Protein 9E38 (pdb70)

Radius of gyration: 24.03 Å; Cα contacts (8 Å, |Δi|>4): 1432; chains: 1; bounding box: 59×73×57 Å

B-factor: mean 29.8, std 8.41, range [16.34, 93.7]

Structure (mmCIF, N/CA/C/O backbone):
data_9E38
#
_entry.id   9E38
#
_cell.length_a   68.419
_cell.length_b   85.649
_cell.length_c   113.634
_cell.angle_alpha   90.000
_cell.angle_beta   90.000
_cell.angle_gamma   90.000
#
_symmetry.space_group_name_H-M   'P 21 21 21'
#
loop_
_entity.id
_entity.type
_entity.pdbx_description
1 polymer 'Phosphoenolpyruvate carboxykinase [GTP]'
2 non-polymer 'MANGANESE (II) ION'
3 non-polymer 'MAGNESIUM ION'
4 non-polymer "GUANOSINE-5'-DIPHOSPHATE"
5 non-polymer '2-PHOSPHOGLYCOLIC ACID'
6 non-polymer 'TRIETHYLENE GLYCOL'
7 non-polymer 'PENTAETHYLENE GLYCOL'
8 water water
#
loop_
_atom_site.group_PDB
_atom_site.id
_atom_site.type_symbol
_atom_site.label_atom_id
_atom_site.label_alt_id
_atom_site.label_comp_id
_atom_site.label_asym_id
_atom_site.label_entity_id
_atom_site.label_seq_id
_atom_site.pdbx_PDB_ins_code
_atom_site.Cartn_x
_atom_site.Cartn_y
_atom_site.Cartn_z
_atom_site.occupancy
_atom_site.B_iso_or_equiv
_atom_site.auth_seq_id
_atom_site.auth_comp_id
_atom_site.auth_asym_id
_atom_site.auth_atom_id
_atom_site.pdbx_PDB_model_num
ATOM 1 N N . GLY A 1 8 ? 27.75223 38.69832 -6.98689 1.000 55.78584 8 GLY A N 1
ATOM 2 C CA . GLY A 1 8 ? 27.95924 37.26974 -7.16764 1.000 55.01006 8 GLY A CA 1
ATOM 3 C C . GLY A 1 8 ? 28.16506 36.87153 -8.61973 1.000 61.36091 8 GLY A C 1
ATOM 4 O O . GLY A 1 8 ? 27.69196 37.56923 -9.52288 1.000 61.62928 8 GLY A O 1
ATOM 5 N N . LEU A 1 9 ? 28.86266 35.75317 -8.84319 1.000 55.23488 9 LEU A N 1
ATOM 6 C CA . LEU A 1 9 ? 29.18200 35.31616 -10.20052 1.000 51.86150 9 LEU A CA 1
ATOM 7 C C . LEU A 1 9 ? 27.91293 35.14442 -11.02587 1.000 49.02391 9 LEU A C 1
ATOM 8 O O . LEU A 1 9 ? 26.87059 34.73014 -10.51388 1.000 48.10636 9 LEU A O 1
ATOM 13 N N . ASN A 1 10 ? 28.00173 35.48292 -12.30934 1.000 42.43886 10 ASN A N 1
ATOM 14 C CA . ASN A 1 10 ? 26.86709 35.31800 -13.20758 1.000 46.40104 10 ASN A CA 1
ATOM 15 C C . ASN A 1 10 ? 26.51188 33.83843 -13.32532 1.000 41.81761 10 ASN A C 1
ATOM 16 O O . ASN A 1 10 ? 27.34413 33.01787 -13.73078 1.000 42.27880 10 ASN A O 1
ATOM 21 N N . LEU A 1 11 ? 25.28432 33.49196 -12.93837 1.000 37.00055 11 LEU A N 1
ATOM 22 C CA . LEU A 1 11 ? 24.86857 32.09545 -12.98731 1.000 38.25390 11 LEU A CA 1
ATOM 23 C C . LEU A 1 11 ? 24.47932 31.64174 -14.38541 1.000 38.61748 11 LEU A C 1
ATOM 24 O O . LEU A 1 11 ? 24.44126 30.43241 -14.63377 1.000 35.97737 11 LEU A O 1
ATOM 29 N N . ASN A 1 12 ? 24.18172 32.56991 -15.29869 1.000 33.23849 12 ASN A N 1
ATOM 30 C CA . ASN A 1 12 ? 23.68785 32.20885 -16.62725 1.000 39.21906 12 ASN A CA 1
ATOM 31 C C . ASN A 1 12 ? 22.41075 31.37544 -16.52556 1.000 34.04563 12 ASN A C 1
ATOM 32 O O . ASN A 1 12 ? 22.19567 30.44785 -17.30592 1.000 39.79387 12 ASN A O 1
ATOM 37 N N . THR A 1 13 ? 21.56771 31.69763 -15.55442 1.000 32.21442 13 THR A N 1
ATOM 38 C CA . THR A 1 13 ? 20.33053 30.95389 -15.31339 1.000 35.56219 13 THR A CA 1
ATOM 39 C C . THR A 1 13 ? 19.39455 31.05275 -16.51582 1.000 32.07171 13 THR A C 1
ATOM 40 O O . THR A 1 13 ? 19.05487 32.16653 -16.92756 1.000 34.71766 13 THR A O 1
ATOM 44 N N . PRO A 1 14 ? 18.95114 29.93907 -17.09857 1.000 32.25699 14 PRO A N 1
ATOM 45 C CA . PRO A 1 14 ? 17.98576 30.02437 -18.19767 1.000 29.49328 14 PRO A CA 1
ATOM 46 C C . PRO A 1 14 ? 16.65786 30.63504 -17.76307 1.000 37.68188 14 PRO A C 1
ATOM 47 O O . PRO A 1 14 ? 16.27682 30.62910 -16.58752 1.000 33.79656 14 PRO A O 1
ATOM 51 N N . ALA A 1 15 ? 15.93040 31.15204 -18.75738 1.000 32.52893 15 ALA A N 1
ATOM 52 C CA . ALA A 1 15 ? 14.64160 31.77478 -18.48512 1.000 34.32344 15 ALA A CA 1
ATOM 53 C C . ALA A 1 15 ? 13.61450 30.76536 -17.98228 1.000 29.18533 15 ALA A C 1
ATOM 54 O O . ALA A 1 15 ? 12.69449 31.13935 -17.24714 1.000 34.51626 15 ALA A O 1
ATOM 56 N N . TYR A 1 16 ? 13.74625 29.48898 -18.35539 1.000 30.13866 16 TYR A N 1
ATOM 57 C CA . TYR A 1 16 ? 12.76217 28.48590 -17.96685 1.000 27.63857 16 TYR A CA 1
ATOM 58 C C . TYR A 1 16 ? 12.91940 28.01747 -16.52679 1.000 28.82176 16 TYR A C 1
ATOM 59 O O . TYR A 1 16 ? 12.10629 27.20522 -16.07702 1.000 32.06768 16 TYR A O 1
ATOM 68 N N . VAL A 1 17 ? 13.92418 28.49840 -15.79886 1.000 29.92459 17 VAL A N 1
ATOM 69 C CA . VAL A 1 17 ? 14.08972 28.16134 -14.38721 1.000 33.82902 17 VAL A CA 1
ATOM 70 C C . VAL A 1 17 ? 13.32785 29.19133 -13.55329 1.000 35.23553 17 VAL A C 1
ATOM 71 O O . VAL A 1 17 ? 13.76282 30.33965 -13.40652 1.000 34.28602 17 VAL A O 1
ATOM 75 N N . LYS A 1 18 ? 12.21019 28.76154 -12.97315 1.000 29.19584 18 LYS A N 1
ATOM 76 C CA . LYS A 1 18 ? 11.28431 29.63145 -12.25944 1.000 34.75492 18 LYS A CA 1
ATOM 77 C C . LYS A 1 18 ? 11.35755 29.47142 -10.74727 1.000 38.88040 18 LYS A C 1
ATOM 78 O O . LYS A 1 18 ? 10.48873 29.98977 -10.04226 1.000 32.91867 18 LYS A O 1
ATOM 84 N N . ASN A 1 19 ? 12.36392 28.76639 -10.23166 1.000 38.23303 19 ASN A N 1
ATOM 85 C CA . ASN A 1 19 ? 12.39878 28.30576 -8.84107 1.000 34.10641 19 ASN A CA 1
ATOM 86 C C . ASN A 1 19 ? 13.44595 29.11513 -8.07214 1.000 34.71095 19 ASN A C 1
ATOM 87 O O . ASN A 1 19 ? 14.65272 28.87316 -8.20287 1.000 28.82367 19 ASN A O 1
ATOM 92 N N . ALA A 1 20 ? 12.98357 30.06433 -7.24871 1.000 35.78299 20 ALA A N 1
ATOM 93 C CA . ALA A 1 20 ? 13.91658 30.98361 -6.59977 1.000 32.87685 20 ALA A CA 1
ATOM 94 C C . ALA A 1 20 ? 14.77793 30.27341 -5.55685 1.000 31.62598 20 ALA A C 1
ATOM 95 O O . ALA A 1 20 ? 15.97116 30.57553 -5.42511 1.000 36.61845 20 ALA A O 1
ATOM 97 N N . LYS A 1 21 ? 14.20352 29.31812 -4.81870 1.000 32.94929 21 LYS A N 1
ATOM 98 C CA . LYS A 1 21 ? 14.99011 28.60080 -3.81677 1.000 36.41910 21 LYS A CA 1
ATOM 99 C C . LYS A 1 21 ? 16.11496 27.80577 -4.47188 1.000 30.16997 21 LYS A C 1
ATOM 100 O O . LYS A 1 21 ? 17.23802 27.76530 -3.95558 1.000 31.18196 21 LYS A O 1
ATOM 106 N N . LEU A 1 22 ? 15.83171 27.18206 -5.61869 1.000 29.37226 22 LEU A N 1
ATOM 107 C CA . LEU A 1 22 ? 16.86503 26.48115 -6.36692 1.000 29.15518 22 LEU A CA 1
ATOM 108 C C . LEU A 1 22 ? 17.96252 27.44304 -6.80632 1.000 33.88543 22 LEU A C 1
ATOM 109 O O . LEU A 1 22 ? 19.15700 27.17452 -6.61940 1.000 28.62097 22 LEU A O 1
ATOM 114 N N . ILE A 1 23 ? 17.57608 28.57871 -7.39218 1.000 31.58034 23 ILE A N 1
ATOM 115 C CA . ILE A 1 23 ? 18.57982 29.51852 -7.87862 1.000 30.86969 23 ILE A CA 1
ATOM 116 C C . ILE A 1 23 ? 19.44476 30.01082 -6.72304 1.000 26.75713 23 ILE A C 1
ATOM 117 O O . ILE A 1 23 ? 20.67009 30.11084 -6.84586 1.000 32.51668 23 ILE A O 1
ATOM 122 N N . ALA A 1 24 ? 18.82664 30.25543 -5.56094 1.000 29.92062 24 ALA A N 1
ATOM 123 C CA . ALA A 1 24 ? 19.57254 30.70268 -4.38872 1.000 31.02564 24 ALA A CA 1
ATOM 124 C C . ALA A 1 24 ? 20.55243 29.63876 -3.90544 1.000 29.97697 24 ALA A C 1
ATOM 125 O O . ALA A 1 24 ? 21.65259 29.95802 -3.43904 1.000 29.36118 24 ALA A O 1
ATOM 127 N N . TRP A 1 25 ? 20.16272 28.36678 -3.99360 1.000 26.94441 25 TRP A N 1
ATOM 128 C CA . TRP A 1 25 ? 21.06075 27.29314 -3.58987 1.000 29.90676 25 TRP A CA 1
ATOM 129 C C . TRP A 1 25 ? 22.25398 27.18687 -4.54019 1.000 28.12491 25 TRP A C 1
ATOM 130 O O . TRP A 1 25 ? 23.40094 27.03485 -4.09469 1.000 27.76086 25 TRP A O 1
ATOM 141 N N . VAL A 1 26 ? 22.01233 27.29135 -5.85351 1.000 27.62430 26 VAL A N 1
ATOM 142 C CA . VAL A 1 26 ? 23.11877 27.32465 -6.80896 1.000 28.66720 26 VAL A CA 1
ATOM 143 C C . VAL A 1 26 ? 24.05190 28.48856 -6.50229 1.000 26.06882 26 VAL A C 1
ATOM 144 O O . VAL A 1 26 ? 25.27692 28.33157 -6.48043 1.000 28.03330 26 VAL A O 1
ATOM 148 N N . ALA A 1 27 ? 23.48199 29.67145 -6.24364 1.000 28.37797 27 ALA A N 1
ATOM 149 C CA . ALA A 1 27 ? 24.29777 30.83253 -5.89160 1.000 29.77457 27 ALA A CA 1
ATOM 150 C C . ALA A 1 27 ? 25.20293 30.53365 -4.69854 1.000 32.71234 27 ALA A C 1
ATOM 151 O O . ALA A 1 27 ? 26.40371 30.83701 -4.72288 1.000 32.60726 27 ALA A O 1
ATOM 153 N N . ASP A 1 28 ? 24.64538 29.91021 -3.65506 1.000 30.76963 28 ASP A N 1
ATOM 154 C CA . ASP A 1 28 ? 25.43650 29.56332 -2.47180 1.000 31.40553 28 ASP A CA 1
ATOM 155 C C . ASP A 1 28 ? 26.54023 28.57065 -2.79922 1.000 27.17594 28 ASP A C 1
ATOM 156 O O . ASP A 1 28 ? 27.66302 28.68788 -2.29153 1.000 29.78593 28 ASP A O 1
ATOM 161 N N . MET A 1 29 ? 26.23384 27.56892 -3.62784 1.000 30.38249 29 MET A N 1
ATOM 162 C CA . MET A 1 29 ? 27.23926 26.57132 -3.97414 1.000 27.23563 29 MET A CA 1
ATOM 163 C C . MET A 1 29 ? 28.30567 27.14710 -4.90318 1.000 26.68483 29 MET A C 1
ATOM 164 O O . MET A 1 29 ? 29.46533 26.74752 -4.82364 1.000 28.79269 29 MET A O 1
ATOM 169 N N . VAL A 1 30 ? 27.93610 28.07943 -5.78024 1.000 26.75513 30 VAL A N 1
ATOM 170 C CA . VAL A 1 30 ? 28.93133 28.75307 -6.61256 1.000 28.32023 30 VAL A CA 1
ATOM 171 C C . VAL A 1 30 ? 29.86770 29.59824 -5.75208 1.000 28.11880 30 VAL A C 1
ATOM 172 O O . VAL A 1 30 ? 31.08098 29.65098 -5.99325 1.000 31.77544 30 VAL A O 1
ATOM 176 N N . ALA A 1 31 ? 29.32367 30.26290 -4.73152 1.000 29.40823 31 ALA A N 1
ATOM 177 C CA . ALA A 1 31 ? 30.15448 31.05977 -3.83159 1.000 36.71641 31 ALA A CA 1
ATOM 178 C C . ALA A 1 31 ? 31.13168 30.18926 -3.04886 1.000 34.42846 31 ALA A C 1
ATOM 179 O O . ALA A 1 31 ? 32.24966 30.62344 -2.74014 1.000 32.58155 31 ALA A O 1
ATOM 181 N N . LEU A 1 32 ? 30.73598 28.95718 -2.72913 1.000 29.48662 32 LEU A N 1
ATOM 182 C CA . LEU A 1 32 ? 31.63276 28.02888 -2.04887 1.000 30.56067 32 LEU A CA 1
ATOM 183 C C . LEU A 1 32 ? 32.65316 27.42389 -3.00605 1.000 24.98700 32 LEU A C 1
ATOM 184 O O . LEU A 1 32 ? 33.85805 27.47482 -2.74928 1.000 29.56988 32 LEU A O 1
ATOM 189 N N . CYS A 1 33 ? 32.18576 26.82517 -4.11113 1.000 27.58925 33 CYS A N 1
ATOM 190 C CA . CYS A 1 33 ? 33.06952 26.04887 -4.97868 1.000 25.65099 33 CYS A CA 1
ATOM 191 C C . CYS A 1 33 ? 33.89639 26.93373 -5.90046 1.000 26.33586 33 CYS A C 1
ATOM 192 O O . CYS A 1 33 ? 34.97075 26.51364 -6.35048 1.000 26.53733 33 CYS A O 1
ATOM 195 N N . LYS A 1 34 ? 33.39838 28.13660 -6.19964 1.000 27.96937 34 LYS A N 1
ATOM 196 C CA . LYS A 1 34 ? 34.10058 29.15858 -6.96944 1.000 29.95838 34 LYS A CA 1
ATOM 197 C C . LYS A 1 34 ? 34.52489 28.66941 -8.35182 1.000 31.03955 34 LYS A C 1
ATOM 198 O O . LYS A 1 34 ? 35.71155 28.75632 -8.70278 1.000 28.80878 34 LYS A O 1
ATOM 204 N N . PRO A 1 35 ? 33.59993 28.14784 -9.15943 1.000 29.49905 35 PRO A N 1
ATOM 205 C CA . PRO A 1 35 ? 33.95296 27.78600 -10.53471 1.000 28.13632 35 PRO A CA 1
ATOM 206 C C . PRO A 1 35 ? 34.22870 29.03090 -11.36055 1.000 30.54910 35 PRO A C 1
ATOM 207 O O . PRO A 1 35 ? 33.75677 30.12793 -11.05121 1.000 32.09705 35 PRO A O 1
ATOM 211 N N . ASP A 1 36 ? 34.97873 28.83951 -12.44744 1.000 33.34783 36 ASP A N 1
ATOM 212 C CA . ASP A 1 36 ? 35.19255 29.93520 -13.39191 1.000 34.48166 36 ASP A CA 1
ATOM 213 C C . ASP A 1 36 ? 33.87708 30.38508 -14.01220 1.000 37.35535 36 ASP A C 1
ATOM 214 O O . ASP A 1 36 ? 33.59663 31.58419 -14.10847 1.000 35.16302 36 ASP A O 1
ATOM 219 N N . THR A 1 37 ? 33.06131 29.43313 -14.45319 1.000 31.41790 37 THR A N 1
ATOM 220 C CA . THR A 1 37 ? 31.82567 29.71698 -15.16567 1.000 29.97655 37 THR A CA 1
ATOM 221 C C . THR A 1 37 ? 30.79403 28.67507 -14.75594 1.000 29.40167 37 THR A C 1
ATOM 222 O O . THR A 1 37 ? 31.14028 27.61871 -14.22053 1.000 27.48110 37 THR A O 1
ATOM 226 N N . VAL A 1 38 ? 29.52713 28.97843 -15.02995 1.000 32.56031 38 VAL A N 1
ATOM 227 C CA . VAL A 1 38 ? 28.39489 28.10359 -14.73454 1.000 27.36778 38 VAL A CA 1
ATOM 228 C C . VAL A 1 38 ? 27.66264 27.80945 -16.04105 1.000 32.03802 38 VAL A C 1
ATOM 229 O O . VAL A 1 38 ? 27.41034 28.72613 -16.82902 1.000 29.42085 38 VAL A O 1
ATOM 233 N N . TYR A 1 39 ? 27.31850 26.53348 -16.26417 1.000 25.46327 39 TYR A N 1
ATOM 234 C CA . TYR A 1 39 ? 26.56836 26.07715 -17.43344 1.000 25.77154 39 TYR A CA 1
ATOM 235 C C . TYR A 1 39 ? 25.38129 25.22802 -16.98361 1.000 26.50376 39 TYR A C 1
ATOM 236 O O . TYR A 1 39 ? 25.55480 24.26707 -16.22641 1.000 27.00754 39 TYR A O 1
ATOM 245 N N . TRP A 1 40 ? 24.18596 25.56679 -17.46039 1.000 23.85152 40 TRP A N 1
ATOM 246 C CA . TRP A 1 40 ? 22.97003 24.81386 -17.14966 1.000 23.85961 40 TRP A CA 1
ATOM 247 C C . TRP A 1 40 ? 22.68973 23.83481 -18.28105 1.000 27.85325 40 TRP A C 1
ATOM 248 O O . TRP A 1 40 ? 22.50170 24.24975 -19.43160 1.000 24.58710 40 TRP A O 1
ATOM 259 N N . CYS A 1 41 ? 22.67318 22.53880 -17.96362 1.000 22.68162 41 CYS A N 1
ATOM 260 C CA . CYS A 1 41 ? 22.44554 21.52012 -18.98384 1.000 21.69228 41 CYS A CA 1
ATOM 261 C C . CYS A 1 41 ? 20.96960 21.43292 -19.33824 1.000 25.63454 41 CYS A C 1
ATOM 262 O O . CYS A 1 41 ? 20.12412 21.22812 -18.45827 1.000 25.95551 41 CYS A O 1
ATOM 265 N N . ASP A 1 42 ? 20.65740 21.55687 -20.63036 1.000 26.33568 42 ASP A N 1
ATOM 266 C CA . ASP A 1 42 ? 19.27088 21.44124 -21.08253 1.000 23.64499 42 ASP A CA 1
ATOM 267 C C . ASP A 1 42 ? 18.89028 20.01105 -21.47215 1.000 26.15141 42 ASP A C 1
ATOM 268 O O . ASP A 1 42 ? 17.70780 19.73658 -21.72748 1.000 24.32699 42 ASP A O 1
ATOM 273 N N . GLY A 1 43 ? 19.85012 19.09524 -21.49488 1.000 25.39603 43 GLY A N 1
ATOM 274 C CA . GLY A 1 43 ? 19.57033 17.70081 -21.76979 1.000 24.36777 43 GLY A CA 1
ATOM 275 C C . GLY A 1 43 ? 19.31190 17.36175 -23.22204 1.000 28.72766 43 GLY A C 1
ATOM 276 O O . GLY A 1 43 ? 18.95435 16.21492 -23.51628 1.000 30.96689 43 GLY A O 1
ATOM 277 N N . SER A 1 44 ? 19.47854 18.31199 -24.13938 1.000 26.92059 44 SER A N 1
ATOM 278 C CA . SER A 1 44 ? 19.19404 18.03161 -25.53964 1.000 29.99563 44 SER A CA 1
ATOM 279 C C . SER A 1 44 ? 20.25597 17.11123 -26.14812 1.000 26.49907 44 SER A C 1
ATOM 280 O O . SER A 1 44 ? 21.35580 16.93876 -25.61859 1.000 26.49773 44 SER A O 1
ATOM 283 N N . ASP A 1 45 ? 19.90346 16.51651 -27.28906 1.000 28.96481 45 ASP A N 1
ATOM 284 C CA . ASP A 1 45 ? 20.86885 15.72936 -28.05123 1.000 32.21314 45 ASP A CA 1
ATOM 285 C C . ASP A 1 45 ? 22.01026 16.59850 -28.56455 1.000 26.96151 45 ASP A C 1
ATOM 286 O O . ASP A 1 45 ? 23.17373 16.17777 -28.55593 1.000 27.52114 45 ASP A O 1
ATOM 291 N N . ALA A 1 46 ? 21.69522 17.82086 -29.00911 1.000 29.12541 46 ALA A N 1
ATOM 292 C CA . ALA A 1 46 ? 22.72813 18.73512 -29.49098 1.000 30.18953 46 ALA A CA 1
ATOM 293 C C . ALA A 1 46 ? 23.74469 19.04873 -28.39916 1.000 26.89489 46 ALA A C 1
ATOM 294 O O . ALA A 1 46 ? 24.95928 19.03431 -28.63548 1.000 28.12715 46 ALA A O 1
ATOM 296 N N . GLU A 1 47 ? 23.25860 19.34196 -27.19032 1.000 27.51969 47 GLU A N 1
ATOM 297 C CA . GLU A 1 47 ? 24.14885 19.60296 -26.06522 1.000 27.98031 47 GLU A CA 1
ATOM 298 C C . GLU A 1 47 ? 25.02989 18.39638 -25.74787 1.000 25.23842 47 GLU A C 1
ATOM 299 O O . GLU A 1 47 ? 26.21356 18.54639 -25.42800 1.000 23.17315 47 GLU A O 1
ATOM 305 N N . TYR A 1 48 ? 24.46098 17.19136 -25.80143 1.000 23.89591 48 TYR A N 1
ATOM 306 C CA . TYR A 1 48 ? 25.24636 15.98917 -25.52396 1.000 26.63174 48 TYR A CA 1
ATOM 307 C C . TYR A 1 48 ? 26.41009 15.85983 -26.49931 1.000 26.14180 48 TYR A C 1
ATOM 308 O O . TYR A 1 48 ? 27.53418 15.52619 -26.09894 1.000 25.94699 48 TYR A O 1
ATOM 317 N N . GLN A 1 49 ? 26.15762 16.13429 -27.78461 1.000 27.40592 49 GLN A N 1
ATOM 318 C CA . GLN A 1 49 ? 27.22612 16.09801 -28.78069 1.000 26.83174 49 GLN A CA 1
ATOM 319 C C . GLN A 1 49 ? 28.29154 17.14389 -28.48918 1.000 28.93451 49 GLN A C 1
ATOM 320 O O . GLN A 1 49 ? 29.49051 16.85944 -28.59225 1.000 29.37428 49 GLN A O 1
ATOM 326 N N . ARG A 1 50 ? 27.87715 18.35839 -28.10061 1.000 29.58490 50 ARG A N 1
ATOM 327 C CA . ARG A 1 50 ? 28.85289 19.39880 -27.77947 1.000 30.88320 50 ARG A CA 1
ATOM 328 C C . ARG A 1 50 ? 29.68613 19.02671 -26.56098 1.000 34.09725 50 ARG A C 1
ATOM 329 O O . ARG A 1 50 ? 30.90484 19.24251 -26.54299 1.000 29.87810 50 ARG A O 1
ATOM 337 N N . LEU A 1 51 ? 29.05064 18.48977 -25.51717 1.000 28.22638 51 LEU A N 1
ATOM 338 C CA . LEU A 1 51 ? 29.82114 18.08564 -24.34252 1.000 26.75485 51 LEU A CA 1
ATOM 339 C C . LEU A 1 51 ? 30.76950 16.92700 -24.66232 1.000 24.61904 51 LEU A C 1
ATOM 340 O O . LEU A 1 51 ? 31.90705 16.90172 -24.17521 1.000 30.29633 51 LEU A O 1
ATOM 345 N N . CYS A 1 52 ? 30.32466 15.96200 -25.47539 1.000 26.41252 52 CYS A N 1
ATOM 346 C CA . CYS A 1 52 ? 31.21658 14.88784 -25.91431 1.000 27.17359 52 CYS A CA 1
ATOM 347 C C . CYS A 1 52 ? 32.40832 15.42792 -26.69170 1.000 32.03049 52 CYS A C 1
ATOM 348 O O . CYS A 1 52 ? 33.54629 14.98049 -26.48762 1.000 29.58096 52 CYS A O 1
ATOM 351 N N A GLN A 1 53 ? 32.16856 16.36747 -27.61133 0.500 30.94382 53 GLN A N 1
ATOM 352 N N B GLN A 1 53 ? 32.15962 16.36404 -27.61340 0.500 30.94053 53 GLN A N 1
ATOM 353 C CA A GLN A 1 53 ? 33.28152 16.97002 -28.33926 0.500 32.08140 53 GLN A CA 1
ATOM 354 C CA B GLN A 1 53 ? 33.25036 16.99760 -28.34899 0.500 32.08768 53 GLN A CA 1
ATOM 355 C C A GLN A 1 53 ? 34.22763 17.67791 -27.38359 0.500 32.45290 53 GLN A C 1
ATOM 356 C C B GLN A 1 53 ? 34.21304 17.69119 -27.39835 0.500 32.44737 53 GLN A C 1
ATOM 357 O O A GLN A 1 53 ? 35.45162 17.62164 -27.54714 0.500 34.41370 53 GLN A O 1
ATOM 358 O O B GLN A 1 53 ? 35.43438 17.63509 -27.57991 0.500 34.42732 53 GLN A O 1
ATOM 369 N N . GLN A 1 54 ? 33.67576 18.33100 -26.36353 1.000 33.20165 54 GLN A N 1
ATOM 370 C CA . GLN A 1 54 ? 34.50563 18.94723 -25.34655 1.000 31.64226 54 GLN A CA 1
ATOM 371 C C . GLN A 1 54 ? 35.38202 17.91438 -24.64633 1.000 39.34117 54 GLN A C 1
ATOM 372 O O . GLN A 1 54 ? 36.57540 18.15097 -24.41865 1.000 35.28089 54 GLN A O 1
ATOM 378 N N . LEU A 1 55 ? 34.80543 16.75765 -24.29833 1.000 32.81122 55 LEU A N 1
ATOM 379 C CA . LEU A 1 55 ? 35.58519 15.69699 -23.66855 1.000 31.80125 55 LEU A CA 1
ATOM 380 C C . LEU A 1 55 ? 36.64725 15.15538 -24.61618 1.000 28.47200 55 LEU A C 1
ATOM 381 O O . LEU A 1 55 ? 37.74196 14.77200 -24.18207 1.000 30.16293 55 LEU A O 1
ATOM 386 N N . VAL A 1 56 ? 36.33161 15.09566 -25.91393 1.000 27.29861 56 VAL A N 1
ATOM 387 C CA . VAL A 1 56 ? 37.32482 14.66835 -26.89648 1.000 32.42215 56 VAL A CA 1
ATOM 388 C C . VAL A 1 56 ? 38.48145 15.66429 -26.95067 1.000 34.33731 56 VAL A C 1
ATOM 389 O O . VAL A 1 56 ? 39.65531 15.27089 -26.95082 1.000 33.29828 56 VAL A O 1
ATOM 393 N N . ASP A 1 57 ? 38.17335 16.96520 -26.94651 1.000 35.91226 57 ASP A N 1
ATOM 394 C CA . ASP A 1 57 ? 39.22218 17.98964 -26.94604 1.000 42.04501 57 ASP A CA 1
ATOM 395 C C . ASP A 1 57 ? 40.11312 17.90158 -25.71052 1.000 41.38472 57 ASP A C 1
ATOM 396 O O . ASP A 1 57 ? 41.31237 18.19577 -25.78760 1.000 36.28206 57 ASP A O 1
ATOM 401 N N . ALA A 1 58 ? 39.54881 17.52360 -24.56094 1.000 37.87010 58 ALA A N 1
ATOM 402 C CA . ALA A 1 58 ? 40.33112 17.40992 -23.33757 1.000 33.35907 58 ALA A CA 1
ATOM 403 C C . ALA A 1 58 ? 41.12826 16.11412 -23.25922 1.000 31.54644 58 ALA A C 1
ATOM 404 O O . ALA A 1 58 ? 41.95111 15.96781 -22.34500 1.000 33.25066 58 ALA A O 1
ATOM 406 N N . GLY A 1 59 ? 40.91239 15.18423 -24.19193 1.000 27.01153 59 GLY A N 1
ATOM 407 C CA . GLY A 1 59 ? 41.52176 13.86991 -24.13976 1.000 28.61873 59 GLY A CA 1
ATOM 408 C C . GLY A 1 59 ? 40.85175 12.89648 -23.19445 1.000 33.14335 59 GLY A C 1
ATOM 409 O O . GLY A 1 59 ? 41.33073 11.76708 -23.05009 1.000 31.21988 59 GLY A O 1
ATOM 410 N N . THR A 1 60 ? 39.76825 13.29911 -22.52998 1.000 31.32475 60 THR A N 1
ATOM 411 C CA . THR A 1 60 ? 39.04963 12.36363 -21.66523 1.000 28.61065 60 THR A CA 1
ATOM 412 C C . THR A 1 60 ? 38.35374 11.28743 -22.49051 1.000 25.83566 60 THR A C 1
ATOM 413 O O . THR A 1 60 ? 38.31314 10.11680 -22.09273 1.000 27.83851 60 THR A O 1
ATOM 417 N N . PHE A 1 61 ? 37.82547 11.67065 -23.65048 1.000 25.14567 61 PHE A N 1
ATOM 418 C CA . PHE A 1 61 ? 37.13636 10.79557 -24.58667 1.000 23.36730 61 PHE A CA 1
ATOM 419 C C . PHE A 1 61 ? 37.99744 10.58911 -25.82658 1.000 27.70165 61 PHE A C 1
ATOM 420 O O . PHE A 1 61 ? 38.65791 11.52316 -26.28712 1.000 27.87154 61 PHE A O 1
ATOM 428 N N . LYS A 1 62 ? 37.95162 9.38244 -26.38447 1.000 27.74435 62 LYS A N 1
ATOM 429 C CA . LYS A 1 62 ? 38.29967 9.12814 -27.77670 1.000 30.39679 62 LYS A CA 1
ATOM 430 C C . LYS A 1 62 ? 37.02024 8.76026 -28.51252 1.000 26.60419 62 LYS A C 1
ATOM 431 O O . LYS A 1 62 ? 36.26331 7.89610 -28.05381 1.000 23.84429 62 LYS A O 1
ATOM 437 N N . LYS A 1 63 ? 36.76422 9.39820 -29.64540 1.000 26.45585 63 LYS A N 1
ATOM 438 C CA . LYS A 1 63 ? 35.59993 9.00473 -30.42313 1.000 27.17392 63 LYS A CA 1
ATOM 439 C C . LYS A 1 63 ? 35.89145 7.69840 -31.14241 1.000 26.87861 63 LYS A C 1
ATOM 440 O O . LYS A 1 63 ? 36.94839 7.54295 -31.76156 1.000 27.88555 63 LYS A O 1
ATOM 446 N N . LEU A 1 64 ? 34.96181 6.75461 -31.04916 1.000 24.78234 64 LEU A N 1
ATOM 447 C CA . LEU A 1 64 ? 35.18614 5.46664 -31.67101 1.000 25.14180 64 LEU A CA 1
ATOM 448 C C . LEU A 1 64 ? 34.83671 5.54000 -33.15165 1.000 29.03654 64 LEU A C 1
ATOM 449 O O . LEU A 1 64 ? 34.14893 6.45710 -33.61235 1.000 27.45269 64 LEU A O 1
ATOM 454 N N . ASN A 1 65 ? 35.34490 4.56342 -33.89683 1.000 28.98397 65 ASN A N 1
ATOM 455 C CA . ASN A 1 65 ? 35.10936 4.48710 -35.33398 1.000 31.42133 65 ASN A CA 1
ATOM 456 C C . ASN A 1 65 ? 33.61520 4.49263 -35.62466 1.000 31.55598 65 ASN A C 1
ATOM 457 O O . ASN A 1 65 ? 32.88839 3.59259 -35.19580 1.000 30.14015 65 ASN A O 1
ATOM 462 N N . GLU A 1 66 ? 33.16219 5.50086 -36.38195 1.000 32.15974 66 GLU A N 1
ATOM 463 C CA . GLU A 1 66 ? 31.73612 5.64598 -36.67182 1.000 33.93233 66 GLU A CA 1
ATOM 464 C C . GLU A 1 66 ? 31.16392 4.44199 -37.40764 1.000 37.20319 66 GLU A C 1
ATOM 465 O O . GLU A 1 66 ? 29.96774 4.15112 -37.28029 1.000 34.58733 66 GLU A O 1
ATOM 471 N N . ALA A 1 67 ? 31.98979 3.73437 -38.18007 1.000 32.86873 67 ALA A N 1
ATOM 472 C CA . ALA A 1 67 ? 31.50698 2.58175 -38.92668 1.000 34.78245 67 ALA A CA 1
ATOM 473 C C . ALA A 1 67 ? 31.37462 1.34999 -38.04864 1.000 38.28276 67 ALA A C 1
ATOM 474 O O . ALA A 1 67 ? 30.48902 0.52463 -38.28531 1.000 52.11499 67 ALA A O 1
ATOM 476 N N . LYS A 1 68 ? 32.22846 1.21498 -37.02993 1.000 30.75876 68 LYS A N 1
ATOM 477 C CA . LYS A 1 68 ? 32.16533 0.06691 -36.13595 1.000 36.12084 68 LYS A CA 1
ATOM 478 C C . LYS A 1 68 ? 31.25769 0.29855 -34.93246 1.000 31.72003 68 LYS A C 1
ATOM 479 O O . LYS A 1 68 ? 30.63612 -0.64793 -34.44467 1.000 33.96641 68 LYS A O 1
ATOM 485 N N . ARG A 1 69 ? 31.15002 1.53481 -34.45365 1.000 30.72895 69 ARG A N 1
ATOM 486 C CA . ARG A 1 69 ? 30.52813 1.81863 -33.16075 1.000 30.18897 69 ARG A CA 1
ATOM 487 C C . ARG A 1 69 ? 29.94595 3.23023 -33.21097 1.000 29.78802 69 ARG A C 1
ATOM 488 O O . ARG A 1 69 ? 30.51569 4.17966 -32.66208 1.000 25.82811 69 ARG A O 1
ATOM 496 N N . PRO A 1 70 ? 28.80783 3.40487 -33.89042 1.000 29.70939 70 PRO A N 1
ATOM 497 C CA . PRO A 1 70 ? 28.28303 4.75580 -34.15743 1.000 25.95497 70 PRO A CA 1
ATOM 498 C C . PRO A 1 70 ? 28.04648 5.57942 -32.89493 1.000 31.49376 70 PRO A C 1
ATOM 499 O O . PRO A 1 70 ? 27.53623 5.07824 -31.89069 1.000 26.94253 70 PRO A O 1
ATOM 503 N N . ASN A 1 71 ? 28.40844 6.85966 -32.97530 1.000 28.34571 71 ASN A N 1
ATOM 504 C CA . ASN A 1 71 ? 28.22371 7.85507 -31.90883 1.000 29.46574 71 ASN A CA 1
ATOM 505 C C . ASN A 1 71 ? 28.55691 7.30972 -30.52278 1.000 29.70344 71 ASN A C 1
ATOM 506 O O . ASN A 1 71 ? 27.75935 7.40614 -29.58299 1.000 24.79161 71 ASN A O 1
ATOM 511 N N . SER A 1 72 ? 29.75673 6.75300 -30.39693 1.000 25.15787 72 SER A N 1
ATOM 512 C CA . SER A 1 72 ? 30.22567 6.17759 -29.14773 1.000 23.80176 72 SER A CA 1
ATOM 513 C C . SER A 1 72 ? 31.61591 6.69371 -28.81076 1.000 25.59876 72 SER A C 1
ATOM 514 O O . SER A 1 72 ? 32.39134 7.07285 -29.69107 1.000 25.00429 72 SER A O 1
ATOM 517 N N . TYR A 1 73 ? 31.94127 6.63984 -27.51348 1.000 24.80999 73 TYR A N 1
ATOM 518 C CA . TYR A 1 73 ? 33.15365 7.22164 -26.96693 1.000 22.03502 73 TYR A CA 1
ATOM 519 C C . TYR A 1 73 ? 33.79145 6.28144 -25.95327 1.000 27.79378 73 TYR A C 1
ATOM 520 O O . TYR A 1 73 ? 33.11348 5.46219 -25.31715 1.000 25.37061 73 TYR A O 1
ATOM 529 N N . LEU A 1 74 ? 35.10697 6.43025 -25.79163 1.000 22.30294 74 LEU A N 1
ATOM 530 C CA . LEU A 1 74 ? 35.89135 5.64782 -24.84977 1.000 22.72602 74 LEU A CA 1
ATOM 531 C C . LEU A 1 74 ? 36.60449 6.59397 -23.90133 1.000 27.38801 74 LEU A C 1
ATOM 532 O O . LEU A 1 74 ? 37.31813 7.49256 -24.34899 1.000 25.91850 74 LEU A O 1
ATOM 537 N N . ALA A 1 75 ? 36.40885 6.39787 -22.59897 1.000 21.27045 75 ALA A N 1
ATOM 538 C CA . ALA A 1 75 ? 37.14845 7.12214 -21.58056 1.000 21.60234 75 ALA A CA 1
ATOM 539 C C . ALA A 1 75 ? 37.98125 6.13137 -20.78464 1.000 24.21833 75 ALA A C 1
ATOM 540 O O . ALA A 1 75 ? 37.57096 4.98888 -20.57538 1.000 25.68543 75 ALA A O 1
ATOM 542 N N . CYS A 1 76 ? 39.16506 6.56306 -20.36008 1.000 26.95455 76 CYS A N 1
ATOM 543 C CA . CYS A 1 76 ? 39.98659 5.77042 -19.45616 1.000 24.72592 76 CYS A CA 1
ATOM 544 C C . CYS A 1 76 ? 40.35758 6.63039 -18.26102 1.000 27.66054 76 CYS A C 1
ATOM 545 O O . CYS A 1 76 ? 40.65641 7.81922 -18.40932 1.000 28.50522 76 CYS A O 1
ATOM 548 N N . SER A 1 77 ? 40.32384 6.02991 -17.07670 1.000 26.44736 77 SER A N 1
ATOM 549 C CA . SER A 1 77 ? 40.45635 6.77345 -15.83607 1.000 24.76304 77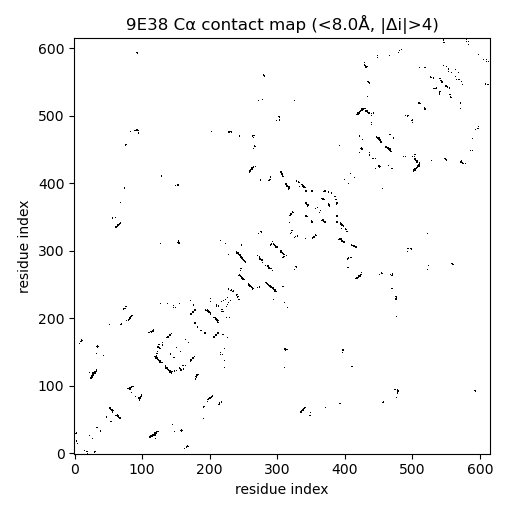 SER A CA 1
ATOM 550 C C . SER A 1 77 ? 41.80881 6.51566 -15.18218 1.000 26.46685 77 SER A C 1
ATOM 551 O O . SER A 1 77 ? 42.53515 5.57467 -15.52024 1.000 27.38243 77 SER A O 1
ATOM 554 N N . ASP A 1 78 ? 42.12948 7.39573 -14.24293 1.000 28.27314 78 ASP A N 1
ATOM 555 C CA . ASP A 1 78 ? 43.24464 7.20823 -13.33126 1.000 25.24503 78 ASP A CA 1
ATOM 556 C C . ASP A 1 78 ? 43.09006 5.86747 -12.60901 1.000 27.24372 78 ASP A C 1
ATOM 557 O O . ASP A 1 78 ? 41.96853 5.50777 -12.21336 1.000 26.90520 78 ASP A O 1
ATOM 562 N N . PRO A 1 79 ? 44.17597 5.09476 -12.44192 1.000 28.30355 79 PRO A N 1
ATOM 563 C CA . PRO A 1 79 ? 44.06325 3.77395 -11.78902 1.000 24.37501 79 PRO A CA 1
ATOM 564 C C . PRO A 1 79 ? 43.53706 3.82954 -10.36073 1.000 24.11852 79 PRO A C 1
ATOM 565 O O . PRO A 1 79 ? 43.04944 2.80912 -9.84877 1.000 27.55553 79 PRO A O 1
ATOM 569 N N . SER A 1 80 ? 43.61945 4.97480 -9.70323 1.000 24.59151 80 SER A N 1
ATOM 570 C CA . SER A 1 80 ? 43.07058 5.11843 -8.36253 1.000 26.14436 80 SER A CA 1
ATOM 571 C C . SER A 1 80 ? 41.56840 5.39415 -8.35667 1.000 25.74536 80 SER A C 1
ATOM 572 O O . SER A 1 80 ? 40.96998 5.46050 -7.27546 1.000 26.19807 80 SER A O 1
ATOM 575 N N . ASP A 1 81 ? 40.93726 5.56234 -9.51875 1.000 22.32028 81 ASP A N 1
ATOM 576 C CA . ASP A 1 81 ? 39.54028 5.98407 -9.57957 1.000 21.13835 81 ASP A CA 1
ATOM 577 C C . ASP A 1 81 ? 38.78078 5.09827 -10.56234 1.000 25.64864 81 ASP A C 1
ATOM 578 O O . ASP A 1 81 ? 38.28650 5.55482 -11.59475 1.000 26.31596 81 ASP A O 1
ATOM 583 N N . VAL A 1 82 ? 38.69204 3.80898 -10.22959 1.000 21.36477 82 VAL A N 1
ATOM 584 C CA . VAL A 1 82 ? 38.10776 2.79658 -11.10015 1.000 21.86308 82 VAL A CA 1
ATOM 585 C C . VAL A 1 82 ? 36.88634 2.12256 -10.48879 1.000 20.97008 82 VAL A C 1
ATOM 586 O O . VAL A 1 82 ? 36.24496 1.30219 -11.16753 1.000 22.60578 82 VAL A O 1
ATOM 590 N N . ALA A 1 83 ? 36.53376 2.43740 -9.23735 1.000 21.25237 83 ALA A N 1
ATOM 591 C CA . ALA A 1 83 ? 35.50717 1.68011 -8.52522 1.000 19.22517 83 ALA A CA 1
ATOM 592 C C . ALA A 1 83 ? 34.99251 2.48623 -7.34329 1.000 19.04500 83 ALA A C 1
ATOM 593 O O . ALA A 1 83 ? 35.53057 3.54097 -7.00050 1.000 19.83251 83 ALA A O 1
ATOM 595 N N . ARG A 1 84 ? 33.92163 1.97441 -6.72691 1.000 21.36202 84 ARG A N 1
ATOM 596 C CA . ARG A 1 84 ? 33.40276 2.57165 -5.50523 1.000 21.33157 84 ARG A CA 1
ATOM 597 C C . ARG A 1 84 ? 34.41886 2.46062 -4.37384 1.000 22.46728 84 ARG A C 1
ATOM 598 O O . ARG A 1 84 ? 35.19942 1.50288 -4.29789 1.000 23.71586 84 ARG A O 1
ATOM 606 N N . VAL A 1 85 ? 34.36891 3.42477 -3.46274 1.000 21.65405 85 VAL A N 1
ATOM 607 C CA . VAL A 1 85 ? 35.26292 3.44459 -2.29976 1.000 23.63381 85 VAL A CA 1
ATOM 608 C C . VAL A 1 85 ? 34.37872 3.41652 -1.05387 1.000 24.20208 85 VAL A C 1
ATOM 609 O O . VAL A 1 85 ? 33.92060 4.44493 -0.53945 1.000 22.50821 85 VAL A O 1
ATOM 613 N N . GLU A 1 86 ? 34.13943 2.20606 -0.54415 1.000 20.77873 86 GLU A N 1
ATOM 614 C CA . GLU A 1 86 ? 33.15784 2.03854 0.52678 1.000 23.67464 86 GLU A CA 1
ATOM 615 C C . GLU A 1 86 ? 33.64066 2.64924 1.83338 1.000 23.18332 86 GLU A C 1
ATOM 616 O O . GLU A 1 86 ? 32.82709 3.18431 2.60268 1.000 25.59825 86 GLU A O 1
ATOM 622 N N . ASP A 1 87 ? 34.95447 2.59444 2.09379 1.000 25.46352 87 ASP A N 1
ATOM 623 C CA . ASP A 1 87 ? 35.51287 3.17604 3.30933 1.000 29.92602 87 ASP A CA 1
ATOM 624 C C . ASP A 1 87 ? 35.39251 4.69009 3.35452 1.000 25.13809 87 ASP A C 1
ATOM 625 O O . ASP A 1 87 ? 35.53041 5.27134 4.43453 1.000 27.27741 87 ASP A O 1
ATOM 630 N N . ARG A 1 88 ? 35.17403 5.34210 2.21481 1.000 24.81450 88 ARG A N 1
ATOM 631 C CA . ARG A 1 88 ? 35.03994 6.79145 2.14067 1.000 22.97339 88 ARG A CA 1
ATOM 632 C C . ARG A 1 88 ? 33.58847 7.24710 1.98533 1.000 27.62627 88 ARG A C 1
ATOM 633 O O . ARG A 1 88 ? 33.34747 8.43508 1.73155 1.000 24.14140 88 ARG A O 1
ATOM 641 N N . THR A 1 89 ? 32.62151 6.33994 2.14079 1.000 22.22087 89 THR A N 1
ATOM 642 C CA . THR A 1 89 ? 31.20722 6.61912 1.93471 1.000 22.46306 89 THR A CA 1
ATOM 643 C C . THR A 1 89 ? 30.51909 6.66248 3.29679 1.000 23.70788 89 THR A C 1
ATOM 644 O O . THR A 1 89 ? 30.68200 5.73312 4.09772 1.000 24.88153 89 THR A O 1
ATOM 648 N N . TYR A 1 90 ? 29.78342 7.75041 3.57540 1.000 22.95935 90 TYR A N 1
ATOM 649 C CA . TYR A 1 90 ? 29.26307 8.03479 4.91718 1.000 23.82879 90 TYR A CA 1
ATOM 650 C C . TYR A 1 90 ? 27.77401 8.32703 4.91209 1.000 26.30441 90 TYR A C 1
ATOM 651 O O . TYR A 1 90 ? 27.27746 9.05236 4.03828 1.000 24.41383 90 TYR A O 1
ATOM 660 N N . ILE A 1 91 ? 27.09061 7.82597 5.94899 1.000 24.00737 91 ILE A N 1
ATOM 661 C CA . ILE A 1 91 ? 25.72645 8.20646 6.30805 1.000 26.03538 91 ILE A CA 1
ATOM 662 C C . ILE A 1 91 ? 25.85143 9.04758 7.57185 1.000 31.04629 91 ILE A C 1
ATOM 663 O O . ILE A 1 91 ? 26.09687 8.50965 8.65988 1.000 24.88545 91 ILE A O 1
ATOM 668 N N . CYS A 1 92 ? 25.70969 10.36466 7.42838 1.000 26.04014 92 CYS A N 1
ATOM 669 C CA . CYS A 1 92 ? 25.81766 11.29040 8.55323 1.000 28.13110 92 CYS A CA 1
ATOM 670 C C . CYS A 1 92 ? 24.42221 11.63727 9.06854 1.000 27.02459 92 CYS A C 1
ATOM 671 O O . CYS A 1 92 ? 23.89877 12.73405 8.89257 1.000 29.97503 92 CYS A O 1
ATOM 674 N N . SER A 1 93 ? 23.80703 10.63828 9.68642 1.000 28.68990 93 SER A N 1
ATOM 675 C CA . SER A 1 93 ? 22.55820 10.83583 10.39791 1.000 27.42863 93 SER A CA 1
ATOM 676 C C . SER A 1 93 ? 22.81074 11.59412 11.69930 1.000 27.30479 93 SER A C 1
ATOM 677 O O . SER A 1 93 ? 23.92933 11.61964 12.22957 1.000 29.79241 93 SER A O 1
ATOM 680 N N . ALA A 1 94 ? 21.74465 12.20624 12.22035 1.000 31.09497 94 ALA A N 1
ATOM 681 C CA . ALA A 1 94 ? 21.86540 12.96832 13.45916 1.000 33.31235 94 ALA A CA 1
ATOM 682 C C . ALA A 1 94 ? 22.37032 12.09021 14.59611 1.000 33.67637 94 ALA A C 1
ATOM 683 O O . ALA A 1 94 ? 23.24787 12.49551 15.36657 1.000 35.04996 94 ALA A O 1
ATOM 685 N N . LYS A 1 95 ? 21.84943 10.87522 14.69884 1.000 32.01338 95 LYS A N 1
ATOM 686 C CA . LYS A 1 95 ? 22.28102 9.90983 15.69846 1.000 32.86349 95 LYS A CA 1
ATOM 687 C C . LYS A 1 95 ? 23.02978 8.77430 15.02324 1.000 29.57926 95 LYS A C 1
ATOM 688 O O . LYS A 1 95 ? 22.61529 8.29350 13.96038 1.000 28.74987 95 LYS A O 1
ATOM 694 N N . GLU A 1 96 ? 24.11784 8.33700 15.65835 1.000 27.71359 96 GLU A N 1
ATOM 695 C CA . GLU A 1 96 ? 24.91539 7.25161 15.10285 1.000 25.06466 96 GLU A CA 1
ATOM 696 C C . GLU A 1 96 ? 24.10962 5.96859 14.95667 1.000 30.41335 96 GLU A C 1
ATOM 697 O O . GLU A 1 96 ? 24.36509 5.18929 14.03715 1.000 29.15356 96 GLU A O 1
ATOM 703 N N . GLU A 1 97 ? 23.14104 5.72754 15.84575 1.000 30.44862 97 GLU A N 1
ATOM 704 C CA . GLU A 1 97 ? 22.37412 4.48481 15.78382 1.000 32.42293 97 GLU A CA 1
ATOM 705 C C . GLU A 1 97 ? 21.44382 4.42787 14.57727 1.000 33.50071 97 GLU A C 1
ATOM 706 O O . GLU A 1 97 ? 20.93258 3.35171 14.25697 1.000 30.69928 97 GLU A O 1
ATOM 712 N N . ASN A 1 98 ? 21.17522 5.55798 13.93242 1.000 25.34155 98 ASN A N 1
ATOM 713 C CA . ASN A 1 98 ? 20.40156 5.57208 12.70165 1.000 27.39024 98 ASN A CA 1
ATOM 714 C C . ASN A 1 98 ? 21.27418 5.42178 11.46601 1.000 29.85410 98 ASN A C 1
ATOM 715 O O . ASN A 1 98 ? 20.75280 5.45145 10.34717 1.000 31.16862 98 ASN A O 1
ATOM 720 N N . ALA A 1 99 ? 22.58078 5.26640 11.64232 1.000 24.86662 99 ALA A N 1
ATOM 721 C CA . ALA A 1 99 ? 23.46571 4.81190 10.58084 1.000 25.52931 99 ALA A CA 1
ATOM 722 C C . ALA A 1 99 ? 23.72103 3.31897 10.70780 1.000 30.93998 99 ALA A C 1
ATOM 723 O O . ALA A 1 99 ? 23.56186 2.56637 9.74494 1.000 31.04935 99 ALA A O 1
ATOM 725 N N . GLY A 1 100 ? 24.08365 2.87442 11.90347 1.000 30.01131 100 GLY A N 1
ATOM 726 C CA . GLY A 1 100 ? 24.14208 1.46663 12.19207 1.000 29.03948 100 GLY A CA 1
ATOM 727 C C . GLY A 1 100 ? 25.49751 0.88190 11.87478 1.000 26.73102 100 GLY A C 1
ATOM 728 O O . GLY A 1 100 ? 26.34602 1.52002 11.23528 1.000 28.12227 100 GLY A O 1
ATOM 729 N N . PRO A 1 101 ? 25.70897 -0.37061 12.29556 1.000 31.59943 101 PRO A N 1
ATOM 730 C CA . PRO A 1 101 ? 27.03767 -0.99075 12.15029 1.000 33.30030 101 PRO A CA 1
ATOM 731 C C . PRO A 1 101 ? 27.47910 -1.20918 10.71866 1.000 29.88565 101 PRO A C 1
ATOM 732 O O . PRO A 1 101 ? 28.68372 -1.38179 10.49849 1.000 32.55318 101 PRO A O 1
ATOM 736 N N . THR A 1 102 ? 26.55869 -1.25849 9.74615 1.000 25.99222 102 THR A N 1
ATOM 737 C CA . THR A 1 102 ? 26.98305 -1.49936 8.37132 1.000 25.72720 102 THR A CA 1
ATOM 738 C C . THR A 1 102 ? 27.40694 -0.22200 7.65458 1.000 27.67723 102 THR A C 1
ATOM 739 O O . THR A 1 102 ? 27.89348 -0.30740 6.52133 1.000 29.90236 102 THR A O 1
ATOM 743 N N . ASN A 1 103 ? 27.23767 0.94756 8.27869 1.000 28.75868 103 ASN A N 1
ATOM 744 C CA . ASN A 1 103 ? 27.55705 2.22878 7.65686 1.000 26.38026 103 ASN A CA 1
ATOM 745 C C . ASN A 1 103 ? 28.67735 2.93182 8.40969 1.000 29.03812 103 ASN A C 1
ATOM 746 O O . ASN A 1 103 ? 28.90235 2.68156 9.59958 1.000 27.99196 103 ASN A O 1
ATOM 751 N N . ASN A 1 104 ? 29.39764 3.79655 7.68852 1.000 25.29859 104 ASN A N 1
ATOM 752 C CA . ASN A 1 104 ? 30.38257 4.68897 8.28798 1.000 25.10379 104 ASN A CA 1
ATOM 753 C C . ASN A 1 104 ? 29.66604 5.95812 8.71669 1.000 26.53372 104 ASN A C 1
ATOM 754 O O . ASN A 1 104 ? 28.96871 6.57679 7.90881 1.000 27.60427 104 ASN A O 1
ATOM 759 N N . TRP A 1 105 ? 29.83700 6.34229 9.98035 1.000 25.16058 105 TRP A N 1
ATOM 760 C CA . TRP A 1 105 ? 29.13916 7.48617 10.54252 1.000 24.50479 105 TRP A CA 1
ATOM 761 C C . TRP A 1 105 ? 30.13033 8.54036 11.01988 1.000 26.76506 105 TRP A C 1
ATOM 762 O O . TRP A 1 105 ? 31.27236 8.23308 11.37195 1.000 26.57217 105 TRP A O 1
ATOM 773 N N . MET A 1 106 ? 29.67566 9.79138 11.00965 1.000 29.96903 106 MET A N 1
ATOM 774 C CA . MET A 1 106 ? 30.39015 10.90258 11.62155 1.000 30.89087 106 MET A CA 1
ATOM 775 C C . MET A 1 106 ? 29.34622 11.92935 12.01618 1.000 25.78283 106 MET A C 1
ATOM 776 O O . MET A 1 106 ? 28.37195 12.13235 11.28546 1.000 29.77284 106 MET A O 1
ATOM 781 N N . GLU A 1 107 ? 29.52452 12.53371 13.18701 1.000 32.42862 107 GLU A N 1
ATOM 782 C CA . GLU A 1 107 ? 28.62792 13.59257 13.62788 1.000 31.47309 107 GLU A CA 1
ATOM 783 C C . GLU A 1 107 ? 28.43177 14.60172 12.49647 1.000 28.62281 107 GLU A C 1
ATOM 784 O O . GLU A 1 107 ? 29.42706 15.08646 11.93229 1.000 31.25460 107 GLU A O 1
ATOM 790 N N . PRO A 1 108 ? 27.18318 14.91142 12.11017 1.000 31.49573 108 PRO A N 1
ATOM 791 C CA . PRO A 1 108 ? 26.96772 15.81120 10.95711 1.000 32.03165 108 PRO A CA 1
ATOM 792 C C . PRO A 1 108 ? 27.72221 17.13349 11.02616 1.000 34.37000 108 PRO A C 1
ATOM 793 O O . PRO A 1 108 ? 28.30487 17.53857 10.01748 1.000 30.31363 108 PRO A O 1
ATOM 797 N N . SER A 1 109 ? 27.74673 17.81640 12.17587 1.000 32.59735 109 SER A N 1
ATOM 798 C CA . SER A 1 109 ? 28.48109 19.07811 12.24446 1.000 33.10714 109 SER A CA 1
ATOM 799 C C . SER A 1 109 ? 29.97481 18.87027 12.01750 1.000 34.71938 109 SER A C 1
ATOM 800 O O . SER A 1 109 ? 30.64201 19.72751 11.42645 1.000 34.09856 109 SER A O 1
ATOM 803 N N . GLU A 1 110 ? 30.50389 17.72756 12.45438 1.000 28.89786 110 GLU A N 1
ATOM 804 C CA . GLU A 1 110 ? 31.92033 17.43225 12.30962 1.000 32.54017 110 GLU A CA 1
ATOM 805 C C . GLU A 1 110 ? 32.26613 17.07519 10.86745 1.000 37.29627 110 GLU A C 1
ATOM 806 O O . GLU A 1 110 ? 33.35374 17.41042 10.37919 1.000 33.61184 110 GLU A O 1
ATOM 812 N N . MET A 1 111 ? 31.35419 16.39391 10.16583 1.000 30.33778 111 MET A N 1
ATOM 813 C CA . MET A 1 111 ? 31.57641 16.14861 8.74492 1.000 32.16237 111 MET A CA 1
ATOM 814 C C . MET A 1 111 ? 31.46718 17.44387 7.94722 1.000 28.68618 111 MET A C 1
ATOM 815 O O . MET A 1 111 ? 32.26019 17.67612 7.02575 1.000 28.46832 111 MET A O 1
ATOM 820 N N . ARG A 1 112 ? 30.50286 18.30699 8.29490 1.000 28.94068 112 ARG A N 1
ATOM 821 C CA . ARG A 1 112 ? 30.38934 19.58754 7.60215 1.000 30.39086 112 ARG A CA 1
ATOM 822 C C . ARG A 1 112 ? 31.66834 20.41231 7.72900 1.000 34.69860 112 ARG A C 1
ATOM 823 O O . ARG A 1 112 ? 32.08223 21.07306 6.76810 1.000 29.72568 112 ARG A O 1
ATOM 831 N N . ALA A 1 113 ? 32.31363 20.37742 8.90155 1.000 32.45700 113 ALA A N 1
ATOM 832 C CA . ALA A 1 113 ? 33.57831 21.08262 9.09068 1.000 28.35335 113 ALA A CA 1
ATOM 833 C C . ALA A 1 113 ? 34.73197 20.40796 8.36341 1.000 32.34145 113 ALA A C 1
ATOM 834 O O . ALA A 1 113 ? 35.73805 21.06762 8.08116 1.000 34.55907 113 ALA A O 1
ATOM 836 N N . THR A 1 114 ? 34.61304 19.10783 8.07010 1.000 32.90969 114 THR A N 1
ATOM 837 C CA . THR A 1 114 ? 35.61788 18.40346 7.28286 1.000 31.68836 114 THR A CA 1
ATOM 838 C C . THR A 1 114 ? 35.49029 18.73769 5.80068 1.000 34.36354 114 THR A C 1
ATOM 839 O O . THR A 1 114 ? 36.49911 18.93287 5.11406 1.000 33.37911 114 THR A O 1
ATOM 843 N N . LEU A 1 115 ? 34.25920 18.81167 5.28934 1.000 31.39094 115 LEU A N 1
ATOM 844 C CA . LEU A 1 115 ? 34.07056 18.98787 3.85472 1.000 31.87438 115 LEU A CA 1
ATOM 845 C C . LEU A 1 115 ? 34.13658 20.44986 3.42196 1.000 33.73065 115 LEU A C 1
ATOM 846 O O . LEU A 1 115 ? 34.52092 20.72538 2.28050 1.000 31.01777 115 LEU A O 1
ATOM 851 N N . GLN A 1 116 ? 33.75450 21.39068 4.28851 1.000 27.33049 116 GLN A N 1
ATOM 852 C CA . GLN A 1 116 ? 33.72004 22.79299 3.87414 1.000 38.42398 116 GLN A CA 1
ATOM 853 C C . GLN A 1 116 ? 35.05740 23.27193 3.31682 1.000 34.18416 116 GLN A C 1
ATOM 854 O O . GLN A 1 116 ? 35.06480 23.86522 2.22313 1.000 32.82294 116 GLN A O 1
ATOM 860 N N . PRO A 1 117 ? 36.20475 23.03134 3.96014 1.000 33.74503 117 PRO A N 1
ATOM 861 C CA . PRO A 1 117 ? 37.46814 23.46289 3.34061 1.000 33.48460 117 PRO A CA 1
ATOM 862 C C . PRO A 1 117 ? 37.80668 22.70547 2.07112 1.000 34.56435 117 PRO A C 1
ATOM 863 O O . PRO A 1 117 ? 38.51684 23.25243 1.21793 1.000 34.31442 117 PRO A O 1
ATOM 867 N N . LEU A 1 118 ? 37.34002 21.45967 1.92893 1.000 29.72782 118 LEU A N 1
ATOM 868 C CA . LEU A 1 118 ? 37.60016 20.69639 0.71100 1.000 31.27325 118 LEU A CA 1
ATOM 869 C C . LEU A 1 118 ? 36.83176 21.26640 -0.46944 1.000 29.57727 118 LEU A C 1
ATOM 870 O O . LEU A 1 118 ? 37.38903 21.41418 -1.56648 1.000 28.12427 118 LEU A O 1
ATOM 875 N N . PHE A 1 119 ? 35.55322 21.59651 -0.26553 1.000 26.94667 119 PHE A N 1
ATOM 876 C CA . PHE A 1 119 ? 34.75426 22.16263 -1.34472 1.000 23.84354 119 PHE A CA 1
ATOM 877 C C . PHE A 1 119 ? 35.02449 23.64339 -1.56326 1.000 30.81212 119 PHE A C 1
ATOM 878 O O . PHE A 1 119 ? 34.71902 24.15682 -2.64446 1.000 27.68024 119 PHE A O 1
ATOM 886 N N . ASP A 1 120 ? 35.59083 24.33608 -0.57594 1.000 33.84983 120 ASP A N 1
ATOM 887 C CA . ASP A 1 120 ? 35.91092 25.75105 -0.74063 1.000 30.84009 120 ASP A CA 1
ATOM 888 C C . ASP A 1 120 ? 36.96082 25.92888 -1.83659 1.000 31.25298 120 ASP A C 1
ATOM 889 O O . ASP A 1 120 ? 38.13212 25.59299 -1.63785 1.000 28.33727 120 ASP A O 1
ATOM 894 N N . GLY A 1 121 ? 36.54189 26.44353 -2.99865 1.000 29.73173 121 GLY A N 1
ATOM 895 C CA . GLY A 1 121 ? 37.44538 26.65718 -4.11808 1.000 30.26603 121 GLY A CA 1
ATOM 896 C C . GLY A 1 121 ? 37.74616 25.42798 -4.94444 1.000 28.70574 121 GLY A C 1
ATOM 897 O O . GLY A 1 121 ? 38.69055 25.44768 -5.74584 1.000 29.91715 121 GLY A O 1
ATOM 898 N N . CYS A 1 122 ? 36.95583 24.35282 -4.78918 1.000 30.50536 122 CYS A N 1
ATOM 899 C CA . CYS A 1 122 ? 37.28596 23.08623 -5.43361 1.000 29.30045 122 CYS A CA 1
ATOM 900 C C . CYS A 1 122 ? 37.20522 23.19079 -6.94952 1.000 28.35688 122 CYS A C 1
ATOM 901 O O . CYS A 1 122 ? 37.92275 22.46981 -7.65272 1.000 29.56524 122 CYS A O 1
ATOM 904 N N . MET A 1 123 ? 36.37966 24.10240 -7.46247 1.000 24.38612 123 MET A N 1
ATOM 905 C CA . MET A 1 123 ? 36.12285 24.21446 -8.89245 1.000 27.92352 123 MET A CA 1
ATOM 906 C C . MET A 1 123 ? 36.84095 25.39384 -9.54507 1.000 33.66811 123 MET A C 1
ATOM 907 O O . MET A 1 123 ? 36.48315 25.77433 -10.66767 1.000 28.44861 123 MET A O 1
ATOM 912 N N . ARG A 1 124 ? 37.83172 25.98652 -8.87799 1.000 28.83045 124 ARG A N 1
ATOM 913 C CA . ARG A 1 124 ? 38.61941 27.02947 -9.52567 1.000 30.65044 124 ARG A CA 1
ATOM 914 C C . ARG A 1 124 ? 39.21483 26.49197 -10.81895 1.000 25.50414 124 ARG A C 1
ATOM 915 O O . ARG A 1 124 ? 39.74640 25.38108 -10.85327 1.000 29.34855 124 ARG A O 1
ATOM 923 N N . GLY A 1 125 ? 39.10934 27.27885 -11.88981 1.000 30.09142 125 GLY A N 1
ATOM 924 C CA . GLY A 1 125 ? 39.63928 26.87214 -13.17251 1.000 30.08735 125 GLY A CA 1
ATOM 925 C C . GLY A 1 125 ? 38.74420 25.94238 -13.95995 1.000 33.78290 125 GLY A C 1
ATOM 926 O O . GLY A 1 125 ? 39.15119 25.48190 -15.03103 1.000 31.52920 125 GLY A O 1
ATOM 927 N N . ARG A 1 126 ? 37.54363 25.64167 -13.46800 1.000 33.57434 126 ARG A N 1
ATOM 928 C CA . ARG A 1 126 ? 36.64406 24.70006 -14.12626 1.000 31.67789 126 ARG A CA 1
ATOM 929 C C . ARG A 1 126 ? 35.26451 25.32030 -14.27638 1.000 30.58667 126 ARG A C 1
ATOM 930 O O . ARG A 1 126 ? 34.94782 26.34657 -13.67350 1.000 27.87830 126 ARG A O 1
ATOM 938 N N . THR A 1 127 ? 34.43804 24.65707 -15.08487 1.000 28.87180 127 THR A N 1
ATOM 939 C CA . THR A 1 127 ? 33.02819 24.97824 -15.23934 1.000 27.68700 127 THR A CA 1
ATOM 940 C C . THR A 1 127 ? 32.20613 24.14443 -14.27367 1.000 26.70756 127 THR A C 1
ATOM 941 O O . THR A 1 127 ? 32.43950 22.93978 -14.13220 1.000 26.94183 127 THR A O 1
ATOM 945 N N . MET A 1 128 ? 31.25261 24.78582 -13.61033 1.000 26.24902 128 MET A N 1
ATOM 946 C CA . MET A 1 128 ? 30.21822 24.07110 -12.87254 1.000 26.58142 128 MET A CA 1
ATOM 947 C C . MET A 1 128 ? 29.06833 23.75879 -13.82326 1.000 25.16515 128 MET A C 1
ATOM 948 O O . MET A 1 128 ? 28.46547 24.67430 -14.39847 1.000 27.08296 128 MET A O 1
ATOM 953 N N . TYR A 1 129 ? 28.75188 22.47489 -13.97271 1.000 26.66225 129 TYR A N 1
ATOM 954 C CA . TYR A 1 129 ? 27.60481 22.04272 -14.75964 1.000 23.83260 129 TYR A CA 1
ATOM 955 C C . TYR A 1 129 ? 26.41552 21.82781 -13.83750 1.000 24.91876 129 TYR A C 1
ATOM 956 O O . TYR A 1 129 ? 26.52488 21.11311 -12.83966 1.000 27.34898 129 TYR A O 1
ATOM 965 N N . VAL A 1 130 ? 25.29545 22.45201 -14.16885 1.000 23.84164 130 VAL A N 1
ATOM 966 C CA . VAL A 1 130 ? 24.05059 22.28085 -13.42871 1.000 25.38845 130 VAL A CA 1
ATOM 967 C C . VAL A 1 130 ? 23.24697 21.22317 -14.16682 1.000 23.59992 130 VAL A C 1
ATOM 968 O O . VAL A 1 130 ? 22.79777 21.44370 -15.29755 1.000 22.94981 130 VAL A O 1
ATOM 972 N N . VAL A 1 131 ? 23.09942 20.06365 -13.53458 1.000 21.96903 131 VAL A N 1
ATOM 973 C CA . VAL A 1 131 ? 22.51940 18.86844 -14.14149 1.000 21.88727 131 VAL A CA 1
ATOM 974 C C . VAL A 1 131 ? 21.16294 18.60352 -13.48720 1.000 23.77316 131 VAL A C 1
ATOM 975 O O . VAL A 1 131 ? 21.11666 18.01719 -12.39903 1.000 23.94372 131 VAL A O 1
ATOM 979 N N . PRO A 1 132 ? 20.04500 19.04003 -14.07773 1.000 22.79499 132 PRO A N 1
ATOM 980 C CA . PRO A 1 132 ? 18.72966 18.75543 -13.48067 1.000 22.05229 132 PRO A CA 1
ATOM 981 C C . PRO A 1 132 ? 18.25033 17.38046 -13.91672 1.000 21.25582 132 PRO A C 1
ATOM 982 O O . PRO A 1 132 ? 18.41727 16.99084 -15.07575 1.000 25.84850 132 PRO A O 1
ATOM 986 N N . PHE A 1 133 ? 17.66715 16.62019 -12.98558 1.000 25.76202 133 PHE A N 1
ATOM 987 C CA . PHE A 1 133 ? 17.26667 15.26929 -13.35200 1.000 21.25112 133 PHE A CA 1
ATOM 988 C C . PHE A 1 133 ? 16.06242 14.82450 -12.54153 1.000 24.88982 133 PHE A C 1
ATOM 989 O O . PHE A 1 133 ? 15.79904 15.32309 -11.44131 1.000 24.86178 133 PHE A O 1
ATOM 997 N N . SER A 1 134 ? 15.33225 13.87516 -13.11933 1.000 24.81525 134 SER A N 1
ATOM 998 C CA . SER A 1 134 ? 14.22849 13.20108 -12.45212 1.000 25.60953 134 SER A CA 1
ATOM 999 C C . SER A 1 134 ? 14.56301 11.72499 -12.34433 1.000 25.05632 134 SER A C 1
ATOM 1000 O O . SER A 1 134 ? 14.93616 11.09967 -13.34283 1.000 23.76449 134 SER A O 1
ATOM 1003 N N . MET A 1 135 ? 14.42838 11.17458 -11.13701 1.000 23.96117 135 MET A N 1
ATOM 1004 C CA . MET A 1 135 ? 14.44520 9.73454 -10.92632 1.000 23.03160 135 MET A CA 1
ATOM 1005 C C . MET A 1 135 ? 12.99480 9.26379 -10.93899 1.000 23.72275 135 MET A C 1
ATOM 1006 O O . MET A 1 135 ? 12.18675 9.74041 -10.13417 1.000 25.32725 135 MET A O 1
ATOM 1011 N N . GLY A 1 136 ? 12.66060 8.34666 -11.85591 1.000 21.35484 136 GLY A N 1
ATOM 1012 C CA . GLY A 1 136 ? 11.28111 8.01928 -12.15243 1.000 25.96025 136 GLY A CA 1
ATOM 1013 C C . GLY A 1 136 ? 10.76976 8.89155 -13.28880 1.000 30.04022 136 GLY A C 1
ATOM 1014 O O . GLY A 1 136 ? 11.32527 9.96623 -13.55925 1.000 26.51047 136 GLY A O 1
ATOM 1015 N N . PRO A 1 137 ? 9.70910 8.45232 -13.97759 1.000 26.24990 137 PRO A N 1
ATOM 1016 C CA . PRO A 1 137 ? 9.21344 9.21421 -15.13686 1.000 28.72855 137 PRO A CA 1
ATOM 1017 C C . PRO A 1 137 ? 8.83199 10.64054 -14.76766 1.000 33.90362 137 PRO A C 1
ATOM 1018 O O . PRO A 1 137 ? 8.29413 10.90302 -13.68862 1.000 29.18909 137 PRO A O 1
ATOM 1022 N N . LEU A 1 138 ? 9.11536 11.56051 -15.69197 1.000 29.33166 138 LEU A N 1
ATOM 1023 C CA . LEU A 1 138 ? 8.95931 12.98744 -15.44178 1.000 30.97796 138 LEU A CA 1
ATOM 1024 C C . LEU A 1 138 ? 7.52958 13.34023 -15.06662 1.000 31.66602 138 LEU A C 1
ATOM 1025 O O . LEU A 1 138 ? 6.59246 13.06620 -15.82141 1.000 29.83886 138 LEU A O 1
ATOM 1030 N N . GLY A 1 139 ? 7.37156 13.97112 -13.90696 1.000 30.20151 139 GLY A N 1
ATOM 1031 C CA . GLY A 1 139 ? 6.07911 14.46234 -13.48333 1.000 34.24629 139 GLY A CA 1
ATOM 1032 C C . GLY A 1 139 ? 5.14351 13.41658 -12.93152 1.000 36.21304 139 GLY A C 1
ATOM 1033 O O . GLY A 1 139 ? 3.97942 13.73468 -12.67495 1.000 32.71739 139 GLY A O 1
ATOM 1034 N N . SER A 1 140 ? 5.60765 12.18393 -12.73441 1.000 28.13347 140 SER A N 1
ATOM 1035 C CA . SER A 1 140 ? 4.75075 11.13068 -12.21222 1.000 30.04121 140 SER A CA 1
ATOM 1036 C C . SER A 1 140 ? 4.68528 11.19274 -10.68512 1.000 26.95127 140 SER A C 1
ATOM 1037 O O . SER A 1 140 ? 5.55765 11.78195 -10.03908 1.000 29.00348 140 SER A O 1
ATOM 1040 N N . PRO A 1 141 ? 3.64689 10.59251 -10.07686 1.000 30.69507 141 PRO A N 1
ATOM 1041 C CA . PRO A 1 141 ? 3.49182 10.70195 -8.61345 1.000 30.88028 141 PRO A CA 1
ATOM 1042 C C . PRO A 1 141 ? 4.61561 10.05292 -7.82233 1.000 29.37192 141 PRO A C 1
ATOM 1043 O O . PRO A 1 141 ? 4.81167 10.41007 -6.65502 1.000 31.84835 141 PRO A O 1
ATOM 1047 N N . ILE A 1 142 ? 5.37212 9.12129 -8.40991 1.000 27.15313 142 ILE A N 1
ATOM 1048 C CA . ILE A 1 142 ? 6.43025 8.43223 -7.68076 1.000 27.63491 142 ILE A CA 1
ATOM 1049 C C . ILE A 1 142 ? 7.81218 9.04070 -7.92392 1.000 30.60420 142 ILE A C 1
ATOM 1050 O O . ILE A 1 142 ? 8.78297 8.61370 -7.28461 1.000 27.27052 142 ILE A O 1
ATOM 1055 N N . ALA A 1 143 ? 7.93339 10.02259 -8.81911 1.000 25.48550 143 ALA A N 1
ATOM 1056 C CA . ALA A 1 143 ? 9.25053 10.52503 -9.21262 1.000 23.83579 143 ALA A CA 1
ATOM 1057 C C . ALA A 1 143 ? 9.76026 11.58324 -8.24447 1.000 25.74362 143 ALA A C 1
ATOM 1058 O O . ALA A 1 143 ? 8.99023 12.27462 -7.57589 1.000 26.98531 143 ALA A O 1
ATOM 1060 N N . HIS A 1 144 ? 11.07984 11.70339 -8.17417 1.000 23.90372 144 HIS A N 1
ATOM 1061 C CA . HIS A 1 144 ? 11.74393 12.71740 -7.37341 1.000 24.89647 144 HIS A CA 1
ATOM 1062 C C . HIS A 1 144 ? 12.75772 13.41621 -8.24596 1.000 30.32353 144 HIS A C 1
ATOM 1063 O O . HIS A 1 144 ? 13.42583 12.77205 -9.06184 1.000 26.43440 144 HIS A O 1
ATOM 1070 N N . ILE A 1 145 ? 12.87616 14.72337 -8.05734 1.000 22.36848 145 ILE A N 1
ATOM 1071 C CA . ILE A 1 145 ? 13.78169 15.54237 -8.84466 1.000 27.64830 145 ILE A CA 1
ATOM 1072 C C . ILE A 1 145 ? 15.02876 15.86313 -8.03024 1.000 24.74542 145 ILE A C 1
ATOM 1073 O O . ILE A 1 145 ? 14.96726 16.13961 -6.82329 1.000 24.93913 145 ILE A O 1
ATOM 1078 N N . GLY A 1 146 ? 16.17411 15.80180 -8.69277 1.000 22.18533 146 GLY A N 1
ATOM 1079 C CA . GLY A 1 146 ? 17.41334 16.23807 -8.09554 1.000 26.20917 146 GLY A CA 1
ATOM 1080 C C . GLY A 1 146 ? 18.10643 17.25081 -8.98679 1.000 24.95588 146 GLY A C 1
ATOM 1081 O O . GLY A 1 146 ? 17.82325 17.37072 -10.18864 1.000 24.09766 146 GLY A O 1
ATOM 1082 N N . ILE A 1 147 ? 19.00931 18.00487 -8.36883 1.000 24.50179 147 ILE A N 1
ATOM 1083 C CA . ILE A 1 147 ? 19.92374 18.87883 -9.09902 1.000 23.64216 147 ILE A CA 1
ATOM 1084 C C . ILE A 1 147 ? 21.33120 18.50516 -8.66763 1.000 25.84122 147 ILE A C 1
ATOM 1085 O O . ILE A 1 147 ? 21.65842 18.59892 -7.47882 1.000 26.42200 147 ILE A O 1
ATOM 1090 N N . GLU A 1 148 ? 22.16093 18.07075 -9.61499 1.000 22.21174 148 GLU A N 1
ATOM 1091 C CA . GLU A 1 148 ? 23.55891 17.77518 -9.32687 1.000 20.13033 148 GLU A CA 1
ATOM 1092 C C . GLU A 1 148 ? 24.41001 18.88396 -9.92467 1.000 23.87652 148 GLU A C 1
ATOM 1093 O O . GLU A 1 148 ? 24.33570 19.14570 -11.12938 1.000 27.08523 148 GLU A O 1
ATOM 1099 N N . LEU A 1 149 ? 25.18130 19.55063 -9.07607 1.000 23.82510 149 LEU A N 1
ATOM 1100 C CA . LEU A 1 149 ? 26.23389 20.46077 -9.51156 1.000 24.65207 149 LEU A CA 1
ATOM 1101 C C . LEU A 1 149 ? 27.53018 19.67824 -9.61793 1.000 27.03917 149 LEU A C 1
ATOM 1102 O O . LEU A 1 149 ? 27.95031 19.04229 -8.65130 1.000 26.89131 149 LEU A O 1
ATOM 1107 N N . SER A 1 150 ? 28.17388 19.73892 -10.78068 1.000 25.13870 150 SER A N 1
ATOM 1108 C CA . SER A 1 150 ? 29.37960 18.96616 -11.02894 1.000 22.23779 150 SER A CA 1
ATOM 1109 C C . SER A 1 150 ? 30.35850 19.79947 -11.83957 1.000 21.69819 150 SER A C 1
ATOM 1110 O O . SER A 1 150 ? 29.94566 20.58275 -12.69602 1.000 25.55564 150 SER A O 1
ATOM 1113 N N . ASP A 1 151 ? 31.65209 19.58703 -11.59958 1.000 24.31637 151 ASP A N 1
ATOM 1114 C CA . ASP A 1 151 ? 32.68812 20.17165 -12.44809 1.000 26.22917 151 ASP A CA 1
ATOM 1115 C C . ASP A 1 151 ? 33.22042 19.18431 -13.48353 1.000 27.35740 151 ASP A C 1
ATOM 1116 O O . ASP A 1 151 ? 34.29082 19.41077 -14.05902 1.000 26.17576 151 ASP A O 1
ATOM 1121 N N . SER A 1 152 ? 32.47068 18.12400 -13.76088 1.000 28.27705 152 SER A N 1
ATOM 1122 C CA . SER A 1 152 ? 32.86769 17.08997 -14.71723 1.000 23.60465 152 SER A CA 1
ATOM 1123 C C . SER A 1 152 ? 31.86174 16.96644 -15.84920 1.000 26.31356 152 SER A C 1
ATOM 1124 O O . SER A 1 152 ? 30.71763 16.52069 -15.61589 1.000 24.56253 152 SER A O 1
ATOM 1127 N N . PRO A 1 153 ? 32.23032 17.30574 -17.08865 1.000 25.17115 153 PRO A N 1
ATOM 1128 C CA . PRO A 1 153 ? 31.32123 17.02772 -18.21464 1.000 26.15310 153 PRO A CA 1
ATOM 1129 C C . PRO A 1 153 ? 31.08271 15.53752 -18.42950 1.000 23.13513 153 PRO A C 1
ATOM 1130 O O . PRO A 1 153 ? 30.02864 15.16413 -18.96719 1.000 24.46213 153 PRO A O 1
ATOM 1134 N N . TYR A 1 154 ? 32.02215 14.68100 -18.00384 1.000 26.32677 154 TYR A N 1
ATOM 1135 C CA . TYR A 1 154 ? 31.79456 13.23896 -18.04784 1.000 25.93698 154 TYR A CA 1
ATOM 1136 C C . TYR A 1 154 ? 30.56628 12.85494 -17.22241 1.000 25.50249 154 TYR A C 1
ATOM 1137 O O . TYR A 1 154 ? 29.71907 12.07591 -17.67630 1.000 22.61646 154 TYR A O 1
ATOM 1146 N N . VAL A 1 155 ? 30.43664 13.42609 -16.02359 1.000 24.17701 155 VAL A N 1
ATOM 1147 C CA . VAL A 1 155 ? 29.23909 13.20708 -15.21481 1.000 24.24302 155 VAL A CA 1
ATOM 1148 C C . VAL A 1 155 ? 27.99215 13.68485 -15.95623 1.000 29.25340 155 VAL A C 1
ATOM 1149 O O . VAL A 1 155 ? 26.96234 12.98975 -15.99516 1.000 24.26839 155 VAL A O 1
ATOM 1153 N N . ALA A 1 156 ? 28.08112 14.85401 -16.59758 1.000 24.83153 156 ALA A N 1
ATOM 1154 C CA . ALA A 1 156 ? 26.92078 15.42991 -17.27386 1.000 24.98025 156 ALA A CA 1
ATOM 1155 C C . ALA A 1 156 ? 26.42282 14.52610 -18.40261 1.000 24.63846 156 ALA A C 1
ATOM 1156 O O . ALA A 1 156 ? 25.21371 14.27986 -18.52827 1.000 25.62479 156 ALA A O 1
ATOM 1158 N N . VAL A 1 157 ? 27.33674 14.01389 -19.23989 1.000 22.07169 157 VAL A N 1
ATOM 1159 C CA . VAL A 1 157 ? 26.87959 13.18116 -20.35762 1.000 21.60234 157 VAL A CA 1
ATOM 1160 C C . VAL A 1 157 ? 26.39345 11.82320 -19.86478 1.000 21.85449 157 VAL A C 1
ATOM 1161 O O . VAL A 1 157 ? 25.44547 11.25637 -20.42553 1.000 24.73380 157 VAL A O 1
ATOM 1165 N N . ASN A 1 158 ? 27.00827 11.27885 -18.81121 1.000 23.29326 158 ASN A N 1
ATOM 1166 C CA . ASN A 1 158 ? 26.50679 10.02036 -18.26487 1.000 23.69789 158 ASN A CA 1
ATOM 1167 C C . ASN A 1 158 ? 25.14456 10.20003 -17.60123 1.000 24.45765 158 ASN A C 1
ATOM 1168 O O . ASN A 1 158 ? 24.30304 9.29729 -17.66594 1.000 22.79257 158 ASN A O 1
ATOM 1173 N N . MET A 1 159 ? 24.90089 11.35639 -16.97754 1.000 23.27207 159 MET A N 1
ATOM 1174 C CA . MET A 1 159 ? 23.59667 11.61321 -16.36934 1.000 24.76174 159 MET A CA 1
ATOM 1175 C C . MET A 1 159 ? 22.49292 11.72690 -17.42211 1.000 25.77105 159 MET A C 1
ATOM 1176 O O . MET A 1 159 ? 21.33540 11.37762 -17.15635 1.000 26.54721 159 MET A O 1
ATOM 1181 N N . LYS A 1 160 ? 22.83570 12.20815 -18.61800 1.000 22.47056 160 LYS A N 1
ATOM 1182 C CA . LYS A 1 160 ? 21.87558 12.27882 -19.70861 1.000 23.32796 160 LYS A CA 1
ATOM 1183 C C . LYS A 1 160 ? 21.33905 10.89461 -20.05590 1.000 24.63293 160 LYS A C 1
ATOM 1184 O O . LYS A 1 160 ? 20.14656 10.73518 -20.34280 1.000 25.11749 160 LYS A O 1
ATOM 1190 N N . ILE A 1 161 ? 22.20977 9.87944 -20.01320 1.000 23.30472 161 ILE A N 1
ATOM 1191 C CA . ILE A 1 161 ? 21.82341 8.51748 -20.35646 1.000 20.40521 161 ILE A CA 1
ATOM 1192 C C . ILE A 1 161 ? 21.14876 7.81842 -19.18808 1.000 22.97140 161 ILE A C 1
ATOM 1193 O O . ILE A 1 161 ? 20.17026 7.08394 -19.37622 1.000 23.72001 161 ILE A O 1
ATOM 1198 N N . MET A 1 162 ? 21.68564 7.99571 -17.97292 1.000 21.63035 162 MET A N 1
ATOM 1199 C CA . MET A 1 162 ? 21.22294 7.23135 -16.82032 1.000 20.39302 162 MET A CA 1
ATOM 1200 C C . MET A 1 162 ? 19.97594 7.80521 -16.14754 1.000 23.11616 162 MET A C 1
ATOM 1201 O O . MET A 1 162 ? 19.35963 7.10660 -15.33646 1.000 22.91456 162 MET A O 1
ATOM 1206 N N . THR A 1 163 ? 19.61916 9.05817 -16.41080 1.000 21.41446 163 THR A N 1
ATOM 1207 C CA . THR A 1 163 ? 18.46275 9.68882 -15.79061 1.000 21.03090 163 THR A CA 1
ATOM 1208 C C . THR A 1 163 ? 17.64901 10.39668 -16.86926 1.000 26.40913 163 THR A C 1
ATOM 1209 O O . THR A 1 163 ? 18.05661 10.47089 -18.03116 1.000 26.25397 163 THR A O 1
ATOM 1213 N N . ARG A 1 164 ? 16.47842 10.90732 -16.48845 1.000 24.35838 164 ARG A N 1
ATOM 1214 C CA . ARG A 1 164 ? 15.75063 11.86498 -17.32712 1.000 25.57505 164 ARG A CA 1
ATOM 1215 C C . ARG A 1 164 ? 16.27346 13.26547 -17.00744 1.000 25.22169 164 ARG A C 1
ATOM 1216 O O . ARG A 1 164 ? 15.92611 13.85883 -15.98097 1.000 26.57298 164 ARG A O 1
ATOM 1224 N N . MET A 1 165 ? 17.11141 13.80631 -17.89137 1.000 25.61020 165 MET A N 1
ATOM 1225 C CA . MET A 1 165 ? 17.94060 14.95843 -17.56748 1.000 22.65347 165 MET A CA 1
ATOM 1226 C C . MET A 1 165 ? 17.54865 16.16693 -18.41179 1.000 27.00803 165 MET A C 1
ATOM 1227 O O . MET A 1 165 ? 17.25272 16.03303 -19.60428 1.000 25.84234 165 MET A O 1
ATOM 1232 N N . GLY A 1 166 ? 17.54162 17.34931 -17.79058 1.000 23.43573 166 GLY A N 1
ATOM 1233 C CA . GLY A 1 166 ? 17.57616 18.59438 -18.53489 1.000 25.75558 166 GLY A CA 1
ATOM 1234 C C . GLY A 1 166 ? 16.36073 19.47996 -18.27885 1.000 26.22821 166 GLY A C 1
ATOM 1235 O O . GLY A 1 166 ? 15.73346 19.43108 -17.21197 1.000 27.69828 166 GLY A O 1
ATOM 1236 N N . LYS A 1 167 ? 16.03301 20.29996 -19.28444 1.000 25.40153 167 LYS A N 1
ATOM 1237 C CA . LYS A 1 167 ? 15.15185 21.44026 -19.03744 1.000 29.55025 167 LYS A CA 1
ATOM 1238 C C . LYS A 1 167 ? 13.72602 21.02118 -18.68750 1.000 27.67304 167 LYS A C 1
ATOM 1239 O O . LYS A 1 167 ? 13.03694 21.75428 -17.96608 1.000 27.08275 167 LYS A O 1
ATOM 1245 N N . ALA A 1 168 ? 13.26090 19.86235 -19.17727 1.000 29.82195 168 ALA A N 1
ATOM 1246 C CA . ALA A 1 168 ? 11.90270 19.41797 -18.86332 1.000 31.86041 168 ALA A CA 1
ATOM 1247 C C . ALA A 1 168 ? 11.66035 19.28823 -17.36248 1.000 32.64147 168 ALA A C 1
ATOM 1248 O O . ALA A 1 168 ? 10.50547 19.35314 -16.91915 1.000 29.51787 168 ALA A O 1
ATOM 1250 N N . VAL A 1 169 ? 12.72911 19.11686 -16.58195 1.000 26.02470 169 VAL A N 1
ATOM 1251 C CA . VAL A 1 169 ? 12.62934 18.99868 -15.12850 1.000 23.16393 169 VAL A CA 1
ATOM 1252 C C . VAL A 1 169 ? 12.02896 20.26019 -14.51705 1.000 32.49931 169 VAL A C 1
ATOM 1253 O O . VAL A 1 169 ? 11.25177 20.19953 -13.55531 1.000 30.70586 169 VAL A O 1
ATOM 1257 N N . PHE A 1 170 ? 12.37124 21.42523 -15.06695 1.000 29.39275 170 PHE A N 1
ATOM 1258 C CA . PHE A 1 170 ? 11.93271 22.66834 -14.45549 1.000 31.11448 170 PHE A CA 1
ATOM 1259 C C . PHE A 1 170 ? 10.44800 22.91407 -14.66138 1.000 28.69337 170 PHE A C 1
ATOM 1260 O O . PHE A 1 170 ? 9.84262 23.64407 -13.87542 1.000 35.19584 170 PHE A O 1
ATOM 1268 N N . GLU A 1 171 ? 9.83566 22.29240 -15.66816 1.000 32.50342 171 GLU A N 1
ATOM 1269 C CA . GLU A 1 171 ? 8.38245 22.34985 -15.77809 1.000 34.35017 171 GLU A CA 1
ATOM 1270 C C . GLU A 1 171 ? 7.71259 21.64962 -14.59843 1.000 38.22148 171 GLU A C 1
ATOM 1271 O O . GLU A 1 171 ? 6.69684 22.12672 -14.07737 1.000 36.79959 171 GLU A O 1
ATOM 1277 N N . VAL A 1 172 ? 8.27822 20.52533 -14.14939 1.000 30.98241 172 VAL A N 1
ATOM 1278 C CA . VAL A 1 172 ? 7.72421 19.81480 -13.00048 1.000 30.03002 172 VAL A CA 1
ATOM 1279 C C . VAL A 1 172 ? 8.03700 20.56512 -11.71581 1.000 31.98621 172 VAL A C 1
ATOM 1280 O O . VAL A 1 172 ? 7.18140 20.70471 -10.83803 1.000 29.81924 172 VAL A O 1
ATOM 1284 N N A LEU A 1 173 ? 9.27337 21.05237 -11.57732 0.500 30.71681 173 LEU A N 1
ATOM 1285 N N B LEU A 1 173 ? 9.25720 21.08521 -11.60465 0.500 30.70656 173 LEU A N 1
ATOM 1286 C CA A LEU A 1 173 ? 9.66041 21.78955 -10.37583 0.500 30.78564 173 LEU A CA 1
ATOM 1287 C CA B LEU A 1 173 ? 9.67564 21.77639 -10.39238 0.500 30.78979 173 LEU A CA 1
ATOM 1288 C C A LEU A 1 173 ? 8.78508 23.01965 -10.17616 0.500 35.13207 173 LEU A C 1
ATOM 1289 C C B LEU A 1 173 ? 8.87730 23.05660 -10.16970 0.500 35.11415 173 LEU A C 1
ATOM 1290 O O A LEU A 1 173 ? 8.31097 23.28814 -9.06492 0.500 32.65162 173 LEU A O 1
ATOM 1291 O O B LEU A 1 173 ? 8.55296 23.39897 -9.02533 0.500 32.53293 173 LEU A O 1
ATOM 1300 N N . GLY A 1 174 ? 8.55885 23.77727 -11.24584 1.000 30.65092 174 GLY A N 1
ATOM 1301 C CA . GLY A 1 174 ? 7.77678 24.98583 -11.13037 1.000 33.38612 174 GLY A CA 1
ATOM 1302 C C . GLY A 1 174 ? 8.46046 26.01907 -10.25423 1.000 33.54084 174 GLY A C 1
ATOM 1303 O O . GLY A 1 174 ? 9.69316 26.08745 -10.14529 1.000 30.47316 174 GLY A O 1
ATOM 1304 N N . THR A 1 175 ? 7.62856 26.83604 -9.59844 1.000 29.82578 175 THR A N 1
ATOM 1305 C CA . THR A 1 175 ? 8.13702 27.91595 -8.76523 1.000 28.58660 175 THR A CA 1
ATOM 1306 C C . THR A 1 175 ? 8.47063 27.44455 -7.35450 1.000 30.57498 175 THR A C 1
ATOM 1307 O O . THR A 1 175 ? 9.34559 28.03019 -6.70869 1.000 32.93137 175 THR A O 1
ATOM 1311 N N . GLU A 1 176 ? 7.81424 26.37628 -6.87800 1.000 31.46743 176 GLU A N 1
ATOM 1312 C CA . GLU A 1 176 ? 7.89255 25.99041 -5.47609 1.000 34.44087 176 GLU A CA 1
ATOM 1313 C C . GLU A 1 176 ? 8.30154 24.54266 -5.22276 1.000 38.25553 176 GLU A C 1
ATOM 1314 O O . GLU A 1 176 ? 8.40569 24.15212 -4.05738 1.000 34.66940 176 GLU A O 1
ATOM 1320 N N . GLY A 1 177 ? 8.51959 23.73236 -6.25417 1.000 34.23320 177 GLY A N 1
ATOM 1321 C CA . GLY A 1 177 ? 8.86879 22.34190 -6.01555 1.000 34.00254 177 GLY A CA 1
ATOM 1322 C C . GLY A 1 177 ? 10.19445 22.19369 -5.28764 1.000 32.09711 177 GLY A C 1
ATOM 1323 O O . GLY A 1 177 ? 11.10625 23.01841 -5.41439 1.000 31.75469 177 GLY A O 1
ATOM 1324 N N . ASP A 1 178 ? 10.30694 21.10738 -4.52788 1.000 31.48494 178 ASP A N 1
ATOM 1325 C CA . ASP A 1 178 ? 11.53932 20.77794 -3.83197 1.000 27.95367 178 ASP A CA 1
ATOM 1326 C C . ASP A 1 178 ? 12.42862 19.90771 -4.71548 1.000 31.12031 178 ASP A C 1
ATOM 1327 O O . ASP A 1 178 ? 11.97982 19.28777 -5.68481 1.000 30.37387 178 ASP A O 1
ATOM 1332 N N . PHE A 1 179 ? 13.69892 19.84228 -4.34356 1.000 29.17564 179 PHE A N 1
ATOM 1333 C CA . PHE A 1 179 ? 14.65647 19.05298 -5.09648 1.000 25.53919 179 PHE A CA 1
ATOM 1334 C C . PHE A 1 179 ? 15.65685 18.45143 -4.12871 1.000 26.09339 179 PHE A C 1
ATOM 1335 O O . PHE A 1 179 ? 15.87335 18.97619 -3.03652 1.000 25.64353 179 PHE A O 1
ATOM 1343 N N . VAL A 1 180 ? 16.24870 17.33127 -4.53070 1.000 24.61202 180 VAL A N 1
ATOM 1344 C CA . VAL A 1 180 ? 17.37784 16.74978 -3.80797 1.000 25.28131 180 VAL A CA 1
ATOM 1345 C C . VAL A 1 180 ? 18.64913 17.50567 -4.17893 1.000 29.00269 180 VAL A C 1
ATOM 1346 O O . VAL A 1 180 ? 19.01426 17.54134 -5.36393 1.000 24.99710 180 VAL A O 1
ATOM 1350 N N . PRO A 1 181 ? 19.35567 18.11878 -3.20772 1.000 26.20310 181 PRO A N 1
ATOM 1351 C CA . PRO A 1 181 ? 20.59377 18.84540 -3.51938 1.000 22.57116 181 PRO A CA 1
ATOM 1352 C C . PRO A 1 181 ? 21.83518 17.95292 -3.54446 1.000 32.08729 181 PRO A C 1
ATOM 1353 O O . PRO A 1 181 ? 22.17714 17.30283 -2.54576 1.000 26.49591 181 PRO A O 1
ATOM 1357 N N . CYS A 1 182 ? 22.53432 17.94338 -4.68397 1.000 25.64888 182 CYS A N 1
ATOM 1358 C CA . CYS A 1 182 ? 23.68716 17.07889 -4.92571 1.000 24.23796 182 CYS A CA 1
ATOM 1359 C C . CYS A 1 182 ? 24.83966 17.93348 -5.41801 1.000 24.99503 182 CYS A C 1
ATOM 1360 O O . CYS A 1 182 ? 24.68559 18.66148 -6.40172 1.000 22.34370 182 CYS A O 1
ATOM 1363 N N A VAL A 1 183 ? 25.98609 17.83203 -4.74580 0.500 22.81362 183 VAL A N 1
ATOM 1364 N N B VAL A 1 183 ? 25.99004 17.84761 -4.76394 0.500 22.82088 183 VAL A N 1
ATOM 1365 C CA A VAL A 1 183 ? 27.19850 18.56229 -5.10682 0.500 22.99376 183 VAL A CA 1
ATOM 1366 C CA B VAL A 1 183 ? 27.16024 18.59401 -5.20943 0.500 23.01851 183 VAL A CA 1
ATOM 1367 C C A VAL A 1 183 ? 28.29803 17.55110 -5.41122 0.500 24.42182 183 VAL A C 1
ATOM 1368 C C B VAL A 1 183 ? 28.32081 17.62721 -5.39848 0.500 24.42324 183 VAL A C 1
ATOM 1369 O O A VAL A 1 183 ? 28.54648 16.64220 -4.61026 0.500 23.17209 183 VAL A O 1
ATOM 1370 O O B VAL A 1 183 ? 28.62032 16.81726 -4.51363 0.500 23.14249 183 VAL A O 1
ATOM 1377 N N . HIS A 1 184 ? 28.96559 17.71109 -6.55706 1.000 20.96267 184 HIS A N 1
ATOM 1378 C CA . HIS A 1 184 ? 30.04344 16.81457 -6.93527 1.000 24.07734 184 HIS A CA 1
ATOM 1379 C C . HIS A 1 184 ? 31.24340 17.60132 -7.44582 1.000 23.99868 184 HIS A C 1
ATOM 1380 O O . HIS A 1 184 ? 31.08941 18.46735 -8.30709 1.000 24.16210 184 HIS A O 1
ATOM 1387 N N . THR A 1 185 ? 32.43674 17.25762 -6.97209 1.000 19.86791 185 THR A N 1
ATOM 1388 C CA . THR A 1 185 ? 33.65260 17.80721 -7.54879 1.000 21.06413 185 THR A CA 1
ATOM 1389 C C . THR A 1 185 ? 34.67718 16.70447 -7.69784 1.000 26.16742 185 THR A C 1
ATOM 1390 O O . THR A 1 185 ? 34.78411 15.82339 -6.83724 1.000 24.26617 185 THR A O 1
ATOM 1394 N N . VAL A 1 186 ? 35.44379 16.76988 -8.79143 1.000 23.99894 186 VAL A N 1
ATOM 1395 C CA . VAL A 1 186 ? 36.58331 15.87098 -8.95399 1.000 23.85078 186 VAL A CA 1
ATOM 1396 C C . VAL A 1 186 ? 37.73671 16.23304 -8.02882 1.000 28.25938 186 VAL A C 1
ATOM 1397 O O . VAL A 1 186 ? 38.71401 15.47830 -7.94335 1.000 26.82322 186 VAL A O 1
ATOM 1401 N N . GLY A 1 187 ? 37.65364 17.37080 -7.34505 1.000 25.80200 187 GLY A N 1
ATOM 1402 C CA . GLY A 1 187 ? 38.65234 17.71871 -6.34807 1.000 23.95432 187 GLY A CA 1
ATOM 1403 C C . GLY A 1 187 ? 40.01108 18.06375 -6.92363 1.000 28.15782 187 GLY A C 1
ATOM 1404 O O . GLY A 1 187 ? 41.03829 17.72380 -6.32346 1.000 26.30021 187 GLY A O 1
ATOM 1405 N N . ALA A 1 188 ? 40.04358 18.71488 -8.08430 1.000 29.81429 188 ALA A N 1
ATOM 1406 C CA . ALA A 1 188 ? 41.29907 19.00092 -8.78434 1.000 30.03859 188 ALA A CA 1
ATOM 1407 C C . ALA A 1 188 ? 41.25948 20.42139 -9.33752 1.000 28.13931 188 ALA A C 1
ATOM 1408 O O . ALA A 1 188 ? 41.25740 20.63588 -10.55548 1.000 29.21080 188 ALA A O 1
ATOM 1410 N N . PRO A 1 189 ? 41.20169 21.42321 -8.46291 1.000 29.10117 189 PRO A N 1
ATOM 1411 C CA . PRO A 1 189 ? 41.14718 22.80604 -8.95327 1.000 30.90582 189 PRO A CA 1
ATOM 1412 C C . PRO A 1 189 ? 42.40113 23.13398 -9.75525 1.000 30.67092 189 PRO A C 1
ATOM 1413 O O . PRO A 1 189 ? 43.46957 22.55985 -9.54118 1.000 29.61626 189 PRO A O 1
ATOM 1417 N N . LEU A 1 190 ? 42.24190 24.04114 -10.71527 1.000 30.82631 190 LEU A N 1
ATOM 1418 C CA . LEU A 1 190 ? 43.26510 24.35830 -11.70183 1.000 30.92504 190 LEU A CA 1
ATOM 1419 C C . LEU A 1 190 ? 43.70595 25.80439 -11.53837 1.000 36.54363 190 LEU A C 1
ATOM 1420 O O . LEU A 1 190 ? 42.86818 26.70841 -11.46268 1.000 32.87150 190 LEU A O 1
ATOM 1425 N N . ALA A 1 191 ? 45.01298 26.02407 -11.52291 1.000 39.87021 191 ALA A N 1
ATOM 1426 C CA . ALA A 1 191 ? 45.52956 27.38330 -11.53537 1.000 44.24592 191 ALA A CA 1
ATOM 1427 C C . ALA A 1 191 ? 45.45929 27.96450 -12.94536 1.000 44.34345 191 ALA A C 1
ATOM 1428 O O . ALA A 1 191 ? 45.31705 27.23881 -13.93494 1.000 44.57461 191 ALA A O 1
ATOM 1430 N N . GLU A 1 192 ? 45.55759 29.29203 -13.03011 1.000 47.77855 192 GLU A N 1
ATOM 1431 C CA . GLU A 1 192 ? 45.61986 29.94942 -14.33253 1.000 50.81973 192 GLU A CA 1
ATOM 1432 C C . GLU A 1 192 ? 46.79095 29.40177 -15.13868 1.000 44.88254 192 GLU A C 1
ATOM 1433 O O . GLU A 1 192 ? 47.92445 29.34669 -14.65100 1.000 44.86777 192 GLU A O 1
ATOM 1439 N N . GLY A 1 193 ? 46.50735 28.95729 -16.36256 1.000 47.24827 193 GLY A N 1
ATOM 1440 C CA . GLY A 1 193 ? 47.53185 28.41538 -17.23373 1.000 44.53270 193 GLY A CA 1
ATOM 1441 C C . GLY A 1 193 ? 47.98217 27.00518 -16.91374 1.000 54.94053 193 GLY A C 1
ATOM 1442 O O . GLY A 1 193 ? 48.85802 26.47981 -17.61353 1.000 48.75737 193 GLY A O 1
ATOM 1443 N N . GLU A 1 194 ? 47.41341 26.36764 -15.89270 1.000 54.52718 194 GLU A N 1
ATOM 1444 C CA . GLU A 1 194 ? 47.81793 25.01640 -15.53242 1.000 50.95125 194 GLU A CA 1
ATOM 1445 C C . GLU A 1 194 ? 47.23749 24.00097 -16.51384 1.000 49.24703 194 GLU A C 1
ATOM 1446 O O . GLU A 1 194 ? 46.08114 24.10688 -16.93766 1.000 48.21907 194 GLU A O 1
ATOM 1452 N N . GLN A 1 195 ? 48.06039 23.02351 -16.88586 1.000 48.89265 195 GLN A N 1
ATOM 1453 C CA . GLN A 1 195 ? 47.64025 21.95185 -17.77898 1.000 56.33221 195 GLN A CA 1
ATOM 1454 C C . GLN A 1 195 ? 46.79491 20.92873 -17.01777 1.000 41.43199 195 GLN A C 1
ATOM 1455 O O . GLN A 1 195 ? 47.22461 20.40471 -15.98516 1.000 49.06091 195 GLN A O 1
ATOM 1461 N N . ASP A 1 196 ? 45.60113 20.64036 -17.52923 1.000 44.15274 196 ASP A N 1
ATOM 1462 C CA . ASP A 1 196 ? 44.74865 19.62754 -16.91925 1.000 39.21503 196 ASP A CA 1
ATOM 1463 C C . ASP A 1 196 ? 45.19238 18.22591 -17.34290 1.000 42.73212 196 ASP A C 1
ATOM 1464 O O . ASP A 1 196 ? 45.90599 18.04079 -18.33061 1.000 43.59094 196 ASP A O 1
ATOM 1469 N N . VAL A 1 197 ? 44.77114 17.23324 -16.56982 1.000 36.79126 197 VAL A N 1
ATOM 1470 C CA . VAL A 1 197 ? 44.97766 15.83546 -16.91201 1.000 33.17777 197 VAL A CA 1
ATOM 1471 C C . VAL A 1 197 ? 43.70743 15.30690 -17.57141 1.000 34.90445 197 VAL A C 1
ATOM 1472 O O . VAL A 1 197 ? 42.64535 15.92163 -17.50460 1.000 30.24869 197 VAL A O 1
ATOM 1476 N N . THR A 1 198 ? 43.80612 14.14280 -18.22254 1.000 28.43318 198 THR A N 1
ATOM 1477 C CA . THR A 1 198 ? 42.63744 13.64857 -18.95280 1.000 30.73938 198 THR A CA 1
ATOM 1478 C C . THR A 1 198 ? 41.56575 13.09456 -18.01600 1.000 28.22835 198 THR A C 1
ATOM 1479 O O . THR A 1 198 ? 40.38703 13.09651 -18.37149 1.000 32.05712 198 THR A O 1
ATOM 1483 N N . TRP A 1 199 ? 41.94483 12.59827 -16.83766 1.000 26.40730 199 TRP A N 1
ATOM 1484 C CA . TRP A 1 199 ? 40.96666 12.12128 -15.85614 1.000 28.01859 199 TRP A CA 1
ATOM 1485 C C . TRP A 1 199 ? 41.25707 12.76921 -14.51294 1.000 26.82467 199 TRP A C 1
ATOM 1486 O O . TRP A 1 199 ? 41.98180 12.20632 -13.67973 1.000 28.56700 199 TRP A O 1
ATOM 1497 N N . PRO A 1 200 ? 40.73216 13.96302 -14.27745 1.000 26.68464 200 PRO A N 1
ATOM 1498 C CA . PRO A 1 200 ? 41.00211 14.64051 -13.00613 1.000 29.78003 200 PRO A CA 1
ATOM 1499 C C . PRO A 1 200 ? 40.29359 13.93607 -11.86731 1.000 33.14644 200 PRO A C 1
ATOM 1500 O O . PRO A 1 200 ? 39.16420 13.46106 -12.01847 1.000 28.72452 200 PRO A O 1
ATOM 1504 N N . CYS A 1 201 ? 40.98470 13.84095 -10.73557 1.000 24.24885 201 CYS A N 1
ATOM 1505 C CA . CYS A 1 201 ? 40.45952 13.17583 -9.54591 1.000 25.19567 201 CYS A CA 1
ATOM 1506 C C . CYS A 1 201 ? 41.39226 13.52345 -8.39412 1.000 31.99321 201 CYS A C 1
ATOM 1507 O O . CYS A 1 201 ? 42.39601 14.22187 -8.57405 1.000 28.30719 201 CYS A O 1
ATOM 1510 N N . ASN A 1 202 ? 41.05735 13.02122 -7.20679 1.000 26.85315 202 ASN A N 1
ATOM 1511 C CA . ASN A 1 202 ? 41.84912 13.24346 -6.00888 1.000 22.31229 202 ASN A CA 1
ATOM 1512 C C . ASN A 1 202 ? 42.01645 11.90897 -5.29699 1.000 30.93595 202 ASN A C 1
ATOM 1513 O O . ASN A 1 202 ? 41.08427 11.09858 -5.25528 1.000 27.82459 202 ASN A O 1
ATOM 1518 N N . LYS A 1 203 ? 43.22321 11.65370 -4.78271 1.000 27.45497 203 LYS A N 1
ATOM 1519 C CA . LYS A 1 203 ? 43.42218 10.46697 -3.95552 1.000 29.63203 203 LYS A CA 1
ATOM 1520 C C . LYS A 1 203 ? 42.51013 10.48689 -2.73718 1.000 25.97243 203 LYS A C 1
ATOM 1521 O O . LYS A 1 203 ? 42.13809 9.42538 -2.22258 1.000 27.63409 203 LYS A O 1
ATOM 1527 N N . THR A 1 204 ? 42.17028 11.68088 -2.25162 1.000 27.11115 204 THR A N 1
ATOM 1528 C CA . THR A 1 204 ? 41.26491 11.86986 -1.12734 1.000 27.48716 204 THR A CA 1
ATOM 1529 C C . THR A 1 204 ? 39.83236 11.92879 -1.63348 1.000 25.42310 204 THR A C 1
ATOM 1530 O O . THR A 1 204 ? 39.50672 12.76833 -2.48268 1.000 24.97818 204 THR A O 1
ATOM 1534 N N . LYS A 1 205 ? 38.97608 11.06991 -1.09658 1.000 25.64903 205 LYS A N 1
ATOM 1535 C CA . LYS A 1 205 ? 37.60851 10.97329 -1.57762 1.000 23.68131 205 LYS A CA 1
ATOM 1536 C C . LYS A 1 205 ? 36.63915 10.93828 -0.40957 1.000 22.86246 205 LYS A C 1
ATOM 1537 O O . LYS A 1 205 ? 36.94969 10.38255 0.64559 1.000 24.92160 205 LYS A O 1
ATOM 1543 N N . TYR A 1 206 ? 35.48339 11.56733 -0.59624 1.000 22.54561 206 TYR A N 1
ATOM 1544 C CA . TYR A 1 206 ? 34.35323 11.46049 0.31302 1.000 21.17840 206 TYR A CA 1
ATOM 1545 C C . TYR A 1 206 ? 33.08109 11.33436 -0.50798 1.000 23.85636 206 TYR A C 1
ATOM 1546 O O . TYR A 1 206 ? 32.91259 12.02646 -1.51507 1.000 24.11493 206 TYR A O 1
ATOM 1555 N N . ILE A 1 207 ? 32.18047 10.46114 -0.07917 1.000 21.93110 207 ILE A N 1
ATOM 1556 C CA . ILE A 1 207 ? 30.82550 10.41051 -0.63772 1.000 22.19201 207 ILE A CA 1
ATOM 1557 C C . ILE A 1 207 ? 29.91773 10.44052 0.58168 1.000 21.69181 207 ILE A C 1
ATOM 1558 O O . ILE A 1 207 ? 29.83076 9.45288 1.31456 1.000 25.44985 207 ILE A O 1
ATOM 1563 N N . VAL A 1 208 ? 29.28726 11.58254 0.83777 1.000 21.55225 208 VAL A N 1
ATOM 1564 C CA . VAL A 1 208 ? 28.63569 11.84946 2.11456 1.000 20.84726 208 VAL A CA 1
ATOM 1565 C C . VAL A 1 208 ? 27.15111 12.11624 1.89354 1.000 25.06559 208 VAL A C 1
ATOM 1566 O O . VAL A 1 208 ? 26.75846 12.84714 0.97161 1.000 24.24939 208 VAL A O 1
ATOM 1570 N N . HIS A 1 209 ? 26.32402 11.50627 2.74479 1.000 22.00287 209 HIS A N 1
ATOM 1571 C CA . HIS A 1 209 ? 24.87233 11.62127 2.69517 1.000 24.15783 209 HIS A CA 1
ATOM 1572 C C . HIS A 1 209 ? 24.38424 12.15672 4.03721 1.000 27.39285 209 HIS A C 1
ATOM 1573 O O . HIS A 1 209 ? 24.77326 11.63793 5.08705 1.000 27.15962 209 HIS A O 1
ATOM 1580 N N . TYR A 1 210 ? 23.56070 13.21333 4.00701 1.000 21.83471 210 TYR A N 1
ATOM 1581 C CA . TYR A 1 210 ? 22.91232 13.71774 5.21601 1.000 24.57618 210 TYR A CA 1
ATOM 1582 C C . TYR A 1 210 ? 21.41927 13.43615 5.12610 1.000 26.84423 210 TYR A C 1
ATOM 1583 O O . TYR A 1 210 ? 20.68775 14.20825 4.48857 1.000 26.95294 210 TYR A O 1
ATOM 1592 N N . PRO A 1 211 ? 20.90916 12.37449 5.76276 1.000 29.04789 211 PRO A N 1
ATOM 1593 C CA . PRO A 1 211 ? 19.50435 11.98832 5.54042 1.000 31.06417 211 PRO A CA 1
ATOM 1594 C C . PRO A 1 211 ? 18.48961 13.02789 5.98390 1.000 27.83638 211 PRO A C 1
ATOM 1595 O O . PRO A 1 211 ? 17.42073 13.12657 5.37231 1.000 31.71297 211 PRO A O 1
ATOM 1599 N N . GLU A 1 212 ? 18.78211 13.80932 7.02303 1.000 29.00345 212 GLU A N 1
ATOM 1600 C CA . GLU A 1 212 ? 17.78632 14.74933 7.53082 1.000 33.77387 212 GLU A CA 1
ATOM 1601 C C . GLU A 1 212 ? 17.53939 15.90255 6.55487 1.000 33.58444 212 GLU A C 1
ATOM 1602 O O . GLU A 1 212 ? 16.43362 16.45383 6.51477 1.000 36.30852 212 GLU A O 1
ATOM 1608 N N . THR A 1 213 ? 18.53808 16.26354 5.74651 1.000 31.94367 213 THR A N 1
ATOM 1609 C CA . THR A 1 213 ? 18.39572 17.30226 4.73252 1.000 25.94855 213 THR A CA 1
ATOM 1610 C C . THR A 1 213 ? 18.38282 16.75439 3.31369 1.000 28.35382 213 THR A C 1
ATOM 1611 O O . THR A 1 213 ? 18.16493 17.52741 2.37425 1.000 27.90964 213 THR A O 1
ATOM 1615 N N . ARG A 1 214 ? 18.63280 15.45551 3.13956 1.000 28.31149 214 ARG A N 1
ATOM 1616 C CA . ARG A 1 214 ? 18.75309 14.79533 1.84010 1.000 29.72564 214 ARG A CA 1
ATOM 1617 C C . ARG A 1 214 ? 19.91503 15.34364 1.00974 1.000 25.44337 214 ARG A C 1
ATOM 1618 O O . ARG A 1 214 ? 19.93275 15.18317 -0.21565 1.000 27.58929 214 ARG A O 1
ATOM 1626 N N . GLU A 1 215 ? 20.90234 15.96501 1.65425 1.000 28.12015 215 GLU A N 1
ATOM 1627 C CA . GLU A 1 215 ? 22.06990 16.46879 0.94314 1.000 23.90236 215 GLU A CA 1
ATOM 1628 C C . GLU A 1 215 ? 23.02913 15.33641 0.60428 1.000 24.59137 215 GLU A C 1
ATOM 1629 O O . GLU A 1 215 ? 23.28314 14.44515 1.42393 1.000 24.97883 215 GLU A O 1
ATOM 1635 N N . ILE A 1 216 ? 23.60234 15.41099 -0.59414 1.000 22.69444 216 ILE A N 1
ATOM 1636 C CA . ILE A 1 216 ? 24.63664 14.49562 -1.05931 1.000 21.04122 216 ILE A CA 1
ATOM 1637 C C . ILE A 1 216 ? 25.82471 15.34521 -1.47492 1.000 24.29113 216 ILE A C 1
ATOM 1638 O O . ILE A 1 216 ? 25.66167 16.31290 -2.22555 1.000 22.79646 216 ILE A O 1
ATOM 1643 N N . TRP A 1 217 ? 26.99996 15.02218 -0.93619 1.000 23.07497 217 TRP A N 1
ATOM 1644 C CA . TRP A 1 217 ? 28.26193 15.66909 -1.27076 1.000 23.69304 217 TRP A CA 1
ATOM 1645 C C . TRP A 1 217 ? 29.22852 14.59206 -1.73276 1.000 21.10693 217 TRP A C 1
ATOM 1646 O O . TRP A 1 217 ? 29.43041 13.59805 -1.02328 1.000 24.37518 217 TRP A O 1
ATOM 1657 N N . SER A 1 218 ? 29.84477 14.79169 -2.90032 1.000 21.38938 218 SER A N 1
ATOM 1658 C CA . SER A 1 218 ? 30.78594 13.82673 -3.44731 1.000 22.52386 218 SER A CA 1
ATOM 1659 C C . SER A 1 218 ? 32.05842 14.55287 -3.86694 1.000 23.87865 218 SER A C 1
ATOM 1660 O O . SER A 1 218 ? 31.99863 15.49470 -4.65952 1.000 25.49640 218 SER A O 1
ATOM 1663 N N . TYR A 1 219 ? 33.20019 14.11151 -3.34388 1.000 21.65001 219 TYR A N 1
ATOM 1664 C CA . TYR A 1 219 ? 34.48386 14.77495 -3.55162 1.000 19.54971 219 TYR A CA 1
ATOM 1665 C C . TYR A 1 219 ? 35.52673 13.77084 -4.02496 1.000 21.95161 219 TYR A C 1
ATOM 1666 O O . TYR A 1 219 ? 35.75158 12.75121 -3.36358 1.000 22.40984 219 TYR A O 1
ATOM 1675 N N . GLY A 1 220 ? 36.20006 14.07538 -5.14186 1.000 22.91358 220 GLY A N 1
ATOM 1676 C CA . GLY A 1 220 ? 37.44568 13.41423 -5.50154 1.000 25.64365 220 GLY A CA 1
ATOM 1677 C C . GLY A 1 220 ? 37.36164 12.33813 -6.57035 1.000 23.83182 220 GLY A C 1
ATOM 1678 O O . GLY A 1 220 ? 38.41313 11.93567 -7.10162 1.000 23.70887 220 GLY A O 1
ATOM 1679 N N . SER A 1 221 ? 36.16825 11.85080 -6.90179 1.000 24.94885 221 SER A N 1
ATOM 1680 C CA . SER A 1 221 ? 36.01706 10.72675 -7.81528 1.000 29.46791 221 SER A CA 1
ATOM 1681 C C . SER A 1 221 ? 35.17760 11.12464 -9.01492 1.000 25.66570 221 SER A C 1
ATOM 1682 O O . SER A 1 221 ? 34.16350 11.80751 -8.86929 1.000 24.08669 221 SER A O 1
ATOM 1685 N N . GLY A 1 222 ? 35.57908 10.65126 -10.19065 1.000 22.17001 222 GLY A N 1
ATOM 1686 C CA . GLY A 1 222 ? 34.76025 10.78334 -11.37508 1.000 29.13801 222 GLY A CA 1
ATOM 1687 C C . GLY A 1 222 ? 34.10259 9.47847 -11.78825 1.000 24.06701 222 GLY A C 1
ATOM 1688 O O . GLY A 1 222 ? 33.35864 9.44971 -12.77528 1.000 26.45498 222 GLY A O 1
ATOM 1689 N N . TYR A 1 223 ? 34.36119 8.40199 -11.03607 1.000 24.39419 223 TYR A N 1
ATOM 1690 C CA . TYR A 1 223 ? 33.79981 7.08779 -11.33672 1.000 22.07309 223 TYR A CA 1
ATOM 1691 C C . TYR A 1 223 ? 32.29033 7.06039 -11.09626 1.000 22.52145 223 TYR A C 1
ATOM 1692 O O . TYR A 1 223 ? 31.79253 7.58581 -10.09493 1.000 24.79925 223 TYR A O 1
ATOM 1701 N N . GLY A 1 224 ? 31.56846 6.41031 -12.01243 1.000 22.15177 224 GLY A N 1
ATOM 1702 C CA . GLY A 1 224 ? 30.11187 6.55151 -12.04928 1.000 23.92668 224 GLY A CA 1
ATOM 1703 C C . GLY A 1 224 ? 29.42442 6.22644 -10.73591 1.000 26.42272 224 GLY A C 1
ATOM 1704 O O . GLY A 1 224 ? 28.48567 6.91451 -10.32980 1.000 26.96245 224 GLY A O 1
ATOM 1705 N N . GLY A 1 225 ? 29.87768 5.17462 -10.05114 1.000 24.64603 225 GLY A N 1
ATOM 1706 C CA . GLY A 1 225 ? 29.22783 4.79449 -8.80655 1.000 27.48043 225 GLY A CA 1
ATOM 1707 C C . GLY A 1 225 ? 29.36504 5.83192 -7.70647 1.000 30.51905 225 GLY A C 1
ATOM 1708 O O . GLY A 1 225 ? 28.50592 5.91846 -6.82607 1.000 27.56580 225 GLY A O 1
ATOM 1709 N N . ASN A 1 226 ? 30.44395 6.62688 -7.73709 1.000 21.75722 226 ASN A N 1
ATOM 1710 C CA . ASN A 1 226 ? 30.68602 7.67969 -6.74762 1.000 23.55296 226 ASN A CA 1
ATOM 1711 C C . ASN A 1 226 ? 30.15037 9.04410 -7.16101 1.000 26.33858 226 ASN A C 1
ATOM 1712 O O . ASN A 1 226 ? 29.96945 9.90485 -6.29539 1.000 26.37855 226 ASN A O 1
ATOM 1717 N N . ALA A 1 227 ? 29.93140 9.27751 -8.45958 1.000 24.41715 227 ALA A N 1
ATOM 1718 C CA . ALA A 1 227 ? 29.69727 10.61469 -8.97980 1.000 22.99563 227 ALA A CA 1
ATOM 1719 C C . ALA A 1 227 ? 28.36143 10.79209 -9.68990 1.000 24.52474 227 ALA A C 1
ATOM 1720 O O . ALA A 1 227 ? 27.93779 11.93289 -9.88531 1.000 25.35740 227 ALA A O 1
ATOM 1722 N N . LEU A 1 228 ? 27.71163 9.72113 -10.11494 1.000 21.25905 228 LEU A N 1
ATOM 1723 C CA . LEU A 1 228 ? 26.35627 9.82196 -10.65300 1.000 22.23114 228 LEU A CA 1
ATOM 1724 C C . LEU A 1 228 ? 25.43025 9.80300 -9.44686 1.000 24.28093 228 LEU A C 1
ATOM 1725 O O . LEU A 1 228 ? 24.98963 8.74705 -8.98849 1.000 23.60906 228 LEU A O 1
ATOM 1730 N N . LEU A 1 229 ? 25.13390 10.98607 -8.91900 1.000 20.68974 229 LEU A N 1
ATOM 1731 C CA . LEU A 1 229 ? 24.56892 11.05224 -7.57982 1.000 22.06987 229 LEU A CA 1
ATOM 1732 C C . LEU A 1 229 ? 23.08438 10.68879 -7.52969 1.000 26.02777 229 LEU A C 1
ATOM 1733 O O . LEU A 1 229 ? 22.57212 10.40177 -6.44443 1.000 25.85671 229 LEU A O 1
ATOM 1738 N N . GLY A 1 230 ? 22.38006 10.65175 -8.66045 1.000 24.13941 230 GLY A N 1
ATOM 1739 C CA . GLY A 1 230 ? 21.01520 10.16345 -8.61436 1.000 25.55311 230 GLY A CA 1
ATOM 1740 C C . GLY A 1 230 ? 20.91541 8.66868 -8.39036 1.000 23.68458 230 GLY A C 1
ATOM 1741 O O . GLY A 1 230 ? 19.87339 8.18873 -7.93163 1.000 27.16508 230 GLY A O 1
ATOM 1742 N N . LYS A 1 231 ? 21.98487 7.93081 -8.68284 1.000 22.68082 231 LYS A N 1
ATOM 1743 C CA . LYS A 1 231 ? 21.94434 6.47788 -8.77355 1.000 25.35577 231 LYS A CA 1
ATOM 1744 C C . LYS A 1 231 ? 22.04438 5.84147 -7.38391 1.000 23.43503 231 LYS A C 1
ATOM 1745 O O . LYS A 1 231 ? 21.01944 5.61006 -6.72946 1.000 28.66942 231 LYS A O 1
ATOM 1751 N N . LYS A 1 232 ? 23.25808 5.58160 -6.89867 1.000 20.60916 232 LYS A N 1
ATOM 1752 C CA . LYS A 1 232 ? 23.38775 4.93256 -5.59386 1.000 21.18109 232 LYS A CA 1
ATOM 1753 C C . LYS A 1 232 ? 23.07727 5.90353 -4.45760 1.000 23.99912 232 LYS A C 1
ATOM 1754 O O . LYS A 1 232 ? 22.33360 5.56688 -3.51966 1.000 22.79274 232 LYS A O 1
ATOM 1760 N N . CYS A 1 233 ? 23.63032 7.11942 -4.53183 1.000 24.30370 233 CYS A N 1
ATOM 1761 C CA . CYS A 1 233 ? 23.50768 8.06755 -3.43071 1.000 22.10951 233 CYS A CA 1
ATOM 1762 C C . CYS A 1 233 ? 22.05575 8.45867 -3.18338 1.000 23.76579 233 CYS A C 1
ATOM 1763 O O . CYS A 1 233 ? 21.56201 8.36542 -2.05373 1.000 25.37981 233 CYS A O 1
ATOM 1766 N N . PHE A 1 234 ? 21.34600 8.90358 -4.21409 1.000 19.58527 234 PHE A N 1
ATOM 1767 C CA . PHE A 1 234 ? 19.94287 9.21794 -3.95961 1.000 24.34386 234 PHE A CA 1
ATOM 1768 C C . PHE A 1 234 ? 19.03698 7.98655 -4.02845 1.000 23.11288 234 PHE A C 1
ATOM 1769 O O . PHE A 1 234 ? 18.31760 7.68500 -3.07207 1.000 23.69165 234 PHE A O 1
ATOM 1777 N N . ALA A 1 235 ? 19.00762 7.29788 -5.17077 1.000 21.08275 235 ALA A N 1
ATOM 1778 C CA . ALA A 1 235 ? 17.93855 6.32719 -5.39521 1.000 25.47453 235 ALA A CA 1
ATOM 1779 C C . ALA A 1 235 ? 18.06980 5.05961 -4.55091 1.000 24.80021 235 ALA A C 1
ATOM 1780 O O . ALA A 1 235 ? 17.11238 4.26596 -4.50553 1.000 23.17856 235 ALA A O 1
ATOM 1782 N N . LEU A 1 236 ? 19.19942 4.85207 -3.86944 1.000 20.75832 236 LEU A N 1
ATOM 1783 C CA . LEU A 1 236 ? 19.28760 3.81441 -2.84886 1.000 20.39058 236 LEU A CA 1
ATOM 1784 C C . LEU A 1 236 ? 19.47813 4.39852 -1.45554 1.000 21.33275 236 LEU A C 1
ATOM 1785 O O . LEU A 1 236 ? 18.63911 4.18371 -0.58412 1.000 21.20509 236 LEU A O 1
ATOM 1790 N N . ARG A 1 237 ? 20.55065 5.15438 -1.21292 1.000 22.59893 237 ARG A N 1
ATOM 1791 C CA . ARG A 1 237 ? 20.85587 5.54721 0.15977 1.000 21.88738 237 ARG A CA 1
ATOM 1792 C C . ARG A 1 237 ? 19.82045 6.53476 0.71163 1.000 23.01261 237 ARG A C 1
ATOM 1793 O O . ARG A 1 237 ? 19.23420 6.30462 1.78042 1.000 26.36639 237 ARG A O 1
ATOM 1801 N N . ILE A 1 238 ? 19.57417 7.64495 0.01255 1.000 22.09240 238 ILE A N 1
ATOM 1802 C CA . ILE A 1 238 ? 18.56277 8.57491 0.51707 1.000 24.61668 238 ILE A CA 1
ATOM 1803 C C . ILE A 1 238 ? 17.16622 7.97154 0.39388 1.000 22.53577 238 ILE A C 1
ATOM 1804 O O . ILE A 1 238 ? 16.34194 8.06553 1.31674 1.000 25.74214 238 ILE A O 1
ATOM 1809 N N . ALA A 1 239 ? 16.86784 7.35944 -0.75317 1.000 21.94253 239 ALA A N 1
ATOM 1810 C CA . ALA A 1 239 ? 15.52336 6.84811 -0.99245 1.000 22.32300 239 ALA A CA 1
ATOM 1811 C C . ALA A 1 239 ? 15.13101 5.76572 0.01227 1.000 25.33069 239 ALA A C 1
ATOM 1812 O O . ALA A 1 239 ? 13.96385 5.68812 0.40544 1.000 25.35793 239 ALA A O 1
ATOM 1814 N N . SER A 1 240 ? 16.07761 4.90888 0.43537 1.000 22.01749 240 SER A N 1
ATOM 1815 C CA . SER A 1 240 ? 15.71025 3.86528 1.39289 1.000 23.33014 240 SER A CA 1
ATOM 1816 C C . SER A 1 240 ? 15.24836 4.47734 2.71633 1.000 24.14439 240 SER A C 1
ATOM 1817 O O . SER A 1 240 ? 14.32293 3.95320 3.35733 1.000 24.82535 240 SER A O 1
ATOM 1820 N N A ASN A 1 241 ? 15.83693 5.61383 3.10987 0.500 27.12752 241 ASN A N 1
ATOM 1821 N N B ASN A 1 241 ? 15.88766 5.57915 3.13502 0.500 27.09688 241 ASN A N 1
ATOM 1822 C CA A ASN A 1 241 ? 15.40205 6.31528 4.31851 0.500 28.67590 241 ASN A CA 1
ATOM 1823 C CA B ASN A 1 241 ? 15.42394 6.35412 4.28678 0.500 28.69195 241 ASN A CA 1
ATOM 1824 C C A ASN A 1 241 ? 14.02226 6.94311 4.14076 0.500 31.50244 241 ASN A C 1
ATOM 1825 C C B ASN A 1 241 ? 13.99997 6.84248 4.08788 0.500 31.49108 241 ASN A C 1
ATOM 1826 O O A ASN A 1 241 ? 13.19835 6.91876 5.06576 0.500 31.91033 241 ASN A O 1
ATOM 1827 O O B ASN A 1 241 ? 13.13356 6.65019 4.95227 0.500 32.14758 241 ASN A O 1
ATOM 1836 N N . MET A 1 242 ? 13.75590 7.53061 2.96957 1.000 27.03974 242 MET A N 1
ATOM 1837 C CA . MET A 1 242 ? 12.42215 8.04685 2.69359 1.000 31.03893 242 MET A CA 1
ATOM 1838 C C . MET A 1 242 ? 11.40126 6.92407 2.69010 1.000 30.95057 242 MET A C 1
ATOM 1839 O O . MET A 1 242 ? 10.30277 7.06587 3.24105 1.000 31.35781 242 MET A O 1
ATOM 1844 N N . GLY A 1 243 ? 11.76403 5.78413 2.10708 1.000 24.27350 243 GLY A N 1
ATOM 1845 C CA . GLY A 1 243 ? 10.84256 4.66178 2.06793 1.000 24.29982 243 GLY A CA 1
ATOM 1846 C C . GLY A 1 243 ? 10.51927 4.11152 3.44348 1.000 29.91114 243 GLY A C 1
ATOM 1847 O O . GLY A 1 243 ? 9.37414 3.72760 3.71787 1.000 27.47888 243 GLY A O 1
ATOM 1848 N N A ARG A 1 244 ? 11.52119 4.05841 4.32137 0.500 28.52668 244 ARG A N 1
ATOM 1849 N N B ARG A 1 244 ? 11.51882 4.05242 4.32843 0.500 28.52921 244 ARG A N 1
ATOM 1850 C CA A ARG A 1 244 ? 11.29194 3.60575 5.68843 0.500 30.28447 244 ARG A CA 1
ATOM 1851 C CA B ARG A 1 244 ? 11.25542 3.58696 5.68732 0.500 30.26730 244 ARG A CA 1
ATOM 1852 C C A ARG A 1 244 ? 10.28443 4.49977 6.39749 0.500 30.88079 244 ARG A C 1
ATOM 1853 C C B ARG A 1 244 ? 10.27149 4.50065 6.40037 0.500 30.87871 244 ARG A C 1
ATOM 1854 O O A ARG A 1 244 ? 9.46674 4.01966 7.18975 0.500 31.87099 244 ARG A O 1
ATOM 1855 O O B ARG A 1 244 ? 9.45683 4.02991 7.20049 0.500 31.87485 244 ARG A O 1
ATOM 1870 N N . ASP A 1 245 ? 10.32960 5.80282 6.12787 1.000 30.19171 245 ASP A N 1
ATOM 1871 C CA . ASP A 1 245 ? 9.40745 6.73305 6.76585 1.000 34.66074 245 ASP A CA 1
ATOM 1872 C C . ASP A 1 245 ? 8.02696 6.71788 6.13065 1.000 37.37441 245 ASP A C 1
ATOM 1873 O O . ASP A 1 245 ? 7.05231 7.06943 6.80020 1.000 37.60658 245 ASP A O 1
ATOM 1878 N N . GLU A 1 246 ? 7.91972 6.30720 4.86666 1.000 31.70639 246 GLU A N 1
ATOM 1879 C CA . GLU A 1 246 ? 6.69801 6.47431 4.09340 1.000 31.31378 246 GLU A CA 1
ATOM 1880 C C . GLU A 1 246 ? 6.08929 5.16270 3.61180 1.000 31.19548 246 GLU A C 1
ATOM 1881 O O . GLU A 1 246 ? 5.09573 5.19364 2.87496 1.000 35.60080 246 GLU A O 1
ATOM 1887 N N . GLY A 1 247 ? 6.64278 4.01975 4.00329 1.000 27.25739 247 GLY A N 1
ATOM 1888 C CA . GLY A 1 247 ? 6.04831 2.74255 3.66668 1.000 26.70569 247 GLY A CA 1
ATOM 1889 C C . GLY A 1 247 ? 6.37180 2.20385 2.29107 1.000 34.50520 247 GLY A C 1
ATOM 1890 O O . GLY A 1 247 ? 5.50550 1.58316 1.66599 1.000 29.97666 247 GLY A O 1
ATOM 1891 N N . TRP A 1 248 ? 7.59180 2.43038 1.78829 1.000 29.11272 248 TRP A N 1
ATOM 1892 C CA . TRP A 1 248 ? 8.02256 1.82609 0.52836 1.000 29.06818 248 TRP A CA 1
ATOM 1893 C C . TRP A 1 248 ? 9.49226 1.42664 0.62232 1.000 25.79831 248 TRP A C 1
ATOM 1894 O O . TRP A 1 248 ? 10.17489 1.69643 1.60918 1.000 25.51034 248 TRP A O 1
ATOM 1905 N N . LEU A 1 249 ? 9.97677 0.76109 -0.41890 1.000 22.47589 249 LEU A N 1
ATOM 1906 C CA . LEU A 1 249 ? 11.32022 0.19521 -0.42017 1.000 25.14073 249 LEU A CA 1
ATOM 1907 C C . LEU A 1 249 ? 12.12771 0.75101 -1.57927 1.000 22.43548 249 LEU A C 1
ATOM 1908 O O . LEU A 1 249 ? 11.60161 0.93006 -2.67770 1.000 21.59107 249 LEU A O 1
ATOM 1913 N N . ALA A 1 250 ? 13.41104 0.98317 -1.32942 1.000 20.97049 250 ALA A N 1
ATOM 1914 C CA . ALA A 1 250 ? 14.39145 1.23014 -2.38355 1.000 20.53292 250 ALA A CA 1
ATOM 1915 C C . ALA A 1 250 ? 15.42005 0.10617 -2.30848 1.000 22.83620 250 ALA A C 1
ATOM 1916 O O . ALA A 1 250 ? 16.11455 -0.02503 -1.29862 1.000 23.19883 250 ALA A O 1
ATOM 1918 N N . GLU A 1 251 ? 15.50019 -0.71351 -3.35903 1.000 22.69105 251 GLU A N 1
ATOM 1919 C CA . GLU A 1 251 ? 16.23695 -1.97593 -3.31060 1.000 20.79068 251 GLU A CA 1
ATOM 1920 C C . GLU A 1 251 ? 17.24032 -2.07860 -4.44525 1.000 17.61628 251 GLU A C 1
ATOM 1921 O O . GLU A 1 251 ? 17.01311 -1.55520 -5.53507 1.000 21.81728 251 GLU A O 1
ATOM 1927 N N . HIS A 1 252 ? 18.32395 -2.81984 -4.19584 1.000 17.88156 252 HIS A N 1
ATOM 1928 C CA . HIS A 1 252 ? 19.35995 -3.07126 -5.20313 1.000 19.30164 252 HIS A CA 1
ATOM 1929 C C . HIS A 1 252 ? 18.96063 -4.28448 -6.05844 1.000 19.38796 252 HIS A C 1
ATOM 1930 O O . HIS A 1 252 ? 19.56672 -5.36230 -6.00682 1.000 23.73643 252 HIS A O 1
ATOM 1937 N N . MET A 1 253 ? 17.89534 -4.10480 -6.84431 1.000 20.36565 253 MET A N 1
ATOM 1938 C CA . MET A 1 253 ? 17.25803 -5.20949 -7.55029 1.000 19.02448 253 MET A CA 1
ATOM 1939 C C . MET A 1 253 ? 16.99759 -4.89034 -9.01400 1.000 21.49054 253 MET A C 1
ATOM 1940 O O . MET A 1 253 ? 16.54774 -3.78761 -9.35442 1.000 21.43073 253 MET A O 1
ATOM 1945 N N . LEU A 1 254 ? 17.22971 -5.88892 -9.86850 1.000 19.20561 254 LEU A N 1
ATOM 1946 C CA . LEU A 1 254 ? 16.66798 -5.86962 -11.21629 1.000 19.22779 254 LEU A CA 1
ATOM 1947 C C . LEU A 1 254 ? 15.17428 -6.15129 -11.15755 1.000 23.02155 254 LEU A C 1
ATOM 1948 O O . LEU A 1 254 ? 14.66249 -6.66305 -10.17067 1.000 20.69419 254 LEU A O 1
ATOM 1953 N N . ILE A 1 255 ? 14.47282 -5.81144 -12.23428 1.000 20.16285 255 ILE A N 1
ATOM 1954 C CA . ILE A 1 255 ? 13.07054 -6.16662 -12.41633 1.000 22.44707 255 ILE A CA 1
ATOM 1955 C C . ILE A 1 255 ? 12.94317 -6.68055 -13.83719 1.000 21.94386 255 ILE A C 1
ATOM 1956 O O . ILE A 1 255 ? 13.39104 -6.01000 -14.77462 1.000 22.84575 255 ILE A O 1
ATOM 1961 N N . LEU A 1 256 ? 12.38982 -7.88181 -13.99733 1.000 22.28620 256 LEU A N 1
ATOM 1962 C CA . LEU A 1 256 ? 12.21034 -8.48038 -15.31611 1.000 21.67256 256 LEU A CA 1
ATOM 1963 C C . LEU A 1 256 ? 10.79832 -9.02114 -15.44323 1.000 23.67348 256 LEU A C 1
ATOM 1964 O O . LEU A 1 256 ? 10.16259 -9.38371 -14.45367 1.000 23.63905 256 LEU A O 1
ATOM 1969 N N . GLY A 1 257 ? 10.32055 -9.08445 -16.67680 1.000 22.91736 257 GLY A N 1
ATOM 1970 C CA . GLY A 1 257 ? 9.06009 -9.74063 -16.99296 1.000 22.96946 257 GLY A CA 1
ATOM 1971 C C . GLY A 1 257 ? 9.36755 -11.03420 -17.72539 1.000 21.82001 257 GLY A C 1
ATOM 1972 O O . GLY A 1 257 ? 10.30643 -11.09450 -18.52548 1.000 25.52841 257 GLY A O 1
ATOM 1973 N N . VAL A 1 258 ? 8.59166 -12.07680 -17.44526 1.000 24.57685 258 VAL A N 1
ATOM 1974 C CA . VAL A 1 258 ? 8.78676 -13.33373 -18.15569 1.000 25.63702 258 VAL A CA 1
ATOM 1975 C C . VAL A 1 258 ? 7.42217 -13.87285 -18.56782 1.000 25.02636 258 VAL A C 1
ATOM 1976 O O . VAL A 1 258 ? 6.48383 -13.90541 -17.75798 1.000 25.45239 258 VAL A O 1
ATOM 1980 N N A THR A 1 259 ? 7.30609 -14.27677 -19.82935 0.500 24.81057 259 THR A N 1
ATOM 1981 N N B THR A 1 259 ? 7.30209 -14.24645 -19.83716 0.500 24.81933 259 THR A N 1
ATOM 1982 C CA A THR A 1 259 ? 6.06259 -14.80129 -20.38505 0.500 27.77823 259 THR A CA 1
ATOM 1983 C CA B THR A 1 259 ? 6.07690 -14.80701 -20.39629 0.500 27.78778 259 THR A CA 1
ATOM 1984 C C A THR A 1 259 ? 6.29654 -16.22831 -20.85386 0.500 28.97151 259 THR A C 1
ATOM 1985 C C B THR A 1 259 ? 6.34048 -16.24985 -20.79517 0.500 28.99432 259 THR A C 1
ATOM 1986 O O A THR A 1 259 ? 7.24130 -16.48785 -21.60662 0.500 28.63797 259 THR A O 1
ATOM 1987 O O B THR A 1 259 ? 7.35487 -16.54154 -21.43808 0.500 28.57714 259 THR A O 1
ATOM 1994 N N . ASN A 1 260 ? 5.44386 -17.14646 -20.41305 1.000 28.97351 260 ASN A N 1
ATOM 1995 C CA . ASN A 1 260 ? 5.58830 -18.54863 -20.76353 1.000 27.20699 260 ASN A CA 1
ATOM 1996 C C . ASN A 1 260 ? 4.78710 -18.84188 -22.02893 1.000 35.73561 260 ASN A C 1
ATOM 1997 O O . ASN A 1 260 ? 4.09308 -17.96710 -22.55794 1.000 32.74272 260 ASN A O 1
ATOM 2002 N N . PRO A 1 261 ? 4.91179 -20.04676 -22.59354 1.000 35.10872 261 PRO A N 1
ATOM 2003 C CA . PRO A 1 261 ? 4.24021 -20.30609 -23.87683 1.000 33.91908 261 PRO A CA 1
ATOM 2004 C C . PRO A 1 261 ? 2.72226 -20.25617 -23.80103 1.000 34.49027 261 PRO A C 1
ATOM 2005 O O . PRO A 1 261 ? 2.08282 -20.13220 -24.84964 1.000 38.12540 261 PRO A O 1
ATOM 2009 N N . GLU A 1 262 ? 2.12713 -20.33093 -22.61235 1.000 34.09388 262 GLU A N 1
ATOM 2010 C CA . GLU A 1 262 ? 0.68141 -20.18156 -22.47044 1.000 36.47432 262 GLU A CA 1
ATOM 2011 C C . GLU A 1 262 ? 0.25639 -18.72229 -22.43642 1.000 42.12802 262 GLU A C 1
ATOM 2012 O O . GLU A 1 262 ? -0.93759 -18.44203 -22.27426 1.000 38.96110 262 GLU A O 1
ATOM 2018 N N . GLY A 1 263 ? 1.20604 -17.80009 -22.58861 1.000 35.55184 263 GLY A N 1
ATOM 2019 C CA . GLY A 1 263 ? 0.94032 -16.38200 -22.60415 1.000 31.33626 263 GLY A CA 1
ATOM 2020 C C . GLY A 1 263 ? 0.80750 -15.73068 -21.24784 1.000 35.31429 263 GLY A C 1
ATOM 2021 O O . GLY A 1 263 ? 0.48078 -14.54389 -21.18690 1.000 33.04214 263 GLY A O 1
ATOM 2022 N N . LYS A 1 264 ? 1.04070 -16.45703 -20.15379 1.000 33.17058 264 LYS A N 1
ATOM 2023 C CA . LYS A 1 264 ? 0.99224 -15.83841 -18.83769 1.000 29.01209 264 LYS A CA 1
ATOM 2024 C C . LYS A 1 264 ? 2.29978 -15.10310 -18.56729 1.000 29.91675 264 LYS A C 1
ATOM 2025 O O . LYS A 1 264 ? 3.38794 -15.62927 -18.82591 1.000 29.14178 264 LYS A O 1
ATOM 2031 N N . LYS A 1 265 ? 2.19236 -13.88511 -18.04448 1.000 29.58584 265 LYS A N 1
ATOM 2032 C CA . LYS A 1 265 ? 3.36333 -13.06014 -17.77559 1.000 26.72970 265 LYS A CA 1
ATOM 2033 C C . LYS A 1 265 ? 3.49132 -12.83933 -16.27632 1.000 27.24688 265 LYS A C 1
ATOM 2034 O O . LYS A 1 265 ? 2.49856 -12.55360 -15.59378 1.000 26.13178 265 LYS A O 1
ATOM 2040 N N . TYR A 1 266 ? 4.72296 -12.97032 -15.77696 1.000 23.66975 266 TYR A N 1
ATOM 2041 C CA . TYR A 1 266 ? 5.07478 -12.77719 -14.37652 1.000 23.72286 266 TYR A CA 1
ATOM 2042 C C . TYR A 1 266 ? 6.21585 -11.76737 -14.28778 1.000 22.82363 266 TYR A C 1
ATOM 2043 O O . TYR A 1 266 ? 6.94968 -11.56074 -15.24844 1.000 21.84620 266 TYR A O 1
ATOM 2052 N N . HIS A 1 267 ? 6.36433 -11.12682 -13.12649 1.000 22.30087 267 HIS A N 1
ATOM 2053 C CA . HIS A 1 267 ? 7.49564 -10.23669 -12.88822 1.000 23.49347 267 HIS A CA 1
ATOM 2054 C C . HIS A 1 267 ? 8.23011 -10.68149 -11.63696 1.000 25.89598 267 HIS A C 1
ATOM 2055 O O . HIS A 1 267 ? 7.61794 -11.13686 -10.65884 1.000 22.33425 267 HIS A O 1
ATOM 2062 N N . VAL A 1 268 ? 9.54911 -10.59620 -11.71164 1.000 22.24928 268 VAL A N 1
ATOM 2063 C CA A VAL A 1 268 ? 10.38735 -10.95558 -10.58190 0.500 22.36969 268 VAL A CA 1
ATOM 2064 C CA B VAL A 1 268 ? 10.46153 -11.01229 -10.65692 0.500 22.36283 268 VAL A CA 1
ATOM 2065 C C . VAL A 1 268 ? 11.41871 -9.86068 -10.37995 1.000 22.41700 268 VAL A C 1
ATOM 2066 O O . VAL A 1 268 ? 11.80670 -9.12671 -11.30148 1.000 20.32035 268 VAL A O 1
ATOM 2073 N N . ALA A 1 269 ? 11.81527 -9.72622 -9.12746 1.000 22.22444 269 ALA A N 1
ATOM 2074 C CA . ALA A 1 269 ? 12.80606 -8.77349 -8.67892 1.000 20.40120 269 ALA A CA 1
ATOM 2075 C C . ALA A 1 269 ? 13.92758 -9.57160 -8.03149 1.000 21.25204 269 ALA A C 1
ATOM 2076 O O . ALA A 1 269 ? 13.65858 -10.45280 -7.21374 1.000 23.04739 269 ALA A O 1
ATOM 2078 N N . ALA A 1 270 ? 15.18196 -9.27564 -8.39436 1.000 19.08784 270 ALA A N 1
ATOM 2079 C CA . ALA A 1 270 ? 16.32628 -10.05377 -7.92142 1.000 19.55362 270 ALA A CA 1
ATOM 2080 C C . ALA A 1 270 ? 17.41817 -9.12861 -7.41000 1.000 22.24340 270 ALA A C 1
ATOM 2081 O O . ALA A 1 270 ? 17.86131 -8.22776 -8.12860 1.000 21.30857 270 ALA A O 1
ATOM 2083 N N . ALA A 1 271 ? 17.87229 -9.38235 -6.18747 1.000 20.27476 271 ALA A N 1
ATOM 2084 C CA . ALA A 1 271 ? 18.94490 -8.63145 -5.55551 1.000 18.81490 271 ALA A CA 1
ATOM 2085 C C . ALA A 1 271 ? 20.19920 -9.50010 -5.56483 1.000 21.61730 271 ALA A C 1
ATOM 2086 O O . ALA A 1 271 ? 20.29014 -10.48135 -4.81876 1.000 19.55098 271 ALA A O 1
ATOM 2088 N N . PHE A 1 272 ? 21.15259 -9.15899 -6.42399 1.000 23.95675 272 PHE A N 1
ATOM 2089 C CA . PHE A 1 272 ? 22.50152 -9.70867 -6.34840 1.000 23.42119 272 PHE A CA 1
ATOM 2090 C C . PHE A 1 272 ? 23.46885 -8.56754 -6.06238 1.000 21.27811 272 PHE A C 1
ATOM 2091 O O . PHE A 1 272 ? 23.22114 -7.43714 -6.49398 1.000 21.89263 272 PHE A O 1
ATOM 2099 N N . PRO A 1 273 ? 24.58460 -8.81844 -5.38096 1.000 22.91142 273 PRO A N 1
ATOM 2100 C CA . PRO A 1 273 ? 25.55094 -7.73323 -5.14736 1.000 19.96280 273 PRO A CA 1
ATOM 2101 C C . PRO A 1 273 ? 26.15127 -7.19016 -6.45124 1.000 23.58407 273 PRO A C 1
ATOM 2102 O O . PRO A 1 273 ? 25.99749 -7.75457 -7.54130 1.000 21.83738 273 PRO A O 1
ATOM 2106 N N . SER A 1 274 ? 26.84393 -6.04805 -6.33139 1.000 21.17044 274 SER A N 1
ATOM 2107 C CA . SER A 1 274 ? 27.51754 -5.45840 -7.48751 1.000 18.48439 274 SER A CA 1
ATOM 2108 C C . SER A 1 274 ? 28.41821 -6.49496 -8.15934 1.000 20.70813 274 SER A C 1
ATOM 2109 O O . SER A 1 274 ? 29.20273 -7.18324 -7.48984 1.000 24.15326 274 SER A O 1
ATOM 2112 N N . ALA A 1 275 ? 28.28056 -6.59847 -9.49023 1.000 19.98646 275 ALA A N 1
ATOM 2113 C CA . ALA A 1 275 ? 29.05956 -7.49230 -10.35089 1.000 23.69748 275 ALA A CA 1
ATOM 2114 C C . ALA A 1 275 ? 28.79071 -8.96469 -10.03423 1.000 22.72013 275 ALA A C 1
ATOM 2115 O O . ALA A 1 275 ? 29.66838 -9.81872 -10.20634 1.000 24.54977 275 ALA A O 1
ATOM 2117 N N . CYS A 1 276 ? 27.54389 -9.29091 -9.63631 1.000 22.90091 276 CYS A N 1
ATOM 2118 C CA . CYS A 1 276 ? 27.18258 -10.67223 -9.33257 1.000 23.43112 276 CYS A CA 1
ATOM 2119 C C . CYS A 1 276 ? 25.97393 -11.16106 -10.12740 1.000 27.54365 276 CYS A C 1
ATOM 2120 O O . CYS A 1 276 ? 25.34109 -12.13879 -9.72103 1.000 24.11177 276 CYS A O 1
ATOM 2123 N N . GLY A 1 277 ? 25.64894 -10.51347 -11.25746 1.000 22.87630 277 GLY A N 1
ATOM 2124 C CA . GLY A 1 277 ? 24.76874 -11.10658 -12.25224 1.000 24.46948 277 GLY A CA 1
ATOM 2125 C C . GLY A 1 277 ? 23.45827 -10.41797 -12.60910 1.000 21.06008 277 GLY A C 1
ATOM 2126 O O . GLY A 1 277 ? 22.67909 -10.94517 -13.41547 1.000 20.53752 277 GLY A O 1
ATOM 2127 N N . LYS A 1 278 ? 23.18574 -9.23245 -12.05646 1.000 20.71219 278 LYS A N 1
ATOM 2128 C CA . LYS A 1 278 ? 21.86725 -8.64895 -12.28115 1.000 19.28097 278 LYS A CA 1
ATOM 2129 C C . LYS A 1 278 ? 21.65348 -8.29061 -13.74316 1.000 18.73543 278 LYS A C 1
ATOM 2130 O O . LYS A 1 278 ? 20.62638 -8.65912 -14.33372 1.000 20.19688 278 LYS A O 1
ATOM 2136 N N . THR A 1 279 ? 22.59172 -7.54237 -14.33727 1.000 23.24257 279 THR A N 1
ATOM 2137 C CA . THR A 1 279 ? 22.41492 -7.08877 -15.71525 1.000 21.89480 279 THR A CA 1
ATOM 2138 C C . THR A 1 279 ? 22.23049 -8.26608 -16.66640 1.000 24.66234 279 THR A C 1
ATOM 2139 O O . THR A 1 279 ? 21.35877 -8.23071 -17.54894 1.000 22.61123 279 THR A O 1
ATOM 2143 N N . ASN A 1 280 ? 23.02651 -9.32898 -16.48650 1.000 20.69445 280 ASN A N 1
ATOM 2144 C CA . ASN A 1 280 ? 22.92306 -10.50587 -17.34792 1.000 23.85241 280 ASN A CA 1
ATOM 2145 C C . ASN A 1 280 ? 21.60846 -11.25445 -17.14780 1.000 24.63951 280 ASN A C 1
ATOM 2146 O O . ASN A 1 280 ? 21.04792 -11.78474 -18.11147 1.000 27.41163 280 ASN A O 1
ATOM 2151 N N . PHE A 1 281 ? 21.11205 -11.33402 -15.90679 1.000 19.69604 281 PHE A N 1
ATOM 2152 C CA . PHE A 1 281 ? 19.83057 -11.99568 -15.65158 1.000 20.03927 281 PHE A CA 1
ATOM 2153 C C . PHE A 1 281 ? 18.65483 -11.16250 -16.17324 1.000 22.61082 281 PHE A C 1
ATOM 2154 O O . PHE A 1 281 ? 17.69681 -11.70191 -16.74077 1.000 23.63774 281 PHE A O 1
ATOM 2162 N N . SER A 1 282 ? 18.72673 -9.83973 -16.01623 1.000 22.34166 282 SER A N 1
ATOM 2163 C CA . SER A 1 282 ? 17.59389 -8.95800 -16.31397 1.000 21.35505 282 SER A CA 1
ATOM 2164 C C . SER A 1 282 ? 17.24814 -8.90811 -17.79850 1.000 21.82206 282 SER A C 1
ATOM 2165 O O . SER A 1 282 ? 16.14805 -8.45549 -18.15811 1.000 24.03430 282 SER A O 1
ATOM 2168 N N . MET A 1 283 ? 18.17522 -9.30237 -18.66742 1.000 21.98365 283 MET A N 1
ATOM 2169 C CA . MET A 1 283 ? 17.91448 -9.32690 -20.09714 1.000 24.08446 283 MET A CA 1
ATOM 2170 C C . MET A 1 283 ? 18.33142 -10.66157 -20.70527 1.000 21.83251 283 MET A C 1
ATOM 2171 O O . MET A 1 283 ? 18.71897 -10.72382 -21.87768 1.000 22.95983 283 MET A O 1
ATOM 2176 N N . LEU A 1 284 ? 18.23697 -11.74969 -19.93866 1.000 23.10834 284 LEU A N 1
ATOM 2177 C CA . LEU A 1 284 ? 18.68062 -13.03377 -20.46258 1.000 28.94520 284 LEU A CA 1
ATOM 2178 C C . LEU A 1 284 ? 17.79895 -13.48905 -21.62777 1.000 25.20066 284 LEU A C 1
ATOM 2179 O O . LEU A 1 284 ? 16.61870 -13.13040 -21.73168 1.000 24.13453 284 LEU A O 1
ATOM 2184 N N . VAL A 1 285 ? 18.38155 -14.30158 -22.49888 1.000 26.68896 285 VAL A N 1
ATOM 2185 C CA . VAL A 1 285 ? 17.67987 -14.88329 -23.63915 1.000 26.73299 285 VAL A CA 1
ATOM 2186 C C . VAL A 1 285 ? 17.40553 -16.34960 -23.32541 1.000 27.51951 285 VAL A C 1
ATOM 2187 O O . VAL A 1 285 ? 18.35037 -17.09807 -23.04026 1.000 28.02515 285 VAL A O 1
ATOM 2191 N N . PRO A 1 286 ? 16.15149 -16.80122 -23.37234 1.000 28.03864 286 PRO A N 1
ATOM 2192 C CA . PRO A 1 286 ? 15.85068 -18.21332 -23.10998 1.000 25.52182 286 PRO A CA 1
ATOM 2193 C C . PRO A 1 286 ? 16.59617 -19.11837 -24.07215 1.000 31.71218 286 PRO A C 1
ATOM 2194 O O . PRO A 1 286 ? 16.58294 -18.89950 -25.29281 1.000 27.93771 286 PRO A O 1
ATOM 2198 N N . PRO A 1 287 ? 17.28146 -20.12930 -23.55405 1.000 29.61515 287 PRO A N 1
ATOM 2199 C CA . PRO A 1 287 ? 18.08647 -21.00393 -24.41119 1.000 28.63168 287 PRO A CA 1
ATOM 2200 C C . PRO A 1 287 ? 17.24942 -22.04538 -25.13395 1.000 29.88529 287 PRO A C 1
ATOM 2201 O O . PRO A 1 287 ? 16.01483 -22.02116 -25.07955 1.000 29.77730 287 PRO A O 1
ATOM 2205 N N . ALA A 1 288 ? 17.93153 -22.97646 -25.80145 1.000 33.88689 288 ALA A N 1
ATOM 2206 C CA . ALA A 1 288 ? 17.26661 -24.13233 -26.38113 1.000 32.80885 288 ALA A CA 1
ATOM 2207 C C . ALA A 1 288 ? 16.39306 -24.80515 -25.33504 1.000 34.56548 288 ALA A C 1
ATOM 2208 O O . ALA A 1 288 ? 16.74134 -24.85699 -24.15046 1.000 33.21395 288 ALA A O 1
ATOM 2210 N N . GLY A 1 289 ? 15.24271 -25.30524 -25.77723 1.000 33.35616 289 GLY A N 1
ATOM 2211 C CA . GLY A 1 289 ? 14.26699 -25.89283 -24.88814 1.000 31.39702 289 GLY A CA 1
ATOM 2212 C C . GLY A 1 289 ? 13.18099 -24.94636 -24.42142 1.000 33.68900 289 GLY A C 1
ATOM 2213 O O . GLY A 1 289 ? 12.21524 -25.39541 -23.78480 1.000 31.42247 289 GLY A O 1
ATOM 2214 N N . PHE A 1 290 ? 13.28721 -23.65736 -24.71845 1.000 31.33599 290 PHE A N 1
ATOM 2215 C CA . PHE A 1 290 ? 12.32597 -22.69338 -24.19343 1.000 27.76067 290 PHE A CA 1
ATOM 2216 C C . PHE A 1 290 ? 11.64134 -21.91604 -25.30518 1.000 33.22293 290 PHE A C 1
ATOM 2217 O O . PHE A 1 290 ? 11.36124 -20.72200 -25.17464 1.000 33.12460 290 PHE A O 1
ATOM 2225 N N . ASP A 1 291 ? 11.33836 -22.60015 -26.40674 1.000 33.62795 291 ASP A N 1
ATOM 2226 C CA . ASP A 1 291 ? 10.52489 -22.00559 -27.45805 1.000 38.68781 291 ASP A CA 1
ATOM 2227 C C . ASP A 1 291 ? 9.20197 -21.49702 -26.88517 1.000 35.75270 291 ASP A C 1
ATOM 2228 O O . ASP A 1 291 ? 8.53604 -22.18789 -26.10693 1.000 37.57397 291 ASP A O 1
ATOM 2233 N N . GLY A 1 292 ? 8.83346 -20.26921 -27.24856 1.000 36.95660 292 GLY A N 1
ATOM 2234 C CA . GLY A 1 292 ? 7.60819 -19.66938 -26.75716 1.000 36.75166 292 GLY A CA 1
ATOM 2235 C C . GLY A 1 292 ? 7.73319 -18.88557 -25.46509 1.000 39.07047 292 GLY A C 1
ATOM 2236 O O . GLY A 1 292 ? 6.76802 -18.21223 -25.07211 1.000 34.28766 292 GLY A O 1
ATOM 2237 N N . TRP A 1 293 ? 8.87688 -18.95541 -24.78698 1.000 33.46222 293 TRP A N 1
ATOM 2238 C CA . TRP A 1 293 ? 9.13928 -18.11140 -23.63221 1.000 30.91595 293 TRP A CA 1
ATOM 2239 C C . TRP A 1 293 ? 9.78280 -16.80395 -24.07529 1.000 30.52177 293 TRP A C 1
ATOM 2240 O O . TRP A 1 293 ? 10.52227 -16.76048 -25.06098 1.000 28.98761 293 TRP A O 1
ATOM 2251 N N . SER A 1 294 ? 9.52331 -15.73353 -23.32102 1.000 26.89687 294 SER A N 1
ATOM 2252 C CA . SER A 1 294 ? 10.21940 -14.47356 -23.56082 1.000 25.77918 294 SER A CA 1
ATOM 2253 C C . SER A 1 294 ? 10.53884 -13.80087 -22.23028 1.000 29.79261 294 SER A C 1
ATOM 2254 O O . SER A 1 294 ? 9.79904 -13.92395 -21.25372 1.000 29.53676 294 SER A O 1
ATOM 2257 N N . VAL A 1 295 ? 11.66198 -13.09636 -22.20502 1.000 25.16617 295 VAL A N 1
ATOM 2258 C CA . VAL A 1 295 ? 12.12584 -12.35441 -21.03832 1.000 25.55495 295 VAL A CA 1
ATOM 2259 C C . VAL A 1 295 ? 12.31426 -10.90727 -21.46833 1.000 21.91526 295 VAL A C 1
ATOM 2260 O O . VAL A 1 295 ? 12.92893 -10.64533 -22.50955 1.000 26.36981 295 VAL A O 1
ATOM 2264 N N . THR A 1 296 ? 11.80323 -9.97289 -20.67165 1.000 24.97889 296 THR A N 1
ATOM 2265 C CA . THR A 1 296 ? 11.89546 -8.55386 -20.98297 1.000 24.78601 296 THR A CA 1
ATOM 2266 C C . THR A 1 296 ? 12.39305 -7.78467 -19.76996 1.000 24.79444 296 THR A C 1
ATOM 2267 O O . THR A 1 296 ? 12.15880 -8.17830 -18.62689 1.000 24.13636 296 THR A O 1
ATOM 2271 N N . THR A 1 297 ? 13.06564 -6.67291 -20.02337 1.000 22.59289 297 THR A N 1
ATOM 2272 C CA . THR A 1 297 ? 13.76723 -5.94211 -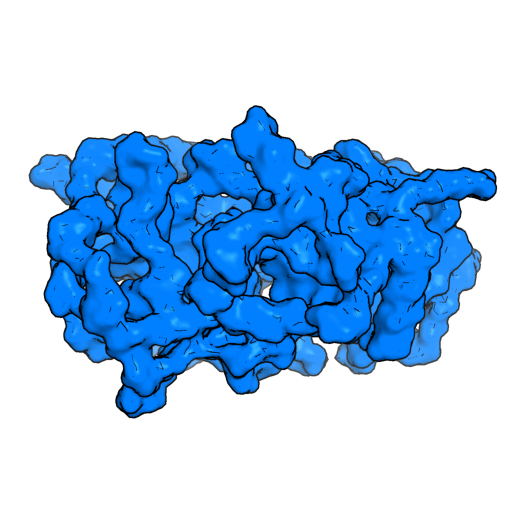18.97251 1.000 22.41860 297 THR A CA 1
ATOM 2273 C C . THR A 1 297 ? 12.98196 -4.71110 -18.54357 1.000 23.79527 297 THR A C 1
ATOM 2274 O O . THR A 1 297 ? 12.65444 -3.85625 -19.37333 1.000 23.22425 297 THR A O 1
ATOM 2278 N N A ILE A 1 298 ? 12.68332 -4.62724 -17.25168 0.500 21.56654 298 ILE A N 1
ATOM 2279 N N B ILE A 1 298 ? 12.71931 -4.59235 -17.24662 0.500 21.54478 298 ILE A N 1
ATOM 2280 C CA A ILE A 1 298 ? 12.20369 -3.38265 -16.65806 0.500 24.29352 298 ILE A CA 1
ATOM 2281 C CA B ILE A 1 298 ? 12.20475 -3.34946 -16.68120 0.500 24.30195 298 ILE A CA 1
ATOM 2282 C C A ILE A 1 298 ? 13.37217 -2.54041 -16.17645 0.500 22.57634 298 ILE A C 1
ATOM 2283 C C B ILE A 1 298 ? 13.33261 -2.50740 -16.10174 0.500 22.56333 298 ILE A C 1
ATOM 2284 O O A ILE A 1 298 ? 13.50785 -1.37108 -16.54792 0.500 22.58432 298 ILE A O 1
ATOM 2285 O O B ILE A 1 298 ? 13.39484 -1.29967 -16.33642 0.500 22.69161 298 ILE A O 1
ATOM 2294 N N . GLY A 1 299 ? 14.24517 -3.14069 -15.36943 1.000 22.49069 299 GLY A N 1
ATOM 2295 C CA . GLY A 1 299 ? 15.45432 -2.47419 -14.91689 1.000 26.02570 299 GLY A CA 1
ATOM 2296 C C . GLY A 1 299 ? 16.50108 -3.48515 -14.49438 1.000 22.41079 299 GLY A C 1
ATOM 2297 O O . GLY A 1 299 ? 16.20948 -4.66441 -14.27844 1.000 20.69148 299 GLY A O 1
ATOM 2298 N N . ASP A 1 300 ? 17.74425 -3.01486 -14.36279 1.000 20.81960 300 ASP A N 1
ATOM 2299 C CA . ASP A 1 300 ? 18.81948 -3.94130 -14.04215 1.000 20.60343 300 ASP A CA 1
ATOM 2300 C C . ASP A 1 300 ? 19.53516 -3.63305 -12.73055 1.000 23.67398 300 ASP A C 1
ATOM 2301 O O . ASP A 1 300 ? 20.50784 -4.31459 -12.42682 1.000 21.79212 300 ASP A O 1
ATOM 2306 N N . ASP A 1 301 ? 19.07684 -2.66395 -11.92224 1.000 20.27001 301 ASP A N 1
ATOM 2307 C CA . ASP A 1 301 ? 19.94766 -2.25110 -10.82054 1.000 21.50660 301 ASP A CA 1
ATOM 2308 C C . ASP A 1 301 ? 19.21274 -1.69824 -9.60815 1.000 23.67606 301 ASP A C 1
ATOM 2309 O O . ASP A 1 301 ? 19.58116 -2.01209 -8.47041 1.000 22.54378 301 ASP A O 1
ATOM 2314 N N . ILE A 1 302 ? 18.20026 -0.85631 -9.82150 1.000 19.05130 302 ILE A N 1
ATOM 2315 C CA . ILE A 1 302 ? 17.51719 -0.19523 -8.71624 1.000 19.84292 302 ILE A CA 1
ATOM 2316 C C . ILE A 1 302 ? 16.01295 -0.36029 -8.87806 1.000 21.62789 302 ILE A C 1
ATOM 2317 O O . ILE A 1 302 ? 15.46355 -0.14744 -9.96564 1.000 19.82249 302 ILE A O 1
ATOM 2322 N N . ALA A 1 303 ? 15.33954 -0.69583 -7.78037 1.000 19.19159 303 ALA A N 1
ATOM 2323 C CA . ALA A 1 303 ? 13.89551 -0.86625 -7.78950 1.000 17.51556 303 ALA A CA 1
ATOM 2324 C C . ALA A 1 303 ? 13.27338 -0.11123 -6.62920 1.000 21.18887 303 ALA A C 1
ATOM 2325 O O . ALA A 1 303 ? 13.75147 -0.20351 -5.49422 1.000 25.13300 303 ALA A O 1
ATOM 2327 N N . TRP A 1 304 ? 12.19613 0.61612 -6.91157 1.000 20.71788 304 TRP A N 1
ATOM 2328 C CA . TRP A 1 304 ? 11.39307 1.25822 -5.88486 1.000 20.11297 304 TRP A CA 1
ATOM 2329 C C . TRP A 1 304 ? 10.06762 0.51271 -5.82751 1.000 20.59019 304 TRP A C 1
ATOM 2330 O O . TRP A 1 304 ? 9.42189 0.33252 -6.86482 1.000 20.20062 304 TRP A O 1
ATOM 2341 N N . ILE A 1 305 ? 9.66797 0.08040 -4.63094 1.000 21.26863 305 ILE A N 1
ATOM 2342 C CA . ILE A 1 305 ? 8.58849 -0.89466 -4.47788 1.000 17.76469 305 ILE A CA 1
ATOM 2343 C C . ILE A 1 305 ? 7.66173 -0.44762 -3.35637 1.000 19.61439 305 ILE A C 1
ATOM 2344 O O . ILE A 1 305 ? 8.13077 -0.09595 -2.26969 1.000 25.04418 305 ILE A O 1
ATOM 2349 N N . LYS A 1 306 ? 6.35256 -0.49084 -3.59454 1.000 21.36528 306 LYS A N 1
ATOM 2350 C CA . LYS A 1 306 ? 5.42658 -0.22652 -2.50430 1.000 22.47764 306 LYS A CA 1
ATOM 2351 C C . LYS A 1 306 ? 4.19283 -1.11592 -2.60391 1.000 21.72022 306 LYS A C 1
ATOM 2352 O O . LYS A 1 306 ? 3.80530 -1.54759 -3.69829 1.000 22.81540 306 LYS A O 1
ATOM 2358 N N . PRO A 1 307 ? 3.59199 -1.44688 -1.47099 1.000 23.11959 307 PRO A N 1
ATOM 2359 C CA . PRO A 1 307 ? 2.39615 -2.29267 -1.49251 1.000 26.39623 307 PRO A CA 1
ATOM 2360 C C . PRO A 1 307 ? 1.16788 -1.48893 -1.89210 1.000 24.08595 307 PRO A C 1
ATOM 2361 O O . PRO A 1 307 ? 1.12025 -0.26398 -1.75646 1.000 28.42234 307 PRO A O 1
ATOM 2365 N N . ALA A 1 308 ? 0.17468 -2.20673 -2.40499 1.000 25.75156 308 ALA A N 1
ATOM 2366 C CA . ALA A 1 308 ? -1.11480 -1.62015 -2.74767 1.000 27.96843 308 ALA A CA 1
ATOM 2367 C C . ALA A 1 308 ? -2.20766 -2.29361 -1.93007 1.000 29.40823 308 ALA A C 1
ATOM 2368 O O . ALA A 1 308 ? -1.98931 -3.32723 -1.28708 1.000 27.54159 308 ALA A O 1
ATOM 2370 N N . ALA A 1 309 ? -3.40079 -1.68753 -1.96707 1.000 34.32191 309 ALA A N 1
ATOM 2371 C CA . ALA A 1 309 ? -4.53116 -2.22814 -1.21676 1.000 35.28951 309 ALA A CA 1
ATOM 2372 C C . ALA A 1 309 ? -4.95213 -3.60908 -1.71626 1.000 32.07555 309 ALA A C 1
ATOM 2373 O O . ALA A 1 309 ? -5.52614 -4.38434 -0.94105 1.000 39.40091 309 ALA A O 1
ATOM 2375 N N . ASP A 1 310 ? -4.65740 -3.95220 -2.97569 1.000 29.33431 310 ASP A N 1
ATOM 2376 C CA . ASP A 1 310 ? -5.01040 -5.27335 -3.48554 1.000 31.17142 310 ASP A CA 1
ATOM 2377 C C . ASP A 1 310 ? -4.09896 -6.37442 -2.95629 1.000 31.97213 310 ASP A C 1
ATOM 2378 O O . ASP A 1 310 ? -4.25395 -7.53040 -3.36308 1.000 39.44503 310 ASP A O 1
ATOM 2383 N N . GLY A 1 311 ? -3.15512 -6.04007 -2.07260 1.000 30.57380 311 GLY A N 1
ATOM 2384 C CA . GLY A 1 311 ? -2.22945 -7.00092 -1.50057 1.000 35.07671 311 GLY A CA 1
ATOM 2385 C C . GLY A 1 311 ? -1.05186 -7.35987 -2.37502 1.000 31.10936 311 GLY A C 1
ATOM 2386 O O . GLY A 1 311 ? -0.34452 -8.32336 -2.06849 1.000 30.52194 311 GLY A O 1
ATOM 2387 N N . LYS A 1 312 ? -0.82676 -6.62915 -3.45393 1.000 28.55713 312 LYS A N 1
ATOM 2388 C CA . LYS A 1 312 ? 0.30518 -6.84966 -4.33881 1.000 26.52606 312 LYS A CA 1
ATOM 2389 C C . LYS A 1 312 ? 1.38790 -5.81283 -4.06786 1.000 27.61807 312 LYS A C 1
ATOM 2390 O O . LYS A 1 312 ? 1.12097 -4.74823 -3.51464 1.000 25.06609 312 LYS A O 1
ATOM 2396 N N . LEU A 1 313 ? 2.62662 -6.14579 -4.45664 1.000 29.72196 313 LEU A N 1
ATOM 2397 C CA . LEU A 1 313 ? 3.75961 -5.22502 -4.39214 1.000 24.08894 313 LEU A CA 1
ATOM 2398 C C . LEU A 1 313 ? 4.07673 -4.73509 -5.79850 1.000 25.11433 313 LEU A C 1
ATOM 2399 O O . LEU A 1 313 ? 4.33646 -5.55053 -6.68922 1.000 26.64046 313 LEU A O 1
ATOM 2404 N N . TYR A 1 314 ? 4.09277 -3.41484 -5.99034 1.000 22.87182 314 TYR A N 1
ATOM 2405 C CA . TYR A 1 314 ? 4.34272 -2.81526 -7.29778 1.000 20.36309 314 TYR A CA 1
ATOM 2406 C C . TYR A 1 314 ? 5.73549 -2.20393 -7.33499 1.000 20.77770 314 TYR A C 1
ATOM 2407 O O . TYR A 1 314 ? 6.08952 -1.43017 -6.44468 1.000 22.45661 314 TYR A O 1
ATOM 2416 N N . ALA A 1 315 ? 6.50434 -2.53369 -8.37228 1.000 22.38269 315 ALA A N 1
ATOM 2417 C CA . ALA A 1 315 ? 7.87886 -2.05252 -8.52651 1.000 20.92475 315 ALA A CA 1
ATOM 2418 C C . ALA A 1 315 ? 8.02627 -1.15357 -9.75375 1.000 19.57021 315 ALA A C 1
ATOM 2419 O O . ALA A 1 315 ? 7.43956 -1.41783 -10.81064 1.000 23.00213 315 ALA A O 1
ATOM 2421 N N . ILE A 1 316 ? 8.83410 -0.10250 -9.61582 1.000 21.29681 316 ILE A N 1
ATOM 2422 C CA . ILE A 1 316 ? 9.28488 0.68290 -10.75978 1.000 24.31862 316 ILE A CA 1
ATOM 2423 C C . ILE A 1 316 ? 10.80599 0.77724 -10.74109 1.000 25.31143 316 ILE A C 1
ATOM 2424 O O . ILE A 1 316 ? 11.44942 0.72866 -9.68376 1.000 21.25163 316 ILE A O 1
ATOM 2429 N N . ASN A 1 317 ? 11.37647 0.94443 -11.93464 1.000 21.77402 317 ASN A N 1
ATOM 2430 C CA . ASN A 1 317 ? 12.79574 1.21565 -12.10165 1.000 21.03458 317 ASN A CA 1
ATOM 2431 C C . ASN A 1 317 ? 12.98298 2.72515 -12.24507 1.000 24.35255 317 ASN A C 1
ATOM 2432 O O . ASN A 1 317 ? 12.51511 3.30386 -13.24229 1.000 25.50687 317 ASN A O 1
ATOM 2437 N N . PRO A 1 318 ? 13.63849 3.40596 -11.29911 1.000 20.84375 318 PRO A N 1
ATOM 2438 C CA . PRO A 1 318 ? 13.76371 4.86927 -11.39505 1.000 23.55226 318 PRO A CA 1
ATOM 2439 C C . PRO A 1 318 ? 14.82161 5.36007 -12.37258 1.000 24.27146 318 PRO A C 1
ATOM 2440 O O . PRO A 1 318 ? 14.89260 6.57149 -12.60790 1.000 25.10075 318 PRO A O 1
ATOM 2444 N N . GLU A 1 319 ? 15.63543 4.47994 -12.94008 1.000 20.88622 319 GLU A N 1
ATOM 2445 C CA . GLU A 1 319 ? 16.71392 4.86706 -13.83308 1.000 24.96665 319 GLU A CA 1
ATOM 2446 C C . GLU A 1 319 ? 16.25579 4.83952 -15.29011 1.000 25.61507 319 GLU A C 1
ATOM 2447 O O . GLU A 1 319 ? 15.19538 4.31665 -15.62239 1.000 25.61400 319 GLU A O 1
ATOM 2453 N N . ALA A 1 320 ? 17.08880 5.41061 -16.16577 1.000 22.72444 320 ALA A N 1
ATOM 2454 C CA . ALA A 1 320 ? 16.79163 5.48545 -17.59132 1.000 20.45140 320 ALA A CA 1
ATOM 2455 C C . ALA A 1 320 ? 17.81485 4.75600 -18.44821 1.000 24.87725 320 ALA A C 1
ATOM 2456 O O . ALA A 1 320 ? 17.69086 4.77926 -19.67966 1.000 23.83421 320 ALA A O 1
ATOM 2458 N N . GLY A 1 321 ? 18.83962 4.15287 -17.84677 1.000 23.57500 321 GLY A N 1
ATOM 2459 C CA . GLY A 1 321 ? 19.87655 3.49908 -18.61995 1.000 22.38111 321 GLY A CA 1
ATOM 2460 C C . GLY A 1 321 ? 20.56371 2.42652 -17.80064 1.000 26.08847 321 GLY A C 1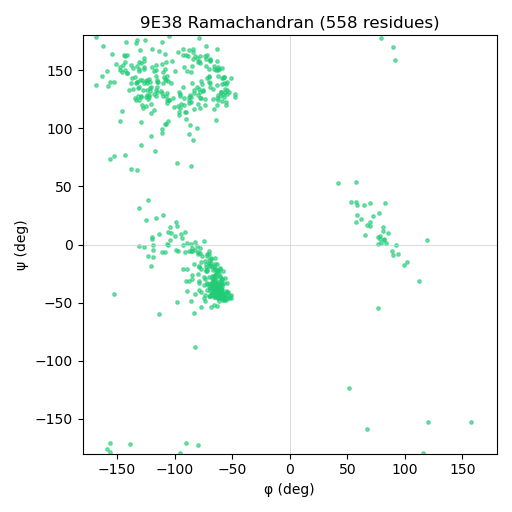
ATOM 2461 O O . GLY A 1 321 ? 20.21857 2.17807 -16.64214 1.000 23.44734 321 GLY A O 1
ATOM 2462 N N . TYR A 1 322 ? 21.55032 1.78835 -18.43158 1.000 20.45483 322 TYR A N 1
ATOM 2463 C CA . TYR A 1 322 ? 22.34920 0.73368 -17.82292 1.000 22.49103 322 TYR A CA 1
ATOM 2464 C C . TYR A 1 322 ? 23.79287 1.19551 -17.70106 1.000 24.15475 322 TYR A C 1
ATOM 2465 O O . TYR A 1 322 ? 24.38495 1.66889 -18.68020 1.000 23.63250 322 TYR A O 1
ATOM 2474 N N . PHE A 1 323 ? 24.37007 1.01275 -16.51330 1.000 22.00405 323 PHE A N 1
ATOM 2475 C CA . PHE A 1 323 ? 25.77356 1.29939 -16.22997 1.000 23.54384 323 PHE A CA 1
ATOM 2476 C C . PHE A 1 323 ? 26.38394 -0.04286 -15.86814 1.000 24.51762 323 PHE A C 1
ATOM 2477 O O . PHE A 1 323 ? 26.50926 -0.37054 -14.69107 1.000 22.78936 323 PHE A O 1
ATOM 2485 N N . GLY A 1 324 ? 26.71471 -0.84343 -16.87983 1.000 21.16490 324 GLY A N 1
ATOM 2486 C CA . GLY A 1 324 ? 26.97707 -2.26162 -16.68687 1.000 19.97644 324 GLY A CA 1
ATOM 2487 C C . GLY A 1 324 ? 28.43574 -2.67193 -16.81031 1.000 22.41959 324 GLY A C 1
ATOM 2488 O O . GLY A 1 324 ? 29.21574 -2.06071 -17.55179 1.000 21.57076 324 GLY A O 1
ATOM 2489 N N . VAL A 1 325 ? 28.79477 -3.73779 -16.08831 1.000 21.10458 325 VAL A N 1
ATOM 2490 C CA . VAL A 1 325 ? 30.12368 -4.33083 -16.20610 1.000 19.24752 325 VAL A CA 1
ATOM 2491 C C . VAL A 1 325 ? 30.33831 -4.85469 -17.61925 1.000 22.08321 325 VAL A C 1
ATOM 2492 O O . VAL A 1 325 ? 29.53253 -5.63473 -18.13783 1.000 21.65394 325 VAL A O 1
ATOM 2496 N N . ALA A 1 326 ? 31.45145 -4.46381 -18.23848 1.000 20.91897 326 ALA A N 1
ATOM 2497 C CA . ALA A 1 326 ? 31.66303 -4.93946 -19.60930 1.000 20.24146 326 ALA A CA 1
ATOM 2498 C C . ALA A 1 326 ? 32.32369 -6.31529 -19.70371 1.000 22.35903 326 ALA A C 1
ATOM 2499 O O . ALA A 1 326 ? 31.80923 -7.15541 -20.45330 1.000 22.80129 326 ALA A O 1
ATOM 2501 N N . PRO A 1 327 ? 33.43494 -6.60468 -19.00260 1.000 20.99614 327 PRO A N 1
ATOM 2502 C CA . PRO A 1 327 ? 34.11854 -7.88717 -19.22920 1.000 21.83329 327 PRO A CA 1
ATOM 2503 C C . PRO A 1 327 ? 33.16791 -9.06437 -19.04653 1.000 19.93851 327 PRO A C 1
ATOM 2504 O O . PRO A 1 327 ? 32.31925 -9.07491 -18.15042 1.000 21.50845 327 PRO A O 1
ATOM 2508 N N . GLY A 1 328 ? 33.30226 -10.05240 -19.92869 1.000 23.51225 328 GLY A N 1
ATOM 2509 C CA . GLY A 1 328 ? 32.47469 -11.23347 -19.92885 1.000 24.17480 328 GLY A CA 1
ATOM 2510 C C . GLY A 1 328 ? 31.34587 -11.18124 -20.93252 1.000 24.69482 328 GLY A C 1
ATOM 2511 O O . GLY A 1 328 ? 30.78003 -12.23094 -21.27098 1.000 23.78699 328 GLY A O 1
ATOM 2512 N N . THR A 1 329 ? 31.01625 -9.98833 -21.42734 1.000 21.82361 329 THR A N 1
ATOM 2513 C CA . THR A 1 329 ? 29.87943 -9.82602 -22.32513 1.000 22.03615 329 THR A CA 1
ATOM 2514 C C . THR A 1 329 ? 30.24765 -10.23982 -23.74546 1.000 20.77681 329 THR A C 1
ATOM 2515 O O . THR A 1 329 ? 31.26151 -9.78726 -24.29984 1.000 25.13706 329 THR A O 1
ATOM 2519 N N . ASN A 1 330 ? 29.42215 -11.10352 -24.31940 1.000 22.49654 330 ASN A N 1
ATOM 2520 C CA . ASN A 1 330 ? 29.56976 -11.54596 -25.69823 1.000 25.97587 330 ASN A CA 1
ATOM 2521 C C . ASN A 1 330 ? 28.20863 -12.07441 -26.15343 1.000 25.56404 330 ASN A C 1
ATOM 2522 O O . ASN A 1 330 ? 27.21214 -11.99397 -25.42467 1.000 22.95832 330 ASN A O 1
ATOM 2527 N N . MET A 1 331 ? 28.16360 -12.60962 -27.37460 1.000 25.35277 331 MET A N 1
ATOM 2528 C CA . MET A 1 331 ? 26.87765 -13.03689 -27.92258 1.000 27.64389 331 MET A CA 1
ATOM 2529 C C . MET A 1 331 ? 26.33880 -14.32012 -27.29721 1.000 29.55791 331 MET A C 1
ATOM 2530 O O . MET A 1 331 ? 25.15722 -14.62959 -27.49613 1.000 32.95298 331 MET A O 1
ATOM 2535 N N . LEU A 1 332 ? 27.14950 -15.07999 -26.56021 1.000 29.17012 332 LEU A N 1
ATOM 2536 C CA . LEU A 1 332 ? 26.59024 -16.21825 -25.83672 1.000 29.91811 332 LEU A CA 1
ATOM 2537 C C . LEU A 1 332 ? 26.12342 -15.83722 -24.43795 1.000 29.89886 332 LEU A C 1
ATOM 2538 O O . LEU A 1 332 ? 25.06910 -16.29411 -23.98224 1.000 32.94588 332 LEU A O 1
ATOM 2543 N N . THR A 1 333 ? 26.88444 -15.00133 -23.74586 1.000 25.69461 333 THR A N 1
ATOM 2544 C CA . THR A 1 333 ? 26.55333 -14.69364 -22.36084 1.000 25.99799 333 THR A CA 1
ATOM 2545 C C . THR A 1 333 ? 25.42853 -13.66739 -22.24987 1.000 28.62682 333 THR A C 1
ATOM 2546 O O . THR A 1 333 ? 24.57167 -13.77862 -21.36634 1.000 24.97653 333 THR A O 1
ATOM 2550 N N . ASN A 1 334 ? 25.41973 -12.65736 -23.11308 1.000 23.50220 334 ASN A N 1
ATOM 2551 C CA . ASN A 1 334 ? 24.42446 -11.58701 -23.01535 1.000 23.38650 334 ASN A CA 1
ATOM 2552 C C . ASN A 1 334 ? 24.24561 -10.92844 -24.38034 1.000 22.46595 334 ASN A C 1
ATOM 2553 O O . ASN A 1 334 ? 24.71306 -9.80480 -24.60439 1.000 24.29308 334 ASN A O 1
ATOM 2558 N N . PRO A 1 335 ? 23.58370 -11.59972 -25.31985 1.000 25.52773 335 PRO A N 1
ATOM 2559 C CA . PRO A 1 335 ? 23.35634 -10.97921 -26.63925 1.000 24.93724 335 PRO A CA 1
ATOM 2560 C C . PRO A 1 335 ? 22.53478 -9.69595 -26.60129 1.000 26.73120 335 PRO A C 1
ATOM 2561 O O . PRO A 1 335 ? 22.79876 -8.79020 -27.40246 1.000 26.01522 335 PRO A O 1
ATOM 2565 N N . ASN A 1 336 ? 21.53630 -9.58053 -25.71353 1.000 24.55640 336 ASN A N 1
ATOM 2566 C CA . ASN A 1 336 ? 20.77411 -8.33352 -25.65550 1.000 25.89681 336 ASN A CA 1
ATOM 2567 C C . ASN A 1 336 ? 21.66907 -7.15805 -25.29084 1.000 24.13434 336 ASN A C 1
ATOM 2568 O O . ASN A 1 336 ? 21.50326 -6.05248 -25.81174 1.000 27.94529 336 ASN A O 1
ATOM 2573 N N . CYS A 1 337 ? 22.62686 -7.38032 -24.39918 1.000 22.99467 337 CYS A N 1
ATOM 2574 C CA . CYS A 1 337 ? 23.56545 -6.32178 -24.05883 1.000 21.64983 337 CYS A CA 1
ATOM 2575 C C . CYS A 1 337 ? 24.49811 -6.00723 -25.22909 1.000 23.14402 337 CYS A C 1
ATOM 2576 O O . CYS A 1 337 ? 24.76335 -4.83398 -25.51987 1.000 27.09126 337 CYS A O 1
ATOM 2579 N N . MET A 1 338 ? 25.02207 -7.04512 -25.89258 1.000 23.34490 338 MET A N 1
ATOM 2580 C CA . MET A 1 338 ? 25.84099 -6.83296 -27.08873 1.000 25.30638 338 MET A CA 1
ATOM 2581 C C . MET A 1 338 ? 25.11606 -5.96734 -28.11252 1.000 27.48260 338 MET A C 1
ATOM 2582 O O . MET A 1 338 ? 25.69705 -5.02350 -28.66439 1.000 27.69362 338 MET A O 1
ATOM 2587 N N . LEU A 1 339 ? 23.83619 -6.26390 -28.36642 1.000 26.99903 339 LEU A N 1
ATOM 2588 C CA . LEU A 1 339 ? 23.05156 -5.43424 -29.28149 1.000 26.35022 339 LEU A CA 1
ATOM 2589 C C . LEU A 1 339 ? 22.81771 -4.03669 -28.70876 1.000 28.64766 339 LEU A C 1
ATOM 2590 O O . LEU A 1 339 ? 22.82843 -3.05030 -29.44867 1.000 25.56667 339 LEU A O 1
ATOM 2595 N N . SER A 1 340 ? 22.62313 -3.92508 -27.39147 1.000 25.54556 340 SER A N 1
ATOM 2596 C CA . SER A 1 340 ? 22.39239 -2.61333 -26.79357 1.000 25.54970 340 SER A CA 1
ATOM 2597 C C . SER A 1 340 ? 23.56350 -1.66930 -27.03672 1.000 25.59694 340 SER A C 1
ATOM 2598 O O . SER A 1 340 ? 23.35582 -0.49194 -27.36553 1.000 25.41232 340 SER A O 1
ATOM 2601 N N . VAL A 1 341 ? 24.79913 -2.16187 -26.89165 1.000 24.83590 341 VAL A N 1
ATOM 2602 C CA . VAL A 1 341 ? 25.96867 -1.28655 -26.96329 1.000 23.85744 341 VAL A CA 1
ATOM 2603 C C . VAL A 1 341 ? 26.52947 -1.22805 -28.38702 1.000 28.59923 341 VAL A C 1
ATOM 2604 O O . VAL A 1 341 ? 27.71052 -0.91458 -28.59141 1.000 27.26291 341 VAL A O 1
ATOM 2608 N N A ARG A 1 342 ? 25.69222 -1.52222 -29.38558 0.500 27.42748 342 ARG A N 1
ATOM 2609 N N B ARG A 1 342 ? 25.67028 -1.50821 -29.37310 0.500 27.42452 342 ARG A N 1
ATOM 2610 C CA A ARG A 1 342 ? 26.13207 -1.38096 -30.77137 0.500 30.28883 342 ARG A CA 1
ATOM 2611 C CA B ARG A 1 342 ? 26.05527 -1.37857 -30.77578 0.500 30.31814 342 ARG A CA 1
ATOM 2612 C C A ARG A 1 342 ? 26.42403 0.07026 -31.13793 0.500 28.93945 342 ARG A C 1
ATOM 2613 C C B ARG A 1 342 ? 26.41496 0.06014 -31.12991 0.500 28.93848 342 ARG A C 1
ATOM 2614 O O A ARG A 1 342 ? 27.14986 0.32100 -32.10872 0.500 28.65533 342 ARG A O 1
ATOM 2615 O O B ARG A 1 342 ? 27.17981 0.29766 -32.07417 0.500 28.68118 342 ARG A O 1
ATOM 2630 N N . GLY A 1 343 ? 25.86478 1.02525 -30.40187 1.000 26.06837 343 GLY A N 1
ATOM 2631 C CA . GLY A 1 343 ? 26.10553 2.42667 -30.67960 1.000 26.78354 343 GLY A CA 1
ATOM 2632 C C . GLY A 1 343 ? 25.49687 3.27695 -29.59232 1.000 30.21240 343 GLY A C 1
ATOM 2633 O O . GLY A 1 343 ? 24.78429 2.77835 -28.71223 1.000 30.16409 343 GLY A O 1
ATOM 2634 N N . ASN A 1 344 ? 25.78794 4.58142 -29.66933 1.000 24.70270 344 ASN A N 1
ATOM 2635 C CA . ASN A 1 344 ? 25.26961 5.57709 -28.71801 1.000 28.90553 344 ASN A CA 1
ATOM 2636 C C . ASN A 1 344 ? 25.67325 5.25755 -27.28396 1.000 29.33727 344 ASN A C 1
ATOM 2637 O O . ASN A 1 344 ? 24.91948 5.53026 -26.34092 1.000 28.64149 344 ASN A O 1
ATOM 2642 N N . THR A 1 345 ? 26.86335 4.69208 -27.11130 1.000 24.64277 345 THR A N 1
ATOM 2643 C CA . THR A 1 345 ? 27.32115 4.16821 -25.83284 1.000 26.09648 345 THR A CA 1
ATOM 2644 C C . THR A 1 345 ? 28.56575 4.93247 -25.38188 1.000 24.67649 345 THR A C 1
ATOM 2645 O O . THR A 1 345 ? 29.34950 5.41911 -26.20367 1.000 23.68634 345 THR A O 1
ATOM 2649 N N . ILE A 1 346 ? 28.73462 5.05858 -24.06749 1.000 21.90050 346 ILE A N 1
ATOM 2650 C CA . ILE A 1 346 ? 29.99283 5.48300 -23.46792 1.000 22.32611 346 ILE A CA 1
ATOM 2651 C C . ILE A 1 346 ? 30.64015 4.26932 -22.81874 1.000 25.82275 346 ILE A C 1
ATOM 2652 O O . ILE A 1 346 ? 30.02235 3.61740 -21.96624 1.000 21.39312 346 ILE A O 1
ATOM 2657 N N . PHE A 1 347 ? 31.87543 3.96641 -23.20961 1.000 22.15559 347 PHE A N 1
ATOM 2658 C CA . PHE A 1 347 ? 32.64429 2.89417 -22.59005 1.000 21.67804 347 PHE A CA 1
ATOM 2659 C C . PHE A 1 347 ? 33.71749 3.49777 -21.69529 1.000 24.54725 347 PHE A C 1
ATOM 2660 O O . PHE A 1 347 ? 34.33132 4.50740 -22.05045 1.000 23.06141 347 PHE A O 1
ATOM 2668 N N . THR A 1 348 ? 33.95325 2.87760 -20.54029 1.000 21.56687 348 THR A N 1
ATOM 2669 C CA . THR A 1 348 ? 34.94893 3.37800 -19.60552 1.000 22.99885 348 THR A CA 1
ATOM 2670 C C . THR A 1 348 ? 35.88670 2.23829 -19.22613 1.000 24.03599 348 THR A C 1
ATOM 2671 O O . THR A 1 348 ? 35.44365 1.20016 -18.71344 1.000 20.41749 348 THR A O 1
ATOM 2675 N N . ASN A 1 349 ? 37.17317 2.42427 -19.52497 1.000 19.87639 349 ASN A N 1
ATOM 2676 C CA . ASN A 1 349 ? 38.25691 1.53920 -19.10231 1.000 21.36966 349 ASN A CA 1
ATOM 2677 C C . ASN A 1 349 ? 38.25620 0.20491 -19.85096 1.000 20.28095 349 ASN A C 1
ATOM 2678 O O . ASN A 1 349 ? 38.79615 -0.78978 -19.37254 1.000 22.43735 349 ASN A O 1
ATOM 2683 N N . VAL A 1 350 ? 37.69349 0.16415 -21.05813 1.000 20.22736 350 VAL A N 1
ATOM 2684 C CA . VAL A 1 350 ? 37.90337 -1.00956 -21.90157 1.000 21.20966 350 VAL A CA 1
ATOM 2685 C C . VAL A 1 350 ? 39.07408 -0.71191 -22.83357 1.000 26.46449 350 VAL A C 1
ATOM 2686 O O . VAL A 1 350 ? 39.67592 0.36503 -22.75278 1.000 22.69940 350 VAL A O 1
ATOM 2690 N N . ALA A 1 351 ? 39.41822 -1.66719 -23.69529 1.000 21.78169 351 ALA A N 1
ATOM 2691 C CA . ALA A 1 351 ? 40.56992 -1.55323 -24.58150 1.000 21.08923 351 ALA A CA 1
ATOM 2692 C C . ALA A 1 351 ? 40.16908 -0.97470 -25.93310 1.000 23.92306 351 ALA A C 1
ATOM 2693 O O . ALA A 1 351 ? 39.00173 -1.00351 -26.31927 1.000 26.61763 351 ALA A O 1
ATOM 2695 N N . LEU A 1 352 ? 41.17580 -0.51042 -26.68484 1.000 24.47592 352 LEU A N 1
ATOM 2696 C CA . LEU A 1 352 ? 40.98262 0.12363 -27.98602 1.000 26.42150 352 LEU A CA 1
ATOM 2697 C C . LEU A 1 352 ? 41.64160 -0.71754 -29.08047 1.000 27.32570 352 LEU A C 1
ATOM 2698 O O . LEU A 1 352 ? 42.82206 -1.06112 -28.96950 1.000 25.68088 352 LEU A O 1
ATOM 2703 N N . THR A 1 353 ? 40.88830 -1.05474 -30.12748 1.000 27.31838 353 THR A N 1
ATOM 2704 C CA . THR A 1 353 ? 41.44295 -1.85018 -31.21896 1.000 27.30575 353 THR A CA 1
ATOM 2705 C C . THR A 1 353 ? 42.10600 -0.95559 -32.26400 1.000 30.02214 353 THR A C 1
ATOM 2706 O O . THR A 1 353 ? 41.94463 0.26943 -32.27526 1.000 29.73122 353 THR A O 1
ATOM 2710 N N . ASP A 1 354 ? 42.86858 -1.59505 -33.16144 1.000 28.50179 354 ASP A N 1
ATOM 2711 C CA . ASP A 1 354 ? 43.60608 -0.83553 -34.16653 1.000 35.49648 354 ASP A CA 1
ATOM 2712 C C . ASP A 1 354 ? 42.65994 -0.09954 -35.10223 1.000 33.07311 354 ASP A C 1
ATOM 2713 O O . ASP A 1 354 ? 43.01691 0.95547 -35.64093 1.000 38.61162 354 ASP A O 1
ATOM 2718 N N . ASP A 1 355 ? 41.45313 -0.62399 -35.28823 1.000 34.35274 355 ASP A N 1
ATOM 2719 C CA . ASP A 1 355 ? 40.43953 -0.01948 -36.14398 1.000 38.66172 355 ASP A CA 1
ATOM 2720 C C . ASP A 1 355 ? 39.51963 0.94670 -35.40108 1.000 36.66192 355 ASP A C 1
ATOM 2721 O O . ASP A 1 355 ? 38.49427 1.34928 -35.96199 1.000 32.84837 355 ASP A O 1
ATOM 2726 N N . GLY A 1 356 ? 39.84304 1.30808 -34.16027 1.000 33.68621 356 GLY A N 1
ATOM 2727 C CA . GLY A 1 356 ? 39.04500 2.27772 -33.43098 1.000 31.53565 356 GLY A CA 1
ATOM 2728 C C . GLY A 1 356 ? 37.75077 1.75195 -32.85319 1.000 27.86740 356 GLY A C 1
ATOM 2729 O O . GLY A 1 356 ? 36.79482 2.51775 -32.69150 1.000 29.28960 356 GLY A O 1
ATOM 2730 N N . ASP A 1 357 ? 37.68192 0.45909 -32.55315 1.000 31.05375 357 ASP A N 1
ATOM 2731 C CA . ASP A 1 357 ? 36.57198 -0.13956 -31.83028 1.000 28.13639 357 ASP A CA 1
ATOM 2732 C C . ASP A 1 357 ? 37.02380 -0.42396 -30.40083 1.000 28.34432 357 ASP A C 1
ATOM 2733 O O . ASP A 1 357 ? 38.16581 -0.13899 -30.01674 1.000 25.47077 357 ASP A O 1
ATOM 2738 N N . VAL A 1 358 ? 36.11683 -0.97370 -29.59816 1.000 27.19384 358 VAL A N 1
ATOM 2739 C CA . VAL A 1 358 ? 36.44652 -1.33838 -28.22586 1.000 25.52380 358 VAL A CA 1
ATOM 2740 C C . VAL A 1 358 ? 36.53987 -2.85697 -28.12552 1.000 26.64494 358 VAL A C 1
ATOM 2741 O O . VAL A 1 358 ? 35.98653 -3.59970 -28.94269 1.000 26.74642 358 VAL A O 1
ATOM 2745 N N . TRP A 1 359 ? 37.26996 -3.31670 -27.10471 1.000 23.18838 359 TRP A N 1
ATOM 2746 C CA . TRP A 1 359 ? 37.40583 -4.73783 -26.82502 1.000 23.65199 359 TRP A CA 1
ATOM 2747 C C . TRP A 1 359 ? 37.50765 -4.92504 -25.31853 1.000 20.39194 359 TRP A C 1
ATOM 2748 O O . TRP A 1 359 ? 38.02004 -4.04953 -24.60441 1.000 22.60904 359 TRP A O 1
ATOM 2759 N N . TRP A 1 360 ? 36.99074 -6.06016 -24.84374 1.000 25.67235 360 TRP A N 1
ATOM 2760 C CA . TRP A 1 360 ? 37.14114 -6.48119 -23.45505 1.000 25.11977 360 TRP A CA 1
ATOM 2761 C C . TRP A 1 360 ? 37.21366 -7.99714 -23.39503 1.000 23.83098 360 TRP A C 1
ATOM 2762 O O . TRP A 1 360 ? 36.66667 -8.69793 -24.25697 1.000 22.03055 360 TRP A O 1
ATOM 2773 N N . GLU A 1 361 ? 37.89234 -8.48965 -22.35842 1.000 24.58997 361 GLU A N 1
ATOM 2774 C CA . GLU A 1 361 ? 37.95336 -9.91917 -22.09153 1.000 25.16693 361 GLU A CA 1
ATOM 2775 C C . GLU A 1 361 ? 36.55721 -10.52789 -22.15874 1.000 24.86408 361 GLU A C 1
ATOM 2776 O O . GLU A 1 361 ? 35.61060 -10.01516 -21.55625 1.000 25.17736 361 GLU A O 1
ATOM 2782 N N . GLY A 1 362 ? 36.42411 -11.60919 -22.93120 1.000 25.59886 362 GLY A N 1
ATOM 2783 C CA . GLY A 1 362 ? 35.14545 -12.23076 -23.21002 1.000 22.46737 362 GLY A CA 1
ATOM 2784 C C . GLY A 1 362 ? 34.70408 -12.09027 -24.65422 1.000 21.57624 362 GLY A C 1
ATOM 2785 O O . GLY A 1 362 ? 33.98186 -12.95874 -25.16301 1.000 26.00777 362 GLY A O 1
ATOM 2786 N N . MET A 1 363 ? 35.08648 -10.99736 -25.31414 1.000 23.64423 363 MET A N 1
ATOM 2787 C CA . MET A 1 363 ? 34.63737 -10.79546 -26.68322 1.000 23.43004 363 MET A CA 1
ATOM 2788 C C . MET A 1 363 ? 35.27799 -11.78266 -27.64339 1.000 29.03493 363 MET A C 1
ATOM 2789 O O . MET A 1 363 ? 34.75092 -11.98508 -28.73963 1.000 28.65950 363 MET A O 1
ATOM 2794 N N . GLU A 1 364 ? 36.39148 -12.40871 -27.25226 1.000 25.91773 364 GLU A N 1
ATOM 2795 C CA . GLU A 1 364 ? 37.04030 -13.37493 -28.13170 1.000 29.61561 364 GLU A CA 1
ATOM 2796 C C . GLU A 1 364 ? 36.16613 -14.59956 -28.37907 1.000 33.59333 364 GLU A C 1
ATOM 2797 O O . GLU A 1 364 ? 36.38885 -15.31162 -29.36323 1.000 33.05987 364 GLU A O 1
ATOM 2803 N N A GLN A 1 365 ? 35.16624 -14.85859 -27.53651 0.500 28.27151 365 GLN A N 1
ATOM 2804 N N B GLN A 1 365 ? 35.17830 -14.85030 -27.50670 0.500 28.27474 365 GLN A N 1
ATOM 2805 C CA A GLN A 1 365 ? 34.32193 -16.01400 -27.80492 0.500 28.32504 365 GLN A CA 1
ATOM 2806 C CA B GLN A 1 365 ? 34.20880 -15.92260 -27.72226 0.500 28.33162 365 GLN A CA 1
ATOM 2807 C C A GLN A 1 365 ? 33.46842 -15.83423 -29.05597 0.500 30.73583 365 GLN A C 1
ATOM 2808 C C B GLN A 1 365 ? 33.56481 -15.82850 -29.09466 0.500 30.70453 365 GLN A C 1
ATOM 2809 O O A GLN A 1 365 ? 32.92613 -16.82289 -29.55680 0.500 34.72026 365 GLN A O 1
ATOM 2810 O O B GLN A 1 365 ? 33.26659 -16.85195 -29.71732 0.500 33.94243 365 GLN A O 1
ATOM 2821 N N . ASP A 1 366 ? 33.34913 -14.61272 -29.58171 1.000 30.40287 366 ASP A N 1
ATOM 2822 C CA . ASP A 1 366 ? 32.66806 -14.36718 -30.84235 1.000 28.29445 366 ASP A CA 1
ATOM 2823 C C . ASP A 1 366 ? 33.63549 -14.19831 -32.00530 1.000 35.51201 366 ASP A C 1
ATOM 2824 O O . ASP A 1 366 ? 33.19805 -13.88350 -33.11240 1.000 32.97652 366 ASP A O 1
ATOM 2829 N N . ALA A 1 367 ? 34.93936 -14.37153 -31.77700 1.000 30.56990 367 ALA A N 1
ATOM 2830 C CA . ALA A 1 367 ? 35.97594 -14.07754 -32.75514 1.000 36.89302 367 ALA A CA 1
ATOM 2831 C C . ALA A 1 367 ? 36.30721 -15.30621 -33.59739 1.000 34.92642 367 ALA A C 1
ATOM 2832 O O . ALA A 1 367 ? 36.14291 -16.44517 -33.14492 1.000 38.98076 367 ALA A O 1
ATOM 2834 N N . PRO A 1 368 ? 36.77947 -15.08322 -34.82319 1.000 43.72411 368 PRO A N 1
ATOM 2835 C CA . PRO A 1 368 ? 37.29898 -16.19828 -35.62862 1.000 41.52311 368 PRO A CA 1
ATOM 2836 C C . PRO A 1 368 ? 38.38687 -16.95518 -34.87771 1.000 39.78109 368 PRO A C 1
ATOM 2837 O O . PRO A 1 368 ? 39.32780 -16.36469 -34.32808 1.000 37.78706 368 PRO A O 1
ATOM 2841 N N . GLY A 1 369 ? 38.22900 -18.27317 -34.81886 1.000 36.46879 369 GLY A N 1
ATOM 2842 C CA . GLY A 1 369 ? 39.10923 -19.10656 -34.03309 1.000 31.20646 369 GLY A CA 1
ATOM 2843 C C . GLY A 1 369 ? 39.03235 -18.86741 -32.54840 1.000 41.16735 369 GLY A C 1
ATOM 2844 O O . GLY A 1 369 ? 39.85211 -19.41606 -31.80091 1.000 37.40508 369 GLY A O 1
ATOM 2845 N N . LYS A 1 370 ? 38.07192 -18.05075 -32.10082 1.000 44.60431 370 LYS A N 1
ATOM 2846 C CA . LYS A 1 370 ? 37.92650 -17.67520 -30.69137 1.000 36.85085 370 LYS A CA 1
ATOM 2847 C C . LYS A 1 370 ? 39.23415 -17.11572 -30.13708 1.000 36.12341 370 LYS A C 1
ATOM 2848 O O . LYS A 1 370 ? 39.58695 -17.33526 -28.97810 1.000 37.89690 370 LYS A O 1
ATOM 2854 N N . ALA A 1 371 ? 39.95205 -16.37266 -30.98179 1.000 27.89178 371 ALA A N 1
ATOM 2855 C CA . ALA A 1 371 ? 41.28884 -15.89222 -30.68106 1.000 34.31473 371 ALA A CA 1
ATOM 2856 C C . ALA A 1 371 ? 41.29504 -14.43925 -30.21385 1.000 33.00939 371 ALA A C 1
ATOM 2857 O O . ALA A 1 371 ? 40.46469 -13.61897 -30.62163 1.000 26.46011 371 ALA A O 1
ATOM 2859 N N . LEU A 1 372 ? 42.26933 -14.13484 -29.36172 1.000 31.96526 372 LEU A N 1
ATOM 2860 C CA . LEU A 1 372 ? 42.50015 -12.77668 -28.90233 1.000 33.50665 372 LEU A CA 1
ATOM 2861 C C . LEU A 1 372 ? 42.94689 -11.88309 -30.05938 1.000 32.30795 372 LEU A C 1
ATOM 2862 O O . LEU A 1 372 ? 43.57304 -12.35630 -31.01479 1.000 33.10060 372 LEU A O 1
ATOM 2867 N N . PRO A 1 373 ? 42.64621 -10.58527 -29.99422 1.000 29.02511 373 PRO A N 1
ATOM 2868 C CA . PRO A 1 373 ? 43.15718 -9.65451 -31.00625 1.000 31.64071 373 PRO A CA 1
ATOM 2869 C C . PRO A 1 373 ? 44.67450 -9.59917 -30.98092 1.000 32.31667 373 PRO A C 1
ATOM 2870 O O . PRO A 1 373 ? 45.30205 -9.77499 -29.93682 1.000 29.89948 373 PRO A O 1
ATOM 2874 N N . ASP A 1 374 ? 45.26041 -9.32916 -32.15311 1.000 34.94462 374 ASP A N 1
ATOM 2875 C CA . ASP A 1 374 ? 46.71748 -9.31223 -32.28661 1.000 38.21577 374 ASP A CA 1
ATOM 2876 C C . ASP A 1 374 ? 47.35049 -8.18545 -31.48848 1.000 32.43067 374 ASP A C 1
ATOM 2877 O O . ASP A 1 374 ? 48.47377 -8.33484 -30.99487 1.000 31.23301 374 ASP A O 1
ATOM 2882 N N . HIS A 1 375 ? 46.66713 -7.05026 -31.38143 1.000 25.90260 375 HIS A N 1
ATOM 2883 C CA . HIS A 1 375 ? 47.20323 -5.88350 -30.70000 1.000 27.38410 375 HIS A CA 1
ATOM 2884 C C . HIS A 1 375 ? 46.05009 -5.00679 -30.22345 1.000 28.90794 375 HIS A C 1
ATOM 2885 O O . HIS A 1 375 ? 45.05668 -4.84273 -30.93063 1.000 29.98232 375 HIS A O 1
ATOM 2892 N N . LEU A 1 376 ? 46.18712 -4.46585 -29.01850 1.000 29.26990 376 LEU A N 1
ATOM 2893 C CA . LEU A 1 376 ? 45.23652 -3.50817 -28.47183 1.000 25.83870 376 LEU A CA 1
ATOM 2894 C C . LEU A 1 376 ? 46.01653 -2.45146 -27.71108 1.000 31.71685 376 LEU A C 1
ATOM 2895 O O . LEU A 1 376 ? 47.18564 -2.64361 -27.36693 1.000 29.05961 376 LEU A O 1
ATOM 2900 N N . ILE A 1 377 ? 45.35883 -1.32744 -27.45674 1.000 25.40521 377 ILE A N 1
ATOM 2901 C CA . ILE A 1 377 ? 45.80175 -0.37139 -26.45132 1.000 26.52132 377 ILE A CA 1
ATOM 2902 C C . ILE A 1 377 ? 44.94197 -0.60848 -25.21637 1.000 26.75854 377 ILE A C 1
ATOM 2903 O O . ILE A 1 377 ? 43.70561 -0.49450 -25.28209 1.000 25.21481 377 ILE A O 1
ATOM 2908 N N . ASP A 1 378 ? 45.57359 -0.97695 -24.10189 1.000 23.08789 378 ASP A N 1
ATOM 2909 C CA . ASP A 1 378 ? 44.75807 -1.33224 -22.94524 1.000 29.12802 378 ASP A CA 1
ATOM 2910 C C . ASP A 1 378 ? 44.25848 -0.06773 -22.24309 1.000 26.04522 378 ASP A C 1
ATOM 2911 O O . ASP A 1 378 ? 44.56193 1.06236 -22.63868 1.000 27.46799 378 ASP A O 1
ATOM 2916 N N . TRP A 1 379 ? 43.45914 -0.26460 -21.18498 1.000 23.49958 379 TRP A N 1
ATOM 2917 C CA . TRP A 1 379 ? 42.82442 0.85876 -20.50482 1.000 26.22667 379 TRP A CA 1
ATOM 2918 C C . TRP A 1 379 ? 43.82643 1.79222 -19.82911 1.000 30.40032 379 TRP A C 1
ATOM 2919 O O . TRP A 1 379 ? 43.43312 2.88428 -19.39484 1.000 28.76713 379 TRP A O 1
ATOM 2930 N N . GLN A 1 380 ? 45.09770 1.39094 -19.71637 1.000 25.67745 380 GLN A N 1
ATOM 2931 C CA . GLN A 1 380 ? 46.14297 2.25431 -19.18115 1.000 28.80439 380 GLN A CA 1
ATOM 2932 C C . GLN A 1 380 ? 46.98178 2.90313 -20.27355 1.000 31.07474 380 GLN A C 1
ATOM 2933 O O . GLN A 1 380 ? 47.98280 3.56080 -19.96250 1.000 32.03267 380 GLN A O 1
ATOM 2939 N N . GLY A 1 381 ? 46.58878 2.73781 -21.53978 1.000 30.35384 381 GLY A N 1
ATOM 2940 C CA . GLY A 1 381 ? 47.30293 3.29381 -22.67013 1.000 31.57279 381 GLY A CA 1
ATOM 2941 C C . GLY A 1 381 ? 48.47281 2.47033 -23.15865 1.000 32.61925 381 GLY A C 1
ATOM 2942 O O . GLY A 1 381 ? 49.15712 2.89549 -24.10085 1.000 35.36877 381 GLY A O 1
ATOM 2943 N N . LYS A 1 382 ? 48.72831 1.31751 -22.55354 1.000 30.00488 382 LYS A N 1
ATOM 2944 C CA . LYS A 1 382 ? 49.86975 0.48008 -22.88196 1.000 27.92177 382 LYS A CA 1
ATOM 2945 C C . LYS A 1 382 ? 49.56708 -0.45834 -24.04481 1.000 32.73928 382 LYS A C 1
ATOM 2946 O O . LYS A 1 382 ? 48.43930 -0.92032 -24.22472 1.000 26.70332 382 LYS A O 1
ATOM 2952 N N . ASP A 1 383 ? 50.60046 -0.76601 -24.82257 1.000 34.68769 383 ASP A N 1
ATOM 2953 C CA . ASP A 1 383 ? 50.47084 -1.82035 -25.81927 1.000 35.41926 383 ASP A CA 1
ATOM 2954 C C . ASP A 1 383 ? 50.09633 -3.14058 -25.15438 1.000 28.85299 383 ASP A C 1
ATOM 2955 O O . ASP A 1 383 ? 50.61181 -3.49957 -24.09171 1.000 27.98817 383 ASP A O 1
ATOM 2960 N N . TRP A 1 384 ? 49.18590 -3.86471 -25.78609 1.000 27.03583 384 TRP A N 1
ATOM 2961 C CA . TRP A 1 384 ? 48.75512 -5.16013 -25.30110 1.000 26.60131 384 TRP A CA 1
ATOM 2962 C C . TRP A 1 384 ? 48.75810 -6.12584 -26.46947 1.000 24.98871 384 TRP A C 1
ATOM 2963 O O . TRP A 1 384 ? 48.38850 -5.75708 -27.58355 1.000 26.79094 384 TRP A O 1
ATOM 2974 N N . THR A 1 385 ? 49.19629 -7.34881 -26.21649 1.000 27.29444 385 THR A N 1
ATOM 2975 C CA . THR A 1 385 ? 49.21315 -8.41285 -27.20730 1.000 30.15654 385 THR A CA 1
ATOM 2976 C C . THR A 1 385 ? 48.86141 -9.70831 -26.49979 1.000 26.01344 385 THR A C 1
ATOM 2977 O O . THR A 1 385 ? 48.97867 -9.79895 -25.27122 1.000 28.47416 385 THR A O 1
ATOM 2981 N N . PRO A 1 386 ? 48.47058 -10.74640 -27.24919 1.000 26.32153 386 PRO A N 1
ATOM 2982 C CA . PRO A 1 386 ? 48.24467 -12.05016 -26.60861 1.000 28.19771 386 PRO A CA 1
ATOM 2983 C C . PRO A 1 386 ? 49.47653 -12.59626 -25.91305 1.000 30.22342 386 PRO A C 1
ATOM 2984 O O . PRO A 1 386 ? 49.33460 -13.31322 -24.91631 1.000 31.25035 386 PRO A O 1
ATOM 2988 N N . GLN A 1 387 ? 50.67762 -12.27953 -26.40922 1.000 30.12998 387 GLN A N 1
ATOM 2989 C CA . GLN A 1 387 ? 51.89776 -12.71739 -25.73898 1.000 34.35108 387 GLN A CA 1
ATOM 2990 C C . GLN A 1 387 ? 52.03282 -12.05849 -24.37343 1.000 37.19669 387 GLN A C 1
ATOM 2991 O O . GLN A 1 387 ? 52.34892 -12.72351 -23.37929 1.000 38.30031 387 GLN A O 1
ATOM 2997 N N . ILE A 1 388 ? 51.78393 -10.74965 -24.30839 1.000 31.35571 388 ILE A N 1
ATOM 2998 C CA . ILE A 1 388 ? 51.74577 -10.04321 -23.02727 1.000 29.94462 388 ILE A CA 1
ATOM 2999 C C . ILE A 1 388 ? 50.71297 -10.66980 -22.09290 1.000 27.00208 388 ILE A C 1
ATOM 3000 O O . ILE A 1 388 ? 50.99020 -10.92816 -20.91559 1.000 28.70193 388 ILE A O 1
ATOM 3005 N N . ALA A 1 389 ? 49.50292 -10.91775 -22.60091 1.000 30.04647 389 ALA A N 1
ATOM 3006 C CA . ALA A 1 389 ? 48.46785 -11.53570 -21.77339 1.000 33.05525 389 ALA A CA 1
ATOM 3007 C C . ALA A 1 389 ? 48.90078 -12.90931 -21.26437 1.000 32.82212 389 ALA A C 1
ATOM 3008 O O . ALA A 1 389 ? 48.67913 -13.24199 -20.09280 1.000 31.34001 389 ALA A O 1
ATOM 3010 N N . LYS A 1 390 ? 49.52587 -13.71764 -22.12979 1.000 36.19067 390 LYS A N 1
ATOM 3011 C CA . LYS A 1 390 ? 49.94517 -15.06305 -21.73449 1.000 37.41277 390 LYS A CA 1
ATOM 3012 C C . LYS A 1 390 ? 51.05940 -15.01991 -20.69142 1.000 35.02590 390 LYS A C 1
ATOM 3013 O O . LYS A 1 390 ? 51.10472 -15.85851 -19.78178 1.000 35.91482 390 LYS A O 1
ATOM 3019 N N . GLU A 1 391 ? 51.95975 -14.05055 -20.79893 1.000 35.05283 391 GLU A N 1
ATOM 3020 C CA . GLU A 1 391 ? 53.12655 -14.02136 -19.92687 1.000 36.06223 391 GLU A CA 1
ATOM 3021 C C . GLU A 1 391 ? 52.87345 -13.30714 -18.61565 1.000 31.09823 391 GLU A C 1
ATOM 3022 O O . GLU A 1 391 ? 53.46343 -13.68051 -17.59726 1.000 28.81072 391 GLU A O 1
ATOM 3028 N N . THR A 1 392 ? 51.99895 -12.29976 -18.60775 1.000 27.99172 392 THR A N 1
ATOM 3029 C CA . THR A 1 392 ? 51.79970 -11.47513 -17.42360 1.000 30.47101 392 THR A CA 1
ATOM 3030 C C . THR A 1 392 ? 50.36647 -11.44744 -16.92567 1.000 31.95995 392 THR A C 1
ATOM 3031 O O . THR A 1 392 ? 50.13111 -10.93796 -15.82505 1.000 29.93985 392 THR A O 1
ATOM 3035 N N . GLY A 1 393 ? 49.41253 -11.97346 -17.69136 1.000 28.65770 393 GLY A N 1
ATOM 3036 C CA . GLY A 1 393 ? 48.01846 -11.91341 -17.31196 1.000 32.94977 393 GLY A CA 1
ATOM 3037 C C . GLY A 1 393 ? 47.41205 -10.53092 -17.37479 1.000 32.08025 393 GLY A C 1
ATOM 3038 O O . GLY A 1 393 ? 46.34666 -10.31440 -16.79957 1.000 30.96651 393 GLY A O 1
ATOM 3039 N N . ALA A 1 394 ? 48.06416 -9.58630 -18.05492 1.000 29.34432 394 ALA A N 1
ATOM 3040 C CA . ALA A 1 394 ? 47.54592 -8.22624 -18.13990 1.000 32.23065 394 ALA A CA 1
ATOM 3041 C C . ALA A 1 394 ? 46.16707 -8.22670 -18.78608 1.000 29.23734 394 ALA A C 1
ATOM 3042 O O . ALA A 1 394 ? 45.94821 -8.86546 -19.82435 1.000 26.88419 394 ALA A O 1
ATOM 3044 N N . LYS A 1 395 ? 45.23329 -7.53326 -18.15048 1.000 27.80203 395 LYS A N 1
ATOM 3045 C CA . LYS A 1 395 ? 43.89336 -7.37685 -18.69300 1.000 26.86785 395 LYS A CA 1
ATOM 3046 C C . LYS A 1 395 ? 43.86979 -6.17352 -19.62325 1.000 27.63751 395 LYS A C 1
ATOM 3047 O O . LYS A 1 395 ? 44.28362 -5.07737 -19.23343 1.000 26.57898 395 LYS A O 1
ATOM 3053 N N . ALA A 1 396 ? 43.36325 -6.37113 -20.84165 1.000 23.77625 396 ALA A N 1
ATOM 3054 C CA . ALA A 1 396 ? 43.17551 -5.24174 -21.74539 1.000 25.56018 396 ALA A CA 1
ATOM 3055 C C . ALA A 1 396 ? 42.14380 -4.25722 -21.19618 1.000 23.91665 396 ALA A C 1
ATOM 3056 O O . ALA A 1 396 ? 42.35221 -3.03362 -21.22985 1.000 23.07592 396 ALA A O 1
ATOM 3058 N N . ALA A 1 397 ? 41.03674 -4.76931 -20.67435 1.000 22.14997 397 ALA A N 1
ATOM 3059 C CA . ALA A 1 397 ? 40.00353 -3.95547 -20.05048 1.000 24.52566 397 ALA A CA 1
ATOM 3060 C C . ALA A 1 397 ? 40.04709 -4.16387 -18.54490 1.000 22.75761 397 ALA A C 1
ATOM 3061 O O . ALA A 1 397 ? 40.26183 -5.28432 -18.07360 1.000 24.14499 397 ALA A O 1
ATOM 3063 N N . HIS A 1 398 ? 39.84216 -3.09324 -17.79368 1.000 21.51709 398 HIS A N 1
ATOM 3064 C CA . HIS A 1 398 ? 39.82377 -3.21291 -16.34374 1.000 21.39874 398 HIS A CA 1
ATOM 3065 C C . HIS A 1 398 ? 38.67407 -4.12863 -15.93671 1.000 22.56218 398 HIS A C 1
ATOM 3066 O O . HIS A 1 398 ? 37.62931 -4.13354 -16.59943 1.000 19.85854 398 HIS A O 1
ATOM 3073 N N . PRO A 1 399 ? 38.83922 -4.93251 -14.87814 1.000 24.94758 399 PRO A N 1
ATOM 3074 C CA . PRO A 1 399 ? 37.75575 -5.84765 -14.45899 1.000 22.95461 399 PRO A CA 1
ATOM 3075 C C . PRO A 1 399 ? 36.46061 -5.15477 -14.06906 1.000 22.95414 399 PRO A C 1
ATOM 3076 O O . PRO A 1 399 ? 35.40272 -5.79882 -14.07924 1.000 22.90578 399 PRO A O 1
ATOM 3080 N N . ASN A 1 400 ? 36.50098 -3.87514 -13.71450 1.000 18.85405 400 ASN A N 1
ATOM 3081 C CA . ASN A 1 400 ? 35.29471 -3.09920 -13.44138 1.000 22.66251 400 ASN A CA 1
ATOM 3082 C C . ASN A 1 400 ? 35.04336 -2.04592 -14.52376 1.000 19.99500 400 ASN A C 1
ATOM 3083 O O . ASN A 1 400 ? 34.40328 -1.01890 -14.26837 1.000 23.62692 400 ASN A O 1
ATOM 3088 N N . SER A 1 401 ? 35.55095 -2.28078 -15.73281 1.000 20.14950 401 SER A N 1
ATOM 3089 C CA . SER A 1 401 ? 35.19737 -1.43249 -16.86002 1.000 19.57631 401 SER A CA 1
ATOM 3090 C C . SER A 1 401 ? 33.70313 -1.53774 -17.12841 1.000 20.93114 401 SER A C 1
ATOM 3091 O O . SER A 1 401 ? 33.06437 -2.55606 -16.83418 1.000 20.57817 401 SER A O 1
ATOM 3094 N N . ARG A 1 402 ? 33.15594 -0.46868 -17.69355 1.000 22.37361 402 ARG A N 1
ATOM 3095 C CA . ARG A 1 402 ? 31.72003 -0.25767 -17.76229 1.000 22.64822 402 ARG A CA 1
ATOM 3096 C C . ARG A 1 402 ? 31.31534 0.24309 -19.14121 1.000 26.15491 402 ARG A C 1
ATOM 3097 O O . ARG A 1 402 ? 32.09752 0.89455 -19.84251 1.000 24.48011 402 ARG A O 1
ATOM 3105 N N . PHE A 1 403 ? 30.08402 -0.07630 -19.52503 1.000 20.76648 403 PHE A N 1
ATOM 3106 C CA . PHE A 1 403 ? 29.38514 0.64462 -20.57513 1.000 22.00975 403 PHE A CA 1
ATOM 3107 C C . PHE A 1 403 ? 28.24903 1.45382 -19.95141 1.000 23.87552 403 PHE A C 1
ATOM 3108 O O . PHE A 1 403 ? 27.63998 1.04032 -18.95522 1.000 22.41320 403 PHE A O 1
ATOM 3116 N N . THR A 1 404 ? 27.94720 2.59642 -20.55732 1.000 21.31208 404 THR A N 1
ATOM 3117 C CA . THR A 1 404 ? 26.76856 3.38299 -20.20840 1.000 21.13712 404 THR A CA 1
ATOM 3118 C C . THR A 1 404 ? 25.90775 3.49173 -21.45527 1.000 20.92004 404 THR A C 1
ATOM 3119 O O . THR A 1 404 ? 26.37117 3.99818 -22.48035 1.000 20.74367 404 THR A O 1
ATOM 3123 N N . VAL A 1 405 ? 24.66273 3.01818 -21.38373 1.000 21.27792 405 VAL A N 1
ATOM 3124 C CA . VAL A 1 405 ? 23.82418 3.00457 -22.57953 1.000 24.41832 405 VAL A CA 1
ATOM 3125 C C . VAL A 1 405 ? 22.36223 3.22638 -22.20029 1.000 23.30612 405 VAL A C 1
ATOM 3126 O O . VAL A 1 405 ? 21.90668 2.84395 -21.11198 1.000 23.10022 405 VAL A O 1
ATOM 3130 N N . ALA A 1 406 ? 21.60944 3.83330 -23.11439 1.000 21.17764 406 ALA A N 1
ATOM 3131 C CA . ALA A 1 406 ? 20.20718 4.11148 -22.81754 1.000 22.61529 406 ALA A CA 1
ATOM 3132 C C . ALA A 1 406 ? 19.39348 2.82514 -22.78633 1.000 21.32248 406 ALA A C 1
ATOM 3133 O O . ALA A 1 406 ? 19.62322 1.90587 -23.57679 1.000 24.01092 406 ALA A O 1
ATOM 3135 N N . ALA A 1 407 ? 18.41344 2.76907 -21.87607 1.000 21.79205 407 ALA A N 1
ATOM 3136 C CA . ALA A 1 407 ? 17.56936 1.57988 -21.79282 1.000 22.70271 407 ALA A CA 1
ATOM 3137 C C . ALA A 1 407 ? 16.88296 1.28468 -23.11631 1.000 23.60246 407 ALA A C 1
ATOM 3138 O O . ALA A 1 407 ? 16.65364 0.11850 -23.44522 1.000 24.37512 407 ALA A O 1
ATOM 3140 N N . THR A 1 408 ? 16.54339 2.32545 -23.88159 1.000 24.27152 408 THR A N 1
ATOM 3141 C CA . THR A 1 408 ? 15.81306 2.12541 -25.12341 1.000 25.07578 408 THR A CA 1
ATOM 3142 C C . THR A 1 408 ? 16.64716 1.43487 -26.19588 1.000 25.90922 408 THR A C 1
ATOM 3143 O O . THR A 1 408 ? 16.07085 0.97790 -27.18970 1.000 26.49658 408 THR A O 1
ATOM 3147 N N . ASN A 1 409 ? 17.97000 1.31772 -26.00889 1.000 23.32837 409 ASN A N 1
ATOM 3148 C CA . ASN A 1 409 ? 18.79489 0.51909 -26.92382 1.000 23.93463 409 ASN A CA 1
ATOM 3149 C C . ASN A 1 409 ? 18.59362 -0.98380 -26.76568 1.000 27.00659 409 ASN A C 1
ATOM 3150 O O . ASN A 1 409 ? 19.02847 -1.73716 -27.64047 1.000 25.56256 409 ASN A O 1
ATOM 3155 N N . ASN A 1 410 ? 17.99904 -1.43022 -25.65662 1.000 22.21052 410 ASN A N 1
ATOM 3156 C CA . ASN A 1 410 ? 17.87300 -2.85729 -25.33069 1.000 23.34634 410 ASN A CA 1
ATOM 3157 C C . ASN A 1 410 ? 16.73801 -3.48263 -26.14270 1.000 25.16277 410 ASN A C 1
ATOM 3158 O O . ASN A 1 410 ? 15.58276 -3.06723 -25.99154 1.000 25.30567 410 ASN A O 1
ATOM 3163 N N . PRO A 1 411 ? 17.01711 -4.46454 -27.01348 1.000 28.22981 411 PRO A N 1
ATOM 3164 C CA . PRO A 1 411 ? 15.92841 -5.09198 -27.79304 1.000 26.57209 411 PRO A CA 1
ATOM 3165 C C . PRO A 1 411 ? 14.88144 -5.77502 -26.92730 1.000 26.54195 411 PRO A C 1
ATOM 3166 O O . PRO A 1 411 ? 13.72548 -5.91643 -27.35360 1.000 29.12273 411 PRO A O 1
ATOM 3170 N N . ALA A 1 412 ? 15.24222 -6.18233 -25.71548 1.000 26.77527 412 ALA A N 1
ATOM 3171 C CA . ALA A 1 412 ? 14.35333 -6.88143 -24.80266 1.000 26.19120 412 ALA A CA 1
ATOM 3172 C C . ALA A 1 412 ? 13.65401 -5.94981 -23.82505 1.000 25.67089 412 ALA A C 1
ATOM 3173 O O . ALA A 1 412 ? 13.01296 -6.43532 -22.88430 1.000 24.90514 412 ALA A O 1
ATOM 3175 N N . LEU A 1 413 ? 13.7691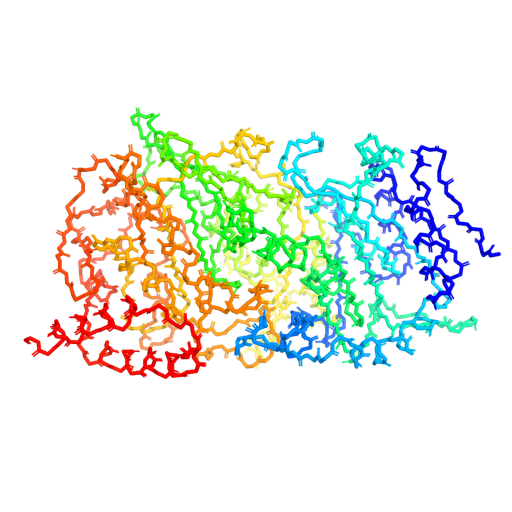5 -4.63682 -24.01194 1.000 23.63419 413 LEU A N 1
ATOM 3176 C CA . LEU A 1 413 ? 13.14637 -3.69934 -23.08683 1.000 27.99893 413 LEU A CA 1
ATOM 3177 C C . LEU A 1 413 ? 11.65285 -3.97450 -22.99722 1.000 25.94806 413 LEU A C 1
ATOM 3178 O O . LEU A 1 413 ? 10.97245 -4.11057 -24.01576 1.000 25.78369 413 LEU A O 1
ATOM 3183 N N . ASP A 1 414 ? 11.15161 -4.06049 -21.77334 1.000 22.21827 414 ASP A N 1
ATOM 3184 C CA . ASP A 1 414 ? 9.73124 -4.29177 -21.55279 1.000 24.92388 414 ASP A CA 1
ATOM 3185 C C . ASP A 1 414 ? 8.92279 -3.04775 -21.91285 1.000 23.17742 414 ASP A C 1
ATOM 3186 O O . ASP A 1 414 ? 9.34387 -1.91811 -21.66603 1.000 24.48678 414 ASP A O 1
ATOM 3191 N N . SER A 1 415 ? 7.73538 -3.25588 -22.48043 1.000 29.39821 415 SER A N 1
ATOM 3192 C CA . SER A 1 415 ? 6.91796 -2.10766 -22.86165 1.000 28.70499 415 SER A CA 1
ATOM 3193 C C . SER A 1 415 ? 6.51376 -1.26302 -21.65891 1.000 27.40393 415 SER A C 1
ATOM 3194 O O . SER A 1 415 ? 6.24958 -0.06723 -21.82082 1.000 34.96995 415 SER A O 1
ATOM 3197 N N . ALA A 1 416 ? 6.50097 -1.83945 -20.45417 1.000 25.91510 416 ALA A N 1
ATOM 3198 C CA . ALA A 1 416 ? 6.14285 -1.11508 -19.24101 1.000 27.61637 416 ALA A CA 1
ATOM 3199 C C . ALA A 1 416 ? 7.35694 -0.62102 -18.46244 1.000 27.41023 416 ALA A C 1
ATOM 3200 O O . ALA A 1 416 ? 7.21807 -0.24857 -17.29229 1.000 28.36325 416 ALA A O 1
ATOM 3202 N N . TRP A 1 417 ? 8.53906 -0.59084 -19.08896 1.000 25.45658 417 TRP A N 1
ATOM 3203 C CA . TRP A 1 417 ? 9.75805 -0.24888 -18.36151 1.000 26.03454 417 TRP A CA 1
ATOM 3204 C C . TRP A 1 417 ? 9.67897 1.13470 -17.72802 1.000 26.85435 417 TRP A C 1
ATOM 3205 O O . TRP A 1 417 ? 10.28990 1.36561 -16.68069 1.000 28.37022 417 TRP A O 1
ATOM 3216 N N . ASP A 1 418 ? 8.92380 2.06033 -18.32576 1.000 27.84453 418 ASP A N 1
ATOM 3217 C CA . ASP A 1 418 ? 8.80502 3.41479 -17.80006 1.000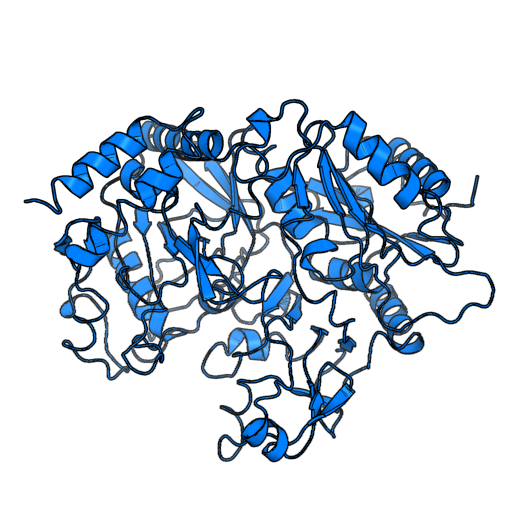 28.88918 418 ASP A CA 1
ATOM 3218 C C . ASP A 1 418 ? 7.38223 3.74029 -17.36705 1.000 31.38174 418 ASP A C 1
ATOM 3219 O O . ASP A 1 418 ? 7.01371 4.91715 -17.30804 1.000 29.91468 418 ASP A O 1
ATOM 3224 N N . ASP A 1 419 ? 6.58362 2.72326 -17.06353 1.000 29.32708 419 ASP A N 1
ATOM 3225 C CA . ASP A 1 419 ? 5.20682 2.93684 -16.63741 1.000 24.82816 419 ASP A CA 1
ATOM 3226 C C . ASP A 1 419 ? 5.18393 3.25477 -15.14778 1.000 26.53668 419 ASP A C 1
ATOM 3227 O O . ASP A 1 419 ? 5.54963 2.39592 -14.33638 1.000 28.69664 419 ASP A O 1
ATOM 3232 N N . PRO A 1 420 ? 4.74512 4.44884 -14.74012 1.000 28.27641 420 PRO A N 1
ATOM 3233 C CA . PRO A 1 420 ? 4.79070 4.80032 -13.30937 1.000 30.38465 420 PRO A CA 1
ATOM 3234 C C . PRO A 1 420 ? 3.79999 4.03406 -12.44599 1.000 25.56861 420 PRO A C 1
ATOM 3235 O O . PRO A 1 420 ? 3.87023 4.16440 -11.21598 1.000 28.16690 420 PRO A O 1
ATOM 3239 N N . LYS A 1 421 ? 2.87974 3.26258 -13.03974 1.000 27.11405 421 LYS A N 1
ATOM 3240 C CA . LYS A 1 421 ? 2.02142 2.35762 -12.27107 1.000 28.85953 421 LYS A CA 1
ATOM 3241 C C . LYS A 1 421 ? 2.77224 1.12908 -11.75141 1.000 28.08603 421 LYS A C 1
ATOM 3242 O O . LYS A 1 421 ? 2.27787 0.44583 -10.84565 1.000 29.10355 421 LYS A O 1
ATOM 3248 N N . GLY A 1 422 ? 3.91791 0.80568 -12.32971 1.000 24.00793 422 GLY A N 1
ATOM 3249 C CA . GLY A 1 422 ? 4.70972 -0.30981 -11.84899 1.000 27.04398 422 GLY A CA 1
ATOM 3250 C C . GLY A 1 422 ? 4.19822 -1.66508 -12.30691 1.000 25.96713 422 GLY A C 1
ATOM 3251 O O . GLY A 1 422 ? 3.18769 -1.79281 -13.00013 1.000 25.80366 422 GLY A O 1
ATOM 3252 N N . VAL A 1 423 ? 4.93661 -2.70461 -11.91052 1.000 22.98145 423 VAL A N 1
ATOM 3253 C CA . VAL A 1 423 ? 4.60096 -4.08958 -12.21669 1.000 26.19891 423 VAL A CA 1
ATOM 3254 C C . VAL A 1 423 ? 4.50197 -4.85088 -10.89908 1.000 26.36799 423 VAL A C 1
ATOM 3255 O O . VAL A 1 423 ? 5.26418 -4.58870 -9.95847 1.000 24.20990 423 VAL A O 1
ATOM 3259 N N . ALA A 1 424 ? 3.52994 -5.76488 -10.81194 1.000 26.21430 424 ALA A N 1
ATOM 3260 C CA . ALA A 1 424 ? 3.35891 -6.55653 -9.60028 1.000 25.15842 424 ALA A CA 1
ATOM 3261 C C . ALA A 1 424 ? 4.44194 -7.62919 -9.52872 1.000 22.86339 424 ALA A C 1
ATOM 3262 O O . ALA A 1 424 ? 4.69001 -8.33453 -10.50472 1.000 24.01344 424 ALA A O 1
ATOM 3264 N N . ILE A 1 425 ? 5.07415 -7.76020 -8.37208 1.000 24.09268 425 ILE A N 1
ATOM 3265 C CA . ILE A 1 425 ? 6.20397 -8.66651 -8.20532 1.000 21.00127 425 ILE A CA 1
ATOM 3266 C C . ILE A 1 425 ? 5.67136 -10.01434 -7.72996 1.000 23.53406 425 ILE A C 1
ATOM 3267 O O . ILE A 1 425 ? 5.04804 -10.10446 -6.67074 1.000 23.74662 425 ILE A O 1
ATOM 3272 N N . ASP A 1 426 ? 5.91309 -11.05856 -8.50900 1.000 21.57912 426 ASP A N 1
ATOM 3273 C CA . ASP A 1 426 ? 5.45992 -12.38627 -8.12820 1.000 21.15568 426 ASP A CA 1
ATOM 3274 C C . ASP A 1 426 ? 6.47556 -13.14007 -7.29131 1.000 25.31377 426 ASP A C 1
ATOM 3275 O O . ASP A 1 426 ? 6.09813 -14.07566 -6.57857 1.000 22.65207 426 ASP A O 1
ATOM 3280 N N . ALA A 1 427 ? 7.74489 -12.75802 -7.35415 1.000 22.53800 427 ALA A N 1
ATOM 3281 C CA . ALA A 1 427 ? 8.76273 -13.44532 -6.57575 1.000 20.76053 427 ALA A CA 1
ATOM 3282 C C . ALA A 1 427 ? 9.95914 -12.52588 -6.41743 1.000 21.30168 427 ALA A C 1
ATOM 3283 O O . ALA A 1 427 ? 10.22317 -11.67478 -7.27042 1.000 21.80935 427 ALA A O 1
ATOM 3285 N N . PHE A 1 428 ? 10.63927 -12.68424 -5.29338 1.000 20.35722 428 PHE A N 1
ATOM 3286 C CA . PHE A 1 428 ? 11.92345 -12.06697 -5.02153 1.000 20.37701 428 PHE A CA 1
ATOM 3287 C C . PHE A 1 428 ? 13.00478 -13.13824 -5.09207 1.000 21.33619 428 PHE A C 1
ATOM 3288 O O . PHE A 1 428 ? 12.77381 -14.28896 -4.71429 1.000 20.54967 428 PHE A O 1
ATOM 3296 N N . ILE A 1 429 ? 14.18249 -12.75541 -5.58108 1.000 20.97905 429 ILE A N 1
ATOM 3297 C CA . ILE A 1 429 ? 15.34572 -13.63538 -5.64450 1.000 18.63997 429 ILE A CA 1
ATOM 3298 C C . ILE A 1 429 ? 16.50943 -12.90990 -4.98869 1.000 23.41282 429 ILE A C 1
ATOM 3299 O O . ILE A 1 429 ? 16.74413 -11.73269 -5.27776 1.000 20.99954 429 ILE A O 1
ATOM 3304 N N . PHE A 1 430 ? 17.23447 -13.60632 -4.11493 1.000 16.57126 430 PHE A N 1
ATOM 3305 C CA . PHE A 1 430 ? 18.43757 -13.07838 -3.48474 1.000 19.12172 430 PHE A CA 1
ATOM 3306 C C . PHE A 1 430 ? 19.58107 -14.03301 -3.76064 1.000 22.12529 430 PHE A C 1
ATOM 3307 O O . PHE A 1 430 ? 19.41356 -15.24743 -3.69193 1.000 22.46534 430 PHE A O 1
ATOM 3315 N N . GLY A 1 431 ? 20.74995 -13.51027 -4.05801 1.000 24.34578 431 GLY A N 1
ATOM 3316 C CA . GLY A 1 431 ? 21.82314 -14.45584 -4.28105 1.000 21.57821 431 GLY A CA 1
ATOM 3317 C C . GLY A 1 431 ? 23.14789 -13.74575 -4.31779 1.000 23.62074 431 GLY A C 1
ATOM 3318 O O . GLY A 1 431 ? 23.25061 -12.66332 -4.89592 1.000 26.76619 431 GLY A O 1
ATOM 3319 N N . GLY A 1 432 ? 24.15943 -14.31962 -3.67067 1.000 30.33521 432 GLY A N 1
ATOM 3320 C CA . GLY A 1 432 ? 25.50476 -13.80074 -3.71612 1.000 29.01114 432 GLY A CA 1
ATOM 3321 C C . GLY A 1 432 ? 26.45413 -14.70944 -4.49005 1.000 29.76106 432 GLY A C 1
ATOM 3322 O O . GLY A 1 432 ? 26.12266 -15.80864 -4.93147 1.000 24.83066 432 GLY A O 1
ATOM 3323 N N . ARG A 1 433 ? 27.66503 -14.20434 -4.66201 1.000 23.10373 433 ARG A N 1
ATOM 3324 C CA . ARG A 1 433 ? 28.74093 -14.94268 -5.30884 1.000 21.96174 433 ARG A CA 1
ATOM 3325 C C . ARG A 1 433 ? 29.33814 -15.88817 -4.26762 1.000 21.11938 433 ARG A C 1
ATOM 3326 O O . ARG A 1 433 ? 30.11402 -15.46538 -3.40119 1.000 22.49338 433 ARG A O 1
ATOM 3334 N N . ARG A 1 434 ? 28.96432 -17.16961 -4.30001 1.000 20.36516 434 ARG A N 1
ATOM 3335 C CA . ARG A 1 434 ? 29.45511 -18.11669 -3.29026 1.000 20.99057 434 ARG A CA 1
ATOM 3336 C C . ARG A 1 434 ? 30.08043 -19.34783 -3.94728 1.000 23.42612 434 ARG A C 1
ATOM 3337 O O . ARG A 1 434 ? 29.39491 -20.12615 -4.62865 1.000 22.04845 434 ARG A O 1
ATOM 3345 N N . SER A 1 435 ? 31.37833 -19.54393 -3.71444 1.000 21.30555 435 SER A N 1
ATOM 3346 C CA . SER A 1 435 ? 32.07971 -20.67461 -4.31956 1.000 23.02587 435 SER A CA 1
ATOM 3347 C C . SER A 1 435 ? 31.67687 -21.99925 -3.69459 1.000 22.07855 435 SER A C 1
ATOM 3348 O O . SER A 1 435 ? 31.86177 -23.04594 -4.32466 1.000 25.26263 435 SER A O 1
ATOM 3351 N N . THR A 1 436 ? 31.16399 -21.97611 -2.46319 1.000 22.43365 436 THR A N 1
ATOM 3352 C CA . THR A 1 436 ? 30.78933 -23.17159 -1.72641 1.000 20.08712 436 THR A CA 1
ATOM 3353 C C . THR A 1 436 ? 29.39606 -22.98261 -1.13118 1.000 20.33206 436 THR A C 1
ATOM 3354 O O . THR A 1 436 ? 28.78959 -21.90890 -1.23518 1.000 22.47781 436 THR A O 1
ATOM 3358 N N . THR A 1 437 ? 28.89996 -24.05182 -0.50175 1.000 20.22439 437 THR A N 1
ATOM 3359 C CA . THR A 1 437 ? 27.85903 -24.01199 0.52612 1.000 21.26308 437 THR A CA 1
ATOM 3360 C C . THR A 1 437 ? 26.43790 -23.79069 -0.00765 1.000 24.63504 437 THR A C 1
ATOM 3361 O O . THR A 1 437 ? 25.54383 -24.58538 0.29361 1.000 24.20154 437 THR A O 1
ATOM 3365 N N . VAL A 1 438 ? 26.20370 -22.72882 -0.77465 1.000 23.89318 438 VAL A N 1
ATOM 3366 C CA . VAL A 1 438 ? 24.82934 -22.36401 -1.14634 1.000 22.75572 438 VAL A CA 1
ATOM 3367 C C . VAL A 1 438 ? 24.38544 -23.11948 -2.39536 1.000 20.63682 438 VAL A C 1
ATOM 3368 O O . VAL A 1 438 ? 25.06397 -23.05641 -3.43064 1.000 20.42748 438 VAL A O 1
ATOM 3372 N N . PRO A 1 439 ? 23.23996 -23.81020 -2.36386 1.000 22.33935 439 PRO A N 1
ATOM 3373 C CA . PRO A 1 439 ? 22.78461 -24.53578 -3.55178 1.000 22.41968 439 PRO A CA 1
ATOM 3374 C C . PRO A 1 439 ? 22.27498 -23.58533 -4.63042 1.000 19.98369 439 PRO A C 1
ATOM 3375 O O . PRO A 1 439 ? 22.07549 -22.37931 -4.42018 1.000 22.86544 439 PRO A O 1
ATOM 3379 N N . LEU A 1 440 ? 22.03714 -24.18114 -5.80100 1.000 20.47709 440 LEU A N 1
ATOM 3380 C CA . LEU A 1 440 ? 21.64559 -23.43407 -6.99413 1.000 18.12873 440 LEU A CA 1
ATOM 3381 C C . LEU A 1 440 ? 20.37216 -22.62367 -6.76890 1.000 21.07542 440 LEU A C 1
ATOM 3382 O O . LEU A 1 440 ? 20.28310 -21.46137 -7.19556 1.000 19.08561 440 LEU A O 1
ATOM 3387 N N . VAL A 1 441 ? 19.34916 -23.22935 -6.15371 1.000 18.15351 441 VAL A N 1
ATOM 3388 C CA . VAL A 1 441 ? 18.09954 -22.50267 -5.92892 1.000 17.80407 441 VAL A CA 1
ATOM 3389 C C . VAL A 1 441 ? 17.33209 -23.15682 -4.78874 1.000 19.59942 441 VAL A C 1
ATOM 3390 O O . VAL A 1 441 ? 17.22543 -24.38569 -4.71304 1.000 22.62390 441 VAL A O 1
ATOM 3394 N N . THR A 1 442 ? 16.78974 -22.30984 -3.90746 1.000 20.83542 442 THR A N 1
ATOM 3395 C CA . THR A 1 442 ? 16.01969 -22.72711 -2.73717 1.000 21.63690 442 THR A CA 1
ATOM 3396 C C . THR A 1 442 ? 14.83336 -21.78828 -2.56767 1.000 19.53072 442 THR A C 1
ATOM 3397 O O . THR A 1 442 ? 15.01876 -20.56818 -2.59413 1.000 19.14409 442 THR A O 1
ATOM 3401 N N . GLU A 1 443 ? 13.63257 -22.33647 -2.35441 1.000 19.55585 443 GLU A N 1
ATOM 3402 C CA . GLU A 1 443 ? 12.45046 -21.53340 -2.04595 1.000 18.77501 443 GLU A CA 1
ATOM 3403 C C . GLU A 1 443 ? 12.25828 -21.45925 -0.53419 1.000 21.82317 443 GLU A C 1
ATOM 3404 O O . GLU A 1 443 ? 12.23180 -22.49355 0.14135 1.000 24.83068 443 GLU A O 1
ATOM 3410 N N . ALA A 1 444 ? 12.08618 -20.24871 -0.00999 1.000 21.00579 444 ALA A N 1
ATOM 3411 C CA . ALA A 1 444 ? 11.81009 -20.08590 1.41303 1.000 22.64388 444 ALA A CA 1
ATOM 3412 C C . ALA A 1 444 ? 10.40150 -20.57845 1.75908 1.000 23.19604 444 ALA A C 1
ATOM 3413 O O . ALA A 1 444 ? 9.46304 -20.44552 0.96381 1.000 21.71181 444 ALA A O 1
ATOM 3415 N N . ARG A 1 445 ? 10.25957 -21.16328 2.95683 1.000 23.53815 445 ARG A N 1
ATOM 3416 C CA . ARG A 1 445 ? 8.97706 -21.73006 3.37659 1.000 20.52264 445 ARG A CA 1
ATOM 3417 C C . ARG A 1 445 ? 7.97212 -20.67670 3.81841 1.000 28.29606 445 ARG A C 1
ATOM 3418 O O . ARG A 1 445 ? 6.77219 -20.95071 3.80204 1.000 24.20787 445 ARG A O 1
ATOM 3426 N N . SER A 1 446 ? 8.43160 -19.48522 4.18834 1.000 22.87247 446 SER A N 1
ATOM 3427 C CA . SER A 1 446 ? 7.57705 -18.41891 4.68861 1.000 22.22887 446 SER A CA 1
ATOM 3428 C C . SER A 1 446 ? 8.25675 -17.08753 4.40949 1.000 24.01812 446 SER A C 1
ATOM 3429 O O . SER A 1 446 ? 9.45934 -17.03329 4.13800 1.000 19.89318 446 SER A O 1
ATOM 3432 N N . TRP A 1 447 ? 7.47457 -16.00578 4.50665 1.000 21.07080 447 TRP A N 1
ATOM 3433 C CA . TRP A 1 447 ? 8.04784 -14.67464 4.35537 1.000 22.78548 447 TRP A CA 1
ATOM 3434 C C . TRP A 1 447 ? 9.15427 -14.43353 5.37331 1.000 20.71435 447 TRP A C 1
ATOM 3435 O O . TRP A 1 447 ? 10.21878 -13.90783 5.02976 1.000 20.90313 447 TRP A O 1
ATOM 3446 N N . VAL A 1 448 ? 8.92629 -14.81798 6.63212 1.000 20.59677 448 VAL A N 1
ATOM 3447 C CA . VAL A 1 448 ? 9.95070 -14.60671 7.65880 1.000 20.34935 448 VAL A CA 1
ATOM 3448 C C . VAL A 1 448 ? 11.23068 -15.37304 7.31813 1.000 24.65505 448 VAL A C 1
ATOM 3449 O O . VAL A 1 448 ? 12.35073 -14.84138 7.41878 1.000 21.56910 448 VAL A O 1
ATOM 3453 N N . GLU A 1 449 ? 11.09015 -16.61906 6.87020 1.000 19.34029 449 GLU A N 1
ATOM 3454 C CA . GLU A 1 449 ? 12.26074 -17.38446 6.45170 1.000 20.84536 449 GLU A CA 1
ATOM 3455 C C . GLU A 1 449 ? 12.93584 -16.76991 5.23629 1.000 23.72918 449 GLU A C 1
ATOM 3456 O O . GLU A 1 449 ? 14.16857 -16.81106 5.13041 1.000 20.92526 449 GLU A O 1
ATOM 3462 N N . GLY A 1 450 ? 12.15803 -16.16545 4.33589 1.000 19.85058 450 GLY A N 1
ATOM 3463 C CA . GLY A 1 450 ? 12.75111 -15.48609 3.19220 1.000 19.69816 450 GLY A CA 1
ATOM 3464 C C . GLY A 1 450 ? 13.52236 -14.24519 3.58854 1.000 21.53838 450 GLY A C 1
ATOM 3465 O O . GLY A 1 450 ? 14.62677 -14.00165 3.08736 1.000 19.75770 450 GLY A O 1
ATOM 3466 N N . VAL A 1 451 ? 12.95819 -13.44353 4.49315 1.000 20.23833 451 VAL A N 1
ATOM 3467 C CA . VAL A 1 451 ? 13.68684 -12.30623 5.04838 1.000 19.70527 451 VAL A CA 1
ATOM 3468 C C . VAL A 1 451 ? 14.95924 -12.76612 5.75152 1.000 21.45891 451 VAL A C 1
ATOM 3469 O O . VAL A 1 451 ? 16.00890 -12.11956 5.64814 1.000 19.61814 451 VAL A O 1
ATOM 3473 N N . TYR A 1 452 ? 14.89471 -13.89975 6.45619 1.000 22.42409 452 TYR A N 1
ATOM 3474 C CA . TYR A 1 452 ? 16.10378 -14.47945 7.04083 1.000 21.93802 452 TYR A CA 1
ATOM 3475 C C . TYR A 1 452 ? 17.16264 -14.77588 5.98403 1.000 20.27985 452 TYR A C 1
ATOM 3476 O O . TYR A 1 452 ? 18.34724 -14.44660 6.16719 1.000 19.78760 452 TYR A O 1
ATOM 3485 N N A MET A 1 453 ? 16.76093 -15.47549 4.91388 0.250 21.09574 453 MET A N 1
ATOM 3486 N N B MET A 1 453 ? 16.77135 -15.37105 4.85917 0.250 21.10689 453 MET A N 1
ATOM 3487 N N C MET A 1 453 ? 16.76242 -15.41982 4.88379 0.500 21.06792 453 MET A N 1
ATOM 3488 C CA A MET A 1 453 ? 17.62988 -15.72666 3.76676 0.250 23.52818 453 MET A CA 1
ATOM 3489 C CA B MET A 1 453 ? 17.78130 -15.73998 3.87249 0.250 23.51180 453 MET A CA 1
ATOM 3490 C CA C MET A 1 453 ? 17.71505 -15.73360 3.82245 0.500 23.59676 453 MET A CA 1
ATOM 3491 C C A MET A 1 453 ? 18.32673 -14.45148 3.32677 0.250 22.90396 453 MET A C 1
ATOM 3492 C C B MET A 1 453 ? 18.26176 -14.55671 3.02990 0.250 22.79772 453 MET A C 1
ATOM 3493 C C C MET A 1 453 ? 18.34068 -14.46671 3.25251 0.500 22.98785 453 MET A C 1
ATOM 3494 O O A MET A 1 453 ? 19.55917 -14.37573 3.26171 0.250 18.78311 453 MET A O 1
ATOM 3495 O O B MET A 1 453 ? 19.31185 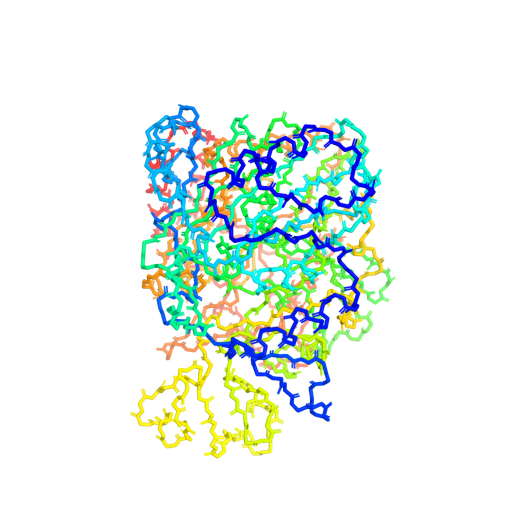-14.66764 2.38807 0.250 20.31047 453 MET A O 1
ATOM 3496 O O C MET A 1 453 ? 19.56001 -14.40357 3.05194 0.500 18.37068 453 MET A O 1
ATOM 3509 N N . ALA A 1 454 ? 17.52536 -13.43674 3.00932 1.000 22.92803 454 ALA A N 1
ATOM 3510 C CA . ALA A 1 454 ? 18.06056 -12.18983 2.47291 1.000 22.21140 454 ALA A CA 1
ATOM 3511 C C . ALA A 1 454 ? 18.96829 -11.49190 3.48264 1.000 19.95817 454 ALA A C 1
ATOM 3512 O O . ALA A 1 454 ? 20.02049 -10.94866 3.11176 1.000 20.66713 454 ALA A O 1
ATOM 3514 N N . ALA A 1 455 ? 18.57236 -11.49225 4.76391 1.000 18.72166 455 ALA A N 1
ATOM 3515 C CA . ALA A 1 455 ? 19.33614 -10.79913 5.79727 1.000 19.80577 455 ALA A CA 1
ATOM 3516 C C . ALA A 1 455 ? 20.70736 -11.42227 6.01345 1.000 21.36120 455 ALA A C 1
ATOM 3517 O O . ALA A 1 455 ? 21.65853 -10.70677 6.35741 1.000 22.80077 455 ALA A O 1
ATOM 3519 N N . THR A 1 456 ? 20.83861 -12.73110 5.79894 1.000 20.77649 456 THR A N 1
ATOM 3520 C CA . THR A 1 456 ? 22.06001 -13.44700 6.14294 1.000 20.68182 456 THR A CA 1
ATOM 3521 C C . THR A 1 456 ? 22.90798 -13.84194 4.94034 1.000 20.45629 456 THR A C 1
ATOM 3522 O O . THR A 1 456 ? 23.97546 -14.45491 5.12477 1.000 23.32737 456 THR A O 1
ATOM 3526 N N . MET A 1 457 ? 22.48478 -13.50783 3.72480 1.000 20.27152 457 MET A N 1
ATOM 3527 C CA . MET A 1 457 ? 23.24835 -13.92292 2.55451 1.000 24.79903 457 MET A CA 1
ATOM 3528 C C . MET A 1 457 ? 24.68366 -13.38380 2.59017 1.000 24.16125 457 MET A C 1
ATOM 3529 O O . MET A 1 457 ? 24.95371 -12.27318 3.06320 1.000 21.67064 457 MET A O 1
ATOM 3534 N N . GLY A 1 458 ? 25.61448 -14.19900 2.10318 1.000 23.02018 458 GLY A N 1
ATOM 3535 C CA . GLY A 1 458 ? 26.99015 -13.78978 1.93216 1.000 24.88941 458 GLY A CA 1
ATOM 3536 C C . GLY A 1 458 ? 27.34424 -13.75502 0.45450 1.000 20.77340 458 GLY A C 1
ATOM 3537 O O . GLY A 1 458 ? 26.64250 -14.29388 -0.39241 1.000 20.27772 458 GLY A O 1
ATOM 3538 N N . SER A 1 459 ? 28.48018 -13.12356 0.16109 1.000 20.94454 459 SER A N 1
ATOM 3539 C CA . SER A 1 459 ? 28.91980 -12.96822 -1.21776 1.000 19.09983 459 SER A CA 1
ATOM 3540 C C . SER A 1 459 ? 30.40472 -12.60384 -1.23363 1.000 21.24051 459 SER A C 1
ATOM 3541 O O . SER A 1 459 ? 30.87146 -11.83158 -0.38473 1.000 21.19877 459 SER A O 1
ATOM 3544 N N . GLU A 1 460 ? 31.12314 -13.10569 -2.23792 1.000 20.98956 460 GLU A N 1
ATOM 3545 C CA . GLU A 1 460 ? 32.53672 -12.76896 -2.38555 1.000 20.83985 460 GLU A CA 1
ATOM 3546 C C . GLU A 1 460 ? 32.70467 -11.38870 -3.01070 1.000 22.30712 460 GLU A C 1
ATOM 3547 O O . GLU A 1 460 ? 32.03866 -11.05699 -3.99856 1.000 22.51336 460 GLU A O 1
ATOM 3553 N N . THR A 1 461 ? 33.58544 -10.57940 -2.42647 1.000 22.69438 461 THR A N 1
ATOM 3554 C CA . THR A 1 461 ? 33.79465 -9.22286 -2.91703 1.000 21.59090 461 THR A CA 1
ATOM 3555 C C . THR A 1 461 ? 34.24188 -9.24045 -4.37523 1.000 20.49813 461 THR A C 1
ATOM 3556 O O . THR A 1 461 ? 34.85601 -10.19786 -4.84740 1.000 20.97907 461 THR A O 1
ATOM 3560 N N . THR A 1 462 ? 33.92368 -8.16463 -5.08643 1.000 23.34611 462 THR A N 1
ATOM 3561 C CA . THR A 1 462 ? 34.18450 -8.05325 -6.51549 1.000 23.61359 462 THR A CA 1
ATOM 3562 C C . THR A 1 462 ? 34.97976 -6.77874 -6.78561 1.000 22.49161 462 THR A C 1
ATOM 3563 O O . THR A 1 462 ? 35.21052 -5.95034 -5.89207 1.000 25.07145 462 THR A O 1
ATOM 3567 N N . ALA A 1 463 ? 35.35626 -6.60288 -8.05234 1.000 23.55298 463 ALA A N 1
ATOM 3568 C CA . ALA A 1 463 ? 36.07653 -5.42461 -8.50591 1.000 24.99288 463 ALA A CA 1
ATOM 3569 C C . ALA A 1 463 ? 35.22418 -4.15803 -8.50024 1.000 23.63040 463 ALA A C 1
ATOM 3570 O O . ALA A 1 463 ? 35.76496 -3.08139 -8.75273 1.000 21.65279 463 ALA A O 1
ATOM 3572 N N . ALA A 1 464 ? 33.91567 -4.24909 -8.20995 1.000 19.91599 464 ALA A N 1
ATOM 3573 C CA . ALA A 1 464 ? 33.05266 -3.06516 -8.24664 1.000 19.51850 464 ALA A CA 1
ATOM 3574 C C . ALA A 1 464 ? 33.36099 -2.08271 -7.11821 1.000 22.17579 464 ALA A C 1
ATOM 3575 O O . ALA A 1 464 ? 32.94038 -0.91680 -7.18759 1.000 23.42418 464 ALA A O 1
ATOM 3577 N N . ALA A 1 465 ? 34.06355 -2.52573 -6.07456 1.000 19.28881 465 ALA A N 1
ATOM 3578 C CA . ALA A 1 465 ? 34.55873 -1.62979 -5.03682 1.000 24.61034 465 ALA A CA 1
ATOM 3579 C C . ALA A 1 465 ? 36.04445 -1.89339 -4.82210 1.000 24.60390 465 ALA A C 1
ATOM 3580 O O . ALA A 1 465 ? 36.54805 -2.97676 -5.12845 1.000 22.13454 465 ALA A O 1
ATOM 3582 N N . THR A 1 466 ? 36.76156 -0.89370 -4.30753 1.000 26.38862 466 THR A N 1
ATOM 3583 C CA . THR A 1 466 ? 38.17846 -1.11252 -4.04574 1.000 24.82016 466 THR A CA 1
ATOM 3584 C C . THR A 1 466 ? 38.34971 -2.08886 -2.89219 1.000 29.34856 466 THR A C 1
ATOM 3585 O O . THR A 1 466 ? 37.44136 -2.30423 -2.08464 1.000 25.98496 466 THR A O 1
ATOM 3589 N N . GLY A 1 467 ? 39.52694 -2.68994 -2.82477 1.000 28.71094 467 GLY A N 1
ATOM 3590 C CA . GLY A 1 467 ? 39.82870 -3.66930 -1.80368 1.000 27.82535 467 GLY A CA 1
ATOM 3591 C C . GLY A 1 467 ? 40.08591 -5.04065 -2.39235 1.000 28.60498 467 GLY A C 1
ATOM 3592 O O . GLY A 1 467 ? 40.03201 -5.25500 -3.60354 1.000 32.16542 467 GLY A O 1
ATOM 3593 N N . GLN A 1 468 ? 40.34770 -5.98736 -1.49246 1.000 24.12866 468 GLN A N 1
ATOM 3594 C CA . GLN A 1 468 ? 40.68216 -7.34078 -1.91755 1.000 24.03406 468 GLN A CA 1
ATOM 3595 C C . GLN A 1 468 ? 39.44309 -8.06764 -2.41887 1.000 30.35941 468 GLN A C 1
ATOM 3596 O O . GLN A 1 468 ? 38.48408 -8.25675 -1.66376 1.000 28.29730 468 GLN A O 1
ATOM 3602 N N . ALA A 1 469 ? 39.46976 -8.48798 -3.68550 1.000 26.91122 469 ALA A N 1
ATOM 3603 C CA . ALA A 1 469 ? 38.37470 -9.23732 -4.28544 1.000 25.89098 469 ALA A CA 1
ATOM 3604 C C . ALA A 1 469 ? 38.42557 -10.71391 -3.88328 1.000 27.17311 469 ALA A C 1
ATOM 3605 O O . ALA A 1 469 ? 39.47273 -11.25392 -3.51383 1.000 29.50469 469 ALA A O 1
ATOM 3607 N N . GLY A 1 470 ? 37.27235 -11.37438 -3.96393 1.000 22.99026 470 GLY A N 1
ATOM 3608 C CA . GLY A 1 470 ? 37.19904 -12.80375 -3.70926 1.000 24.49170 470 GLY A CA 1
ATOM 3609 C C . GLY A 1 470 ? 37.03208 -13.21657 -2.25883 1.000 27.15020 470 GLY A C 1
ATOM 3610 O O . GLY A 1 470 ? 37.14927 -14.41351 -1.95771 1.000 28.74842 470 GLY A O 1
ATOM 3611 N N . VAL A 1 471 ? 36.75986 -12.27411 -1.35927 1.000 21.18908 471 VAL A N 1
ATOM 3612 C CA . VAL A 1 471 ? 36.61390 -12.52540 0.07202 1.000 21.26400 471 VAL A CA 1
ATOM 3613 C C . VAL A 1 471 ? 35.12858 -12.56359 0.41764 1.000 22.93345 471 VAL A C 1
ATOM 3614 O O . VAL A 1 471 ? 34.38823 -11.62086 0.10166 1.000 22.72978 471 VAL A O 1
ATOM 3618 N N . VAL A 1 472 ? 34.69504 -13.64888 1.06602 1.000 23.01686 472 VAL A N 1
ATOM 3619 C CA . VAL A 1 472 ? 33.30112 -13.76743 1.48990 1.000 23.30542 472 VAL A CA 1
ATOM 3620 C C . VAL A 1 472 ? 33.02179 -12.73108 2.56604 1.000 23.80474 472 VAL A C 1
ATOM 3621 O O . VAL A 1 472 ? 33.81451 -12.56050 3.50070 1.000 22.71139 472 VAL A O 1
ATOM 3625 N N . ARG A 1 473 ? 31.89933 -12.02550 2.43192 1.000 22.05349 473 ARG A N 1
ATOM 3626 C CA . ARG A 1 473 ? 31.40396 -11.13595 3.47152 1.000 25.62702 473 ARG A CA 1
ATOM 3627 C C . ARG A 1 473 ? 29.87991 -11.20999 3.50371 1.000 21.08691 473 ARG A C 1
ATOM 3628 O O . ARG A 1 473 ? 29.23718 -11.62479 2.54073 1.000 20.63999 473 ARG A O 1
ATOM 3636 N N . ARG A 1 474 ? 29.30862 -10.85632 4.64392 1.000 23.04644 474 ARG A N 1
ATOM 3637 C CA . ARG A 1 474 ? 27.86403 -10.70318 4.71990 1.000 22.13788 474 ARG A CA 1
ATOM 3638 C C . ARG A 1 474 ? 27.45747 -9.48121 3.91236 1.000 23.78021 474 ARG A C 1
ATOM 3639 O O . ARG A 1 474 ? 28.10041 -8.43079 3.99089 1.000 25.40964 474 ARG A O 1
ATOM 3647 N N . ASP A 1 475 ? 26.39350 -9.61790 3.11947 1.000 22.91156 475 ASP A N 1
ATOM 3648 C CA . ASP A 1 475 ? 25.89297 -8.52403 2.28576 1.000 22.69516 475 ASP A CA 1
ATOM 3649 C C . ASP A 1 475 ? 24.37615 -8.63365 2.30583 1.000 20.30274 475 ASP A C 1
ATOM 3650 O O . ASP A 1 475 ? 23.75809 -9.12773 1.35655 1.000 21.64963 475 ASP A O 1
ATOM 3655 N N . PRO A 1 476 ? 23.74726 -8.20849 3.39974 1.000 17.67340 476 PRO A N 1
ATOM 3656 C CA . PRO A 1 476 ? 22.29351 -8.40497 3.55229 1.000 20.61046 476 PRO A CA 1
ATOM 3657 C C . PRO A 1 476 ? 21.53117 -7.70497 2.43920 1.000 21.92388 476 PRO A C 1
ATOM 3658 O O . PRO A 1 476 ? 21.73452 -6.51669 2.19669 1.000 21.55184 476 PRO A O 1
ATOM 3662 N N . PHE A 1 477 ? 20.64381 -8.45103 1.77082 1.000 21.67775 477 PHE A N 1
ATOM 3663 C CA . PHE A 1 477 ? 19.79309 -7.93451 0.69570 1.000 19.71894 477 PHE A CA 1
ATOM 3664 C C . PHE A 1 477 ? 20.58588 -7.31472 -0.45273 1.000 22.01604 477 PHE A C 1
ATOM 3665 O O . PHE A 1 477 ? 20.01885 -6.53601 -1.23988 1.000 20.08324 477 PHE A O 1
ATOM 3673 N N . ALA A 1 478 ? 21.87816 -7.63678 -0.57250 1.000 22.46080 478 ALA A N 1
ATOM 3674 C CA . ALA A 1 478 ? 22.78061 -6.98604 -1.52670 1.000 20.69748 478 ALA A CA 1
ATOM 3675 C C . ALA A 1 478 ? 22.85618 -5.47762 -1.30409 1.000 21.34051 478 ALA A C 1
ATOM 3676 O O . ALA A 1 478 ? 23.22246 -4.72361 -2.22204 1.000 22.88342 478 ALA A O 1
ATOM 3678 N N . MET A 1 479 ? 22.57711 -5.03531 -0.07473 1.000 18.83280 479 MET A N 1
ATOM 3679 C CA . MET A 1 479 ? 22.50588 -3.62236 0.28207 1.000 21.66476 479 MET A CA 1
ATOM 3680 C C . MET A 1 479 ? 23.60510 -3.17047 1.23920 1.000 21.85826 479 MET A C 1
ATOM 3681 O O . MET A 1 479 ? 23.53938 -2.04107 1.72571 1.000 21.51874 479 MET A O 1
ATOM 3686 N N . LEU A 1 480 ? 24.61133 -4.00057 1.52212 1.000 19.84080 480 LEU A N 1
ATOM 3687 C CA . LEU A 1 480 ? 25.66732 -3.57739 2.44821 1.000 19.85058 480 LEU A CA 1
ATOM 3688 C C . LEU A 1 480 ? 26.26664 -2.21319 2.09797 1.000 20.30687 480 LEU A C 1
ATOM 3689 O O . LEU A 1 480 ? 26.45043 -1.39932 3.01818 1.000 22.83334 480 LEU A O 1
ATOM 3694 N N . PRO A 1 481 ? 26.56210 -1.88031 0.83754 1.000 19.58405 481 PRO A N 1
ATOM 3695 C CA . PRO A 1 481 ? 27.12415 -0.55229 0.54169 1.000 21.56708 481 PRO A CA 1
ATOM 3696 C C . PRO A 1 481 ? 26.08758 0.54458 0.37764 1.000 24.304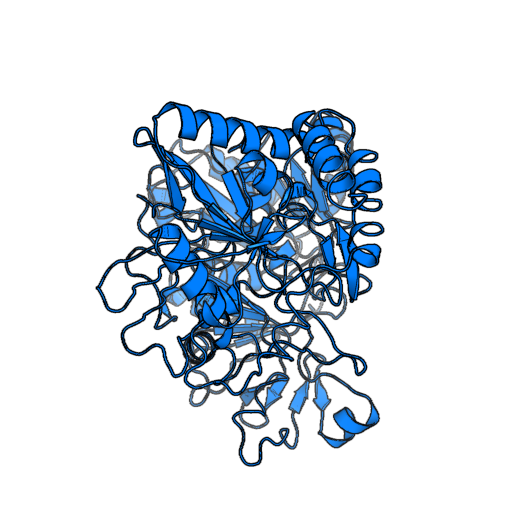13 481 PRO A C 1
ATOM 3697 O O . PRO A 1 481 ? 26.48254 1.69770 0.18036 1.000 21.03002 481 PRO A O 1
ATOM 3701 N N . PHE A 1 482 ? 24.78900 0.23699 0.45499 1.000 22.30904 482 PHE A N 1
ATOM 3702 C CA . PHE A 1 482 ? 23.75351 1.16315 0.00099 1.000 19.36349 482 PHE A CA 1
ATOM 3703 C C . PHE A 1 482 ? 22.62885 1.39737 0.98941 1.000 22.42696 482 PHE A C 1
ATOM 3704 O O . PHE A 1 482 ? 21.73108 2.18476 0.68719 1.000 22.88874 482 PHE A O 1
ATOM 3712 N N . MET A 1 483 ? 22.64730 0.75003 2.14744 1.000 22.63071 483 MET A N 1
ATOM 3713 C CA . MET A 1 483 ? 21.56449 0.90110 3.11011 1.000 27.59249 483 MET A CA 1
ATOM 3714 C C . MET A 1 483 ? 21.67618 2.27087 3.76978 1.000 25.39029 483 MET A C 1
ATOM 3715 O O . MET A 1 483 ? 22.73266 2.63016 4.29242 1.000 25.76479 483 MET A O 1
ATOM 3720 N N . GLY A 1 484 ? 20.60336 3.05252 3.70517 1.000 25.83066 484 GLY A N 1
ATOM 3721 C CA . GLY A 1 484 ? 20.61784 4.43372 4.14188 1.000 23.39011 484 GLY A CA 1
ATOM 3722 C C . GLY A 1 484 ? 20.35447 4.66518 5.61649 1.000 28.10688 484 GLY A C 1
ATOM 3723 O O . GLY A 1 484 ? 20.33096 5.82254 6.04719 1.000 28.22354 484 GLY A O 1
ATOM 3724 N N . TYR A 1 485 ? 20.14595 3.60593 6.39644 1.000 24.55681 485 TYR A N 1
ATOM 3725 C CA . TYR A 1 485 ? 19.85633 3.70376 7.82790 1.000 24.75907 485 TYR A CA 1
ATOM 3726 C C . TYR A 1 485 ? 20.27200 2.38304 8.48118 1.000 25.13339 485 TYR A C 1
ATOM 3727 O O . TYR A 1 485 ? 20.94357 1.55360 7.85908 1.000 25.09655 485 TYR A O 1
ATOM 3736 N N . ASN A 1 486 ? 19.91888 2.20210 9.75786 1.000 23.70136 486 ASN A N 1
ATOM 3737 C CA . ASN A 1 486 ? 20.36964 1.01990 10.48946 1.000 23.56213 486 ASN A CA 1
ATOM 3738 C C . ASN A 1 486 ? 19.81789 -0.26075 9.86284 1.000 23.85340 486 ASN A C 1
ATOM 3739 O O . ASN A 1 486 ? 18.60436 -0.41112 9.67705 1.000 24.01235 486 ASN A O 1
ATOM 3744 N N . MET A 1 487 ? 20.72684 -1.18796 9.55243 1.000 23.69602 487 MET A N 1
ATOM 3745 C CA . MET A 1 487 ? 20.37176 -2.41206 8.84338 1.000 23.61660 487 MET A CA 1
ATOM 3746 C C . MET A 1 487 ? 19.32637 -3.22828 9.59342 1.000 23.30659 487 MET A C 1
ATOM 3747 O O . MET A 1 487 ? 18.47061 -3.85797 8.96616 1.000 24.44564 487 MET A O 1
ATOM 3752 N N . SER A 1 488 ? 19.35827 -3.21509 10.92920 1.000 26.31977 488 SER A N 1
ATOM 3753 C CA . SER A 1 488 ? 18.37749 -3.98529 11.69553 1.000 23.83140 488 SER A CA 1
ATOM 3754 C C . SER A 1 488 ? 16.96548 -3.39546 11.59703 1.000 27.23901 488 SER A C 1
ATOM 3755 O O . SER A 1 488 ? 15.97597 -4.13973 11.58398 1.000 26.34510 488 SER A O 1
ATOM 3758 N N . ASP A 1 489 ? 16.84167 -2.06190 11.54932 1.000 23.83907 489 ASP A N 1
ATOM 3759 C CA . ASP A 1 489 ? 15.53732 -1.45628 11.28535 1.000 25.10739 489 ASP A CA 1
ATOM 3760 C C . ASP A 1 489 ? 15.05075 -1.79790 9.88784 1.000 23.11948 489 ASP A C 1
ATOM 3761 O O . ASP A 1 489 ? 13.84772 -1.93920 9.66145 1.000 23.36060 489 ASP A O 1
ATOM 3766 N N . TYR A 1 490 ? 15.97390 -1.92718 8.93361 1.000 21.73044 490 TYR A N 1
ATOM 3767 C CA . TYR A 1 490 ? 15.59844 -2.32568 7.57938 1.000 20.75890 490 TYR A CA 1
ATOM 3768 C C . TYR A 1 490 ? 15.05117 -3.74584 7.54871 1.000 22.65998 490 TYR A C 1
ATOM 3769 O O . TYR A 1 490 ? 14.05320 -4.01031 6.87021 1.000 23.39212 490 TYR A O 1
ATOM 3778 N N . PHE A 1 491 ? 15.67250 -4.67273 8.28597 1.000 21.91977 491 PHE A N 1
ATOM 3779 C CA . PHE A 1 491 ? 15.08457 -6.00596 8.41145 1.000 23.81644 491 PHE A CA 1
ATOM 3780 C C . PHE A 1 491 ? 13.66102 -5.92435 8.94712 1.000 21.12025 491 PHE A C 1
ATOM 3781 O O . PHE A 1 491 ? 12.75477 -6.60401 8.44989 1.000 20.16054 491 PHE A O 1
ATOM 3789 N N . GLN A 1 492 ? 13.44730 -5.10694 9.97878 1.000 20.79048 492 GLN A N 1
ATOM 3790 C CA . GLN A 1 492 ? 12.10520 -4.96887 10.54686 1.000 22.10095 492 GLN A CA 1
ATOM 3791 C C . GLN A 1 492 ? 11.12398 -4.39744 9.53098 1.000 25.36976 492 GLN A C 1
ATOM 3792 O O . GLN A 1 492 ? 9.94404 -4.77144 9.51509 1.000 22.63778 492 GLN A O 1
ATOM 3798 N N . HIS A 1 493 ? 11.59166 -3.47104 8.69239 1.000 22.58457 493 HIS A N 1
ATOM 3799 C CA . HIS A 1 493 ? 10.75303 -2.88859 7.64705 1.000 23.87184 493 HIS A CA 1
ATOM 3800 C C . HIS A 1 493 ? 10.21821 -3.98106 6.71913 1.000 23.34850 493 HIS A C 1
ATOM 3801 O O . HIS A 1 493 ? 9.01393 -4.04841 6.43358 1.000 22.25525 493 HIS A O 1
ATOM 3808 N N . TRP A 1 494 ? 11.10984 -4.87163 6.26570 1.000 22.15255 494 TRP A N 1
ATOM 3809 C CA . TRP A 1 494 ? 10.69917 -5.99654 5.42274 1.000 22.86532 494 TRP A CA 1
ATOM 3810 C C . TRP A 1 494 ? 9.74879 -6.93769 6.14662 1.000 22.36354 494 TRP A C 1
ATOM 3811 O O . TRP A 1 494 ? 8.81998 -7.47145 5.53426 1.000 22.16192 494 TRP A O 1
ATOM 3822 N N . LEU A 1 495 ? 10.00416 -7.21607 7.42510 1.000 22.42658 495 LEU A N 1
ATOM 3823 C CA . LEU A 1 495 ? 9.07511 -8.06713 8.16623 1.000 23.80397 495 LEU A CA 1
ATOM 3824 C C . LEU A 1 495 ? 7.70125 -7.40030 8.29025 1.000 23.00558 495 LEU A C 1
ATOM 3825 O O . LEU A 1 495 ? 6.66334 -8.05194 8.11399 1.000 25.78964 495 LEU A O 1
ATOM 3830 N N . ASP A 1 496 ? 7.68078 -6.09371 8.57511 1.000 25.27597 496 ASP A N 1
ATOM 3831 C CA . ASP A 1 496 ? 6.41888 -5.37498 8.71868 1.000 29.16445 496 ASP A CA 1
ATOM 3832 C C . ASP A 1 496 ? 5.66677 -5.30890 7.39668 1.000 28.42800 496 ASP A C 1
ATOM 3833 O O . ASP A 1 496 ? 4.43406 -5.41364 7.37073 1.000 28.14078 496 ASP A O 1
ATOM 3838 N N . LEU A 1 497 ? 6.39504 -5.15496 6.28470 1.000 27.18102 497 LEU A N 1
ATOM 3839 C CA . LEU A 1 497 ? 5.75684 -5.10216 4.97321 1.000 26.14209 497 LEU A CA 1
ATOM 3840 C C . LEU A 1 497 ? 5.02237 -6.40563 4.65958 1.000 28.71607 497 LEU A C 1
ATOM 3841 O O . LEU A 1 497 ? 3.88250 -6.39569 4.16885 1.000 25.35706 497 LEU A O 1
ATOM 3846 N N . GLY A 1 498 ? 5.66111 -7.53932 4.94013 1.000 24.00267 498 GLY A N 1
ATOM 3847 C CA . GLY A 1 498 ? 4.99492 -8.81335 4.74159 1.000 26.28219 498 GLY A CA 1
ATOM 3848 C C . GLY A 1 498 ? 3.72163 -8.92910 5.55321 1.000 26.52282 498 GLY A C 1
ATOM 3849 O O . GLY A 1 498 ? 2.71077 -9.41472 5.05901 1.000 24.08019 498 GLY A O 1
ATOM 3850 N N . LYS A 1 499 ? 3.74531 -8.46859 6.80579 1.000 24.29686 499 LYS A N 1
ATOM 3851 C CA . LYS A 1 499 ? 2.52385 -8.52117 7.60620 1.000 25.06141 499 LYS A CA 1
ATOM 3852 C C . LYS A 1 499 ? 1.41835 -7.65616 7.00190 1.000 28.98985 499 LYS A C 1
ATOM 3853 O O . LYS A 1 499 ? 0.24046 -8.04507 7.01684 1.000 30.21442 499 LYS A O 1
ATOM 3859 N N . LYS A 1 500 ? 1.77515 -6.48006 6.47075 1.000 26.26035 500 LYS A N 1
ATOM 3860 C CA . LYS A 1 500 ? 0.79889 -5.63287 5.78824 1.000 30.75370 500 LYS A CA 1
ATOM 3861 C C . LYS A 1 500 ? 0.18221 -6.34981 4.59019 1.000 31.33379 500 LYS A C 1
ATOM 3862 O O . LYS A 1 500 ? -1.03769 -6.30943 4.38879 1.000 27.87295 500 LYS A O 1
ATOM 3868 N N . LEU A 1 501 ? 1.01469 -7.00866 3.77415 1.000 24.54247 501 LEU A N 1
ATOM 3869 C CA . LEU A 1 501 ? 0.50414 -7.73515 2.61551 1.000 25.36903 501 LEU A CA 1
ATOM 3870 C C . LEU A 1 501 ? -0.41042 -8.86987 3.04091 1.000 31.86626 501 LEU A C 1
ATOM 3871 O O . LEU A 1 501 ? -1.45180 -9.10563 2.41686 1.000 28.97432 501 LEU A O 1
ATOM 3876 N N . ALA A 1 502 ? -0.02766 -9.59258 4.09385 1.000 25.63848 502 ALA A N 1
ATOM 3877 C CA . ALA A 1 502 ? -0.78397 -10.77062 4.48944 1.000 31.67550 502 ALA A CA 1
ATOM 3878 C C . ALA A 1 502 ? -2.16934 -10.38781 4.99095 1.000 28.60634 502 ALA A C 1
ATOM 3879 O O . ALA A 1 502 ? -3.13368 -11.14326 4.79504 1.000 26.63428 502 ALA A O 1
ATOM 3881 N N . ALA A 1 503 ? -2.29237 -9.20584 5.59901 1.000 28.54352 503 ALA A N 1
ATOM 3882 C CA . ALA A 1 503 ? -3.55691 -8.79136 6.19395 1.000 32.82815 503 ALA A CA 1
ATOM 3883 C C . ALA A 1 503 ? -4.62231 -8.51880 5.15141 1.000 33.44328 503 ALA A C 1
ATOM 3884 O O . ALA A 1 503 ? -5.80332 -8.44070 5.49606 1.000 36.88825 503 ALA A O 1
ATOM 3886 N N . SER A 1 504 ? -4.23726 -8.36233 3.89164 1.000 33.54548 504 SER A N 1
ATOM 3887 C CA . SER A 1 504 ? -5.19649 -8.25232 2.80706 1.000 31.93070 504 SER A CA 1
ATOM 3888 C C . SER A 1 504 ? -5.81494 -9.59183 2.41876 1.000 31.40378 504 SER A C 1
ATOM 3889 O O . SER A 1 504 ? -6.76658 -9.61164 1.62733 1.000 32.98409 504 SER A O 1
ATOM 3892 N N . GLY A 1 505 ? -5.29747 -10.71125 2.93309 1.000 25.96803 505 GLY A N 1
ATOM 3893 C CA . GLY A 1 505 ? -5.71777 -12.01920 2.47691 1.000 29.64131 505 GLY A CA 1
ATOM 3894 C C . GLY A 1 505 ? -4.93294 -12.55355 1.29419 1.000 27.28727 505 GLY A C 1
ATOM 3895 O O . GLY A 1 505 ? -5.15585 -13.70282 0.87967 1.000 24.83203 505 GLY A O 1
ATOM 3896 N N . ALA A 1 506 ? -4.04296 -11.75255 0.72171 1.000 23.10074 506 ALA A N 1
ATOM 3897 C CA . ALA A 1 506 ? -3.26572 -12.18142 -0.43216 1.000 24.68311 506 ALA A CA 1
ATOM 3898 C C . ALA A 1 506 ? -2.25329 -13.26951 -0.05751 1.000 23.34554 506 ALA A C 1
ATOM 3899 O O . ALA A 1 506 ? -1.85680 -13.41825 1.10176 1.000 25.28909 506 ALA A O 1
ATOM 3901 N N . THR A 1 507 ? -1.83215 -14.02080 -1.07321 1.000 22.41651 507 THR A N 1
ATOM 3902 C CA . THR A 1 507 ? -0.66771 -14.88764 -0.96577 1.000 24.19634 507 THR A CA 1
ATOM 3903 C C . THR A 1 507 ? 0.57583 -14.03600 -1.21048 1.000 25.37552 507 THR A C 1
ATOM 3904 O O . THR A 1 507 ? 0.63545 -13.27669 -2.18234 1.000 24.60152 507 THR A O 1
ATOM 3908 N N . LEU A 1 508 ? 1.55087 -14.13910 -0.32253 1.000 24.87855 508 LEU A N 1
ATOM 3909 C CA . LEU A 1 508 ? 2.73144 -13.29471 -0.44992 1.000 23.35573 508 LEU A CA 1
ATOM 3910 C C . LEU A 1 508 ? 3.61421 -13.76416 -1.61077 1.000 22.38104 508 LEU A C 1
ATOM 3911 O O . LEU A 1 508 ? 3.59652 -14.94543 -1.97544 1.000 24.26398 508 LEU A O 1
ATOM 3916 N N . PRO A 1 509 ? 4.39765 -12.85481 -2.21157 1.000 24.56037 509 PRO A N 1
ATOM 3917 C CA . PRO A 1 509 ? 5.39481 -13.27990 -3.20307 1.000 21.30148 509 PRO A CA 1
ATOM 3918 C C . PRO A 1 509 ? 6.36434 -14.29066 -2.59956 1.000 23.02235 509 PRO A C 1
ATOM 3919 O O . PRO A 1 509 ? 6.72988 -14.20188 -1.42521 1.000 23.06090 509 PRO A O 1
ATOM 3923 N N . LYS A 1 510 ? 6.79001 -15.25180 -3.40827 1.000 22.81480 510 LYS A N 1
ATOM 3924 C CA . LYS A 1 510 ? 7.76803 -16.17447 -2.85686 1.000 24.61285 510 LYS A CA 1
ATOM 3925 C C . LYS A 1 510 ? 9.14348 -15.52083 -2.86654 1.000 20.93850 510 LYS A C 1
ATOM 3926 O O . LYS A 1 510 ? 9.39698 -14.54875 -3.58311 1.000 25.55012 510 LYS A O 1
ATOM 3932 N N . ILE A 1 511 ? 10.01750 -16.03146 -2.01056 1.000 24.28582 511 ILE A N 1
ATOM 3933 C CA . ILE A 1 511 ? 11.38426 -15.54214 -1.89229 1.000 19.90097 511 ILE A CA 1
ATOM 3934 C C . ILE A 1 511 ? 12.31013 -16.72029 -2.15708 1.000 22.72204 511 ILE A C 1
ATOM 3935 O O . ILE A 1 511 ? 12.14245 -17.79387 -1.56197 1.000 22.62507 511 ILE A O 1
ATOM 3940 N N . TYR A 1 512 ? 13.24890 -16.53734 -3.08631 1.000 18.03449 512 TYR A N 1
ATOM 3941 C CA . TYR A 1 512 ? 14.21499 -17.56227 -3.46318 1.000 18.37222 512 TYR A CA 1
ATOM 3942 C C . TYR A 1 512 ? 15.61869 -17.09647 -3.13141 1.000 19.47128 512 TYR A C 1
ATOM 3943 O O . TYR A 1 512 ? 15.90066 -15.89584 -3.11674 1.000 21.35802 512 TYR A O 1
ATOM 3952 N N A THR A 1 513 ? 16.47636 -18.06304 -2.81992 0.500 19.69097 513 THR A N 1
ATOM 3953 N N B THR A 1 513 ? 16.50434 -18.04637 -2.83625 0.500 19.71356 513 THR A N 1
ATOM 3954 C CA A THR A 1 513 ? 17.91866 -17.87841 -2.85583 0.500 20.99161 513 THR A CA 1
ATOM 3955 C CA B THR A 1 513 ? 17.94134 -17.79061 -2.85541 0.500 20.97424 513 THR A CA 1
ATOM 3956 C C A THR A 1 513 ? 18.44718 -18.58925 -4.09554 0.500 21.39037 513 THR A C 1
ATOM 3957 C C B THR A 1 513 ? 18.56527 -18.61505 -3.96858 0.500 21.36364 513 THR A C 1
ATOM 3958 O O A THR A 1 513 ? 17.93967 -19.64863 -4.47753 0.500 20.37290 513 THR A O 1
ATOM 3959 O O B THR A 1 513 ? 18.26502 -19.80659 -4.10646 0.500 21.99759 513 THR A O 1
ATOM 3966 N N . THR A 1 514 ? 19.42100 -17.97674 -4.75984 1.000 19.01569 514 THR A N 1
ATOM 3967 C CA . THR A 1 514 ? 20.09605 -18.60705 -5.88004 1.000 23.41729 514 THR A CA 1
ATOM 3968 C C . THR A 1 514 ? 21.60130 -18.50145 -5.68389 1.000 19.34616 514 THR A C 1
ATOM 3969 O O . THR A 1 514 ? 22.10440 -17.65706 -4.92752 1.000 18.57796 514 THR A O 1
ATOM 3973 N N . ASN A 1 515 ? 22.31012 -19.38479 -6.37707 1.000 20.04345 515 ASN A N 1
ATOM 3974 C CA . ASN A 1 515 ? 23.76586 -19.29469 -6.45271 1.000 19.70479 515 ASN A CA 1
ATOM 3975 C C . ASN A 1 515 ? 24.23641 -19.79649 -7.81488 1.000 20.28628 515 ASN A C 1
ATOM 3976 O O . ASN A 1 515 ? 24.23577 -21.00465 -8.07109 1.000 22.54930 515 ASN A O 1
ATOM 3981 N N . TRP A 1 516 ? 24.64417 -18.88033 -8.68122 1.000 19.04475 516 TRP A N 1
ATOM 3982 C CA . TRP A 1 516 ? 25.21261 -19.28660 -9.95626 1.000 21.86517 516 TRP A CA 1
ATOM 3983 C C . TRP A 1 516 ? 26.67072 -19.71759 -9.86008 1.000 22.65137 516 TRP A C 1
ATOM 3984 O O . TRP A 1 516 ? 27.22641 -20.16836 -10.86734 1.000 22.18109 516 TRP A O 1
ATOM 3995 N N . PHE A 1 517 ? 27.31331 -19.57193 -8.70677 1.000 20.22917 517 PHE A N 1
ATOM 3996 C CA . PHE A 1 517 ? 28.76133 -19.37097 -8.70305 1.000 24.42749 517 PHE A CA 1
ATOM 3997 C C . PHE A 1 517 ? 29.55194 -20.42344 -7.92226 1.000 23.18480 517 PHE A C 1
ATOM 3998 O O . PHE A 1 517 ? 30.70165 -20.15233 -7.54078 1.000 21.87810 517 PHE A O 1
ATOM 4006 N N A ARG A 1 518 ? 28.98975 -21.61326 -7.71285 0.500 22.04489 518 ARG A N 1
ATOM 4007 N N B ARG A 1 518 ? 28.97546 -21.59854 -7.65983 0.500 22.03945 518 ARG A N 1
ATOM 4008 C CA A ARG A 1 518 ? 29.74371 -22.70731 -7.10331 0.500 21.48200 518 ARG A CA 1
ATOM 4009 C CA B ARG A 1 518 ? 29.77540 -22.66932 -7.07215 0.500 21.46515 518 ARG A CA 1
ATOM 4010 C C A ARG A 1 518 ? 30.91300 -23.11802 -7.99275 0.500 21.48169 518 ARG A C 1
ATOM 4011 C C B ARG A 1 518 ? 30.95434 -22.97339 -7.98594 0.500 21.47282 518 ARG A C 1
ATOM 4012 O O A ARG A 1 518 ? 30.76922 -23.25106 -9.21135 0.500 21.24964 518 ARG A O 1
ATOM 4013 O O B ARG A 1 518 ? 30.86839 -22.84964 -9.20987 0.500 20.18389 518 ARG A O 1
ATOM 4028 N N . LYS A 1 519 ? 32.07481 -23.33608 -7.37486 1.000 20.13279 519 LYS A N 1
ATOM 4029 C CA . LYS A 1 519 ? 33.28603 -23.67835 -8.09924 1.000 18.87463 519 LYS A CA 1
ATOM 4030 C C . LYS A 1 519 ? 33.69655 -25.11800 -7.82725 1.000 22.90865 519 LYS A C 1
ATOM 4031 O O . LYS A 1 519 ? 33.44058 -25.66342 -6.74552 1.000 23.63640 519 LYS A O 1
ATOM 4037 N N . GLY A 1 520 ? 34.33113 -25.72450 -8.82800 1.000 19.28556 520 GLY A N 1
ATOM 4038 C CA . GLY A 1 520 ? 34.91136 -27.04513 -8.69477 1.000 23.48491 520 GLY A CA 1
ATOM 4039 C C . GLY A 1 520 ? 36.35909 -26.99102 -8.21621 1.000 26.49973 520 GLY A C 1
ATOM 4040 O O . GLY A 1 520 ? 36.88819 -25.94413 -7.83676 1.000 22.85357 520 GLY A O 1
ATOM 4041 N N . THR A 1 521 ? 37.01533 -28.15635 -8.24696 1.000 23.50299 521 THR A N 1
ATOM 4042 C CA . THR A 1 521 ? 38.34022 -28.24832 -7.61928 1.000 23.32703 521 THR A CA 1
ATOM 4043 C C . THR A 1 521 ? 39.39969 -27.40044 -8.33104 1.000 24.58809 521 THR A C 1
ATOM 4044 O O . THR A 1 521 ? 40.42305 -27.05921 -7.72045 1.000 23.45001 521 THR A O 1
ATOM 4048 N N . ASP A 1 522 ? 39.18108 -27.06369 -9.59894 1.000 23.18634 522 ASP A N 1
ATOM 4049 C CA . ASP A 1 522 ? 40.07406 -26.23844 -10.38687 1.000 25.88363 522 ASP A CA 1
ATOM 4050 C C . ASP A 1 522 ? 39.70027 -24.76426 -10.35048 1.000 30.67962 522 ASP A C 1
ATOM 4051 O O . ASP A 1 522 ? 40.30174 -23.97549 -11.07932 1.000 29.85745 522 ASP A O 1
ATOM 4056 N N . GLY A 1 523 ? 38.71023 -24.37970 -9.53968 1.000 29.54780 523 GLY A N 1
ATOM 4057 C CA . GLY A 1 523 ? 38.25431 -23.00958 -9.47319 1.000 26.25272 523 GLY A CA 1
ATOM 4058 C C . GLY A 1 523 ? 37.33778 -22.56239 -10.59644 1.000 26.27944 523 GLY A C 1
ATOM 4059 O O . GLY A 1 523 ? 37.00572 -21.36963 -10.66218 1.000 29.20358 523 GLY A O 1
ATOM 4060 N N . LYS A 1 524 ? 36.93341 -23.45410 -11.49331 1.000 24.28400 524 LYS A N 1
ATOM 4061 C CA . LYS A 1 524 ? 35.99320 -23.06521 -12.53336 1.000 23.05895 524 LYS A CA 1
ATOM 4062 C C . LYS A 1 524 ? 34.55559 -23.25016 -12.04841 1.000 25.40787 524 LYS A C 1
ATOM 4063 O O . LYS A 1 524 ? 34.28291 -23.98427 -11.09765 1.000 26.64477 524 LYS A O 1
ATOM 4069 N N . PHE A 1 525 ? 33.62023 -22.60035 -12.74195 1.000 25.06352 525 PHE A N 1
ATOM 4070 C CA . PHE A 1 525 ? 32.21542 -22.65514 -12.33324 1.000 26.98850 525 PHE A CA 1
ATOM 4071 C C . PHE A 1 525 ? 31.55305 -23.96764 -12.75036 1.000 26.14158 525 PHE A C 1
ATOM 4072 O O . PHE A 1 525 ? 31.63900 -24.38393 -13.90941 1.000 30.90118 525 PHE A O 1
ATOM 4080 N N . VAL A 1 526 ? 30.85917 -24.60376 -11.80508 1.000 23.37419 526 VAL A N 1
ATOM 4081 C CA . VAL A 1 526 ? 30.20578 -25.87917 -12.09077 1.000 24.06981 526 VAL A CA 1
ATOM 4082 C C . VAL A 1 526 ? 28.89892 -25.67104 -12.85689 1.000 28.77662 526 VAL A C 1
ATOM 4083 O O . VAL A 1 526 ? 28.51236 -26.50977 -13.67923 1.000 34.36178 526 VAL A O 1
ATOM 4087 N N . TRP A 1 527 ? 28.19836 -24.58121 -12.59651 1.000 24.64274 527 TRP A N 1
ATOM 4088 C CA . TRP A 1 527 ? 26.94633 -24.29217 -13.27790 1.000 24.34521 527 TRP A CA 1
ATOM 4089 C C . TRP A 1 527 ? 27.20817 -23.35196 -14.44593 1.000 25.38400 527 TRP A C 1
ATOM 4090 O O . TRP A 1 527 ? 27.89384 -22.33055 -14.26022 1.000 25.60719 527 TRP A O 1
ATOM 4101 N N . PRO A 1 528 ? 26.70055 -23.64533 -15.65381 1.000 24.78404 528 PRO A N 1
ATOM 4102 C CA . PRO A 1 528 ? 27.02806 -22.77989 -16.80145 1.000 26.60115 528 PRO A CA 1
ATOM 4103 C C . PRO A 1 528 ? 26.47458 -21.37276 -16.67131 1.000 25.43548 528 PRO A C 1
ATOM 4104 O O . PRO A 1 528 ? 27.12037 -20.42658 -17.13733 1.000 28.11703 528 PRO A O 1
ATOM 4108 N N . GLY A 1 529 ? 25.31090 -21.20114 -16.04432 1.000 25.88393 529 GLY A N 1
ATOM 4109 C CA . GLY A 1 529 ? 24.80387 -19.86100 -15.83680 1.000 23.63404 529 GLY A CA 1
ATOM 4110 C C . GLY A 1 529 ? 24.41644 -19.15832 -17.13406 1.000 21.61925 529 GLY A C 1
ATOM 4111 O O . GLY A 1 529 ? 24.15335 -19.78011 -18.16467 1.000 24.05071 529 GLY A O 1
ATOM 4112 N N . TYR A 1 530 ? 24.38093 -17.82599 -17.04455 1.000 20.73115 530 TYR A N 1
ATOM 4113 C CA . TYR A 1 530 ? 23.92747 -16.92006 -18.09839 1.000 23.74595 530 TYR A CA 1
ATOM 4114 C C . TYR A 1 530 ? 22.55170 -17.34203 -18.62054 1.000 24.56790 530 TYR A C 1
ATOM 4115 O O . TYR A 1 530 ? 21.61334 -17.45606 -17.82852 1.000 23.27303 530 TYR A O 1
ATOM 4124 N N . GLY A 1 531 ? 22.40490 -17.59170 -19.92507 1.000 23.00830 531 GLY A N 1
ATOM 4125 C CA . GLY A 1 531 ? 21.10830 -18.01917 -20.44185 1.000 24.40912 531 GLY A CA 1
ATOM 4126 C C . GLY A 1 531 ? 20.54644 -19.27332 -19.78017 1.000 26.15081 531 GLY A C 1
ATOM 4127 O O . GLY A 1 531 ? 19.31668 -19.44798 -19.70496 1.000 25.86234 531 GLY A O 1
ATOM 4128 N N . GLU A 1 532 ? 21.41952 -20.16541 -19.28668 1.000 23.57178 532 GLU A N 1
ATOM 4129 C CA . GLU A 1 532 ? 20.91283 -21.38441 -18.66198 1.000 22.77248 532 GLU A CA 1
ATOM 4130 C C . GLU A 1 532 ? 20.22431 -21.11056 -17.32837 1.000 22.90318 532 GLU A C 1
ATOM 4131 O O . GLU A 1 532 ? 19.52702 -21.99804 -16.81938 1.000 24.09142 532 GLU A O 1
ATOM 4137 N N . ASN A 1 533 ? 20.39359 -19.90859 -16.76556 1.000 21.03926 533 ASN A N 1
ATOM 4138 C CA . ASN A 1 533 ? 19.62686 -19.53219 -15.58061 1.000 21.22476 533 ASN A CA 1
ATOM 4139 C C . ASN A 1 533 ? 18.12739 -19.48891 -15.86252 1.000 22.71899 533 ASN A C 1
ATOM 4140 O O . ASN A 1 533 ? 17.32674 -19.51965 -14.92115 1.000 22.23755 533 ASN A O 1
ATOM 4145 N N . MET A 1 534 ? 17.73269 -19.44339 -17.13790 1.000 21.21870 534 MET A N 1
ATOM 4146 C CA . MET A 1 534 ? 16.32448 -19.58714 -17.49043 1.000 24.43998 534 MET A CA 1
ATOM 4147 C C . MET A 1 534 ? 15.72378 -20.86292 -16.91198 1.000 22.46438 534 MET A C 1
ATOM 4148 O O . MET A 1 534 ? 14.53576 -20.88835 -16.56619 1.000 23.65512 534 MET A O 1
ATOM 4153 N N . ARG A 1 535 ? 16.52767 -21.93096 -16.80673 1.000 21.88941 535 ARG A N 1
ATOM 4154 C CA . ARG A 1 535 ? 16.01929 -23.21840 -16.34184 1.000 26.84014 535 ARG A CA 1
ATOM 4155 C C . ARG A 1 535 ? 15.63225 -23.16022 -14.87071 1.000 28.11414 535 ARG A C 1
ATOM 4156 O O . ARG A 1 535 ? 14.67937 -23.82016 -14.45205 1.000 24.04171 535 ARG A O 1
ATOM 4164 N N . VAL A 1 536 ? 16.35324 -22.36098 -14.08862 1.000 20.79616 536 VAL A N 1
ATOM 4165 C CA . VAL A 1 536 ? 15.98755 -22.10135 -12.70213 1.000 20.92043 536 VAL A CA 1
ATOM 4166 C C . VAL A 1 536 ? 14.77051 -21.18134 -12.63928 1.000 22.69793 536 VAL A C 1
ATOM 4167 O O . VAL A 1 536 ? 13.80578 -21.44847 -11.91741 1.000 23.40672 536 VAL A O 1
ATOM 4171 N N . LEU A 1 537 ? 14.80111 -20.07666 -13.38972 1.000 19.54503 537 LEU A N 1
ATOM 4172 C CA . LEU A 1 537 ? 13.64386 -19.17287 -13.43826 1.000 20.57474 537 LEU A CA 1
ATOM 4173 C C . LEU A 1 537 ? 12.34088 -19.90208 -13.81801 1.000 20.67909 537 LEU A C 1
ATOM 4174 O O . LEU A 1 537 ? 11.27907 -19.63818 -13.23783 1.000 22.58476 537 LEU A O 1
ATOM 4179 N N . ALA A 1 538 ? 12.40183 -20.82831 -14.78180 1.000 21.77742 538 ALA A N 1
ATOM 4180 C CA . ALA A 1 538 ? 11.21055 -21.58187 -15.18156 1.000 21.26622 538 ALA A CA 1
ATOM 4181 C C . ALA A 1 538 ? 10.66359 -22.42571 -14.03293 1.000 22.45030 538 ALA A C 1
ATOM 4182 O O . ALA A 1 538 ? 9.44451 -22.58831 -13.89835 1.000 24.23315 538 ALA A O 1
ATOM 4184 N N . TRP A 1 539 ? 11.54424 -22.96447 -13.18247 1.000 22.44055 539 TRP A N 1
ATOM 4185 C CA . TRP A 1 539 ? 11.05709 -23.67882 -12.00217 1.000 24.59816 539 TRP A CA 1
ATOM 4186 C C . TRP A 1 539 ? 10.31961 -22.74025 -11.04947 1.000 23.90603 539 TRP A C 1
ATOM 4187 O O . TRP A 1 539 ? 9.23633 -23.08197 -10.54289 1.000 20.12347 539 TRP A O 1
ATOM 4198 N N . MET A 1 540 ? 10.88288 -21.54556 -10.80214 1.000 19.54416 540 MET A N 1
ATOM 4199 C CA . MET A 1 540 ? 10.19165 -20.54616 -9.98832 1.000 21.32252 540 MET A CA 1
ATOM 4200 C C . MET A 1 540 ? 8.80437 -20.23702 -10.54620 1.000 24.29984 540 MET A C 1
ATOM 4201 O O . MET A 1 540 ? 7.84307 -20.10390 -9.78434 1.000 21.36258 540 MET A O 1
ATOM 4206 N N . ILE A 1 541 ? 8.68147 -20.11474 -11.87221 1.000 21.10644 541 ILE A N 1
ATOM 4207 C CA . ILE A 1 541 ? 7.37266 -19.84714 -12.47444 1.000 24.17018 541 ILE A CA 1
ATOM 4208 C C . ILE A 1 541 ? 6.41866 -20.99799 -12.19092 1.000 24.86228 541 ILE A C 1
ATOM 4209 O O . ILE A 1 541 ? 5.26304 -20.78583 -11.80290 1.000 22.50639 541 ILE A O 1
ATOM 4214 N N . ASP A 1 542 ? 6.88922 -22.23762 -12.37906 1.000 23.39290 542 ASP A N 1
ATOM 4215 C CA . ASP A 1 542 ? 6.07595 -23.40107 -12.02259 1.000 27.28438 542 ASP A CA 1
ATOM 4216 C C . ASP A 1 542 ? 5.59879 -23.34021 -10.57339 1.000 24.07132 542 ASP A C 1
ATOM 4217 O O . ASP A 1 542 ? 4.43873 -23.65941 -10.27510 1.000 24.70323 542 ASP A O 1
ATOM 4222 N N . ARG A 1 543 ? 6.48746 -22.94990 -9.65585 1.000 22.20627 543 ARG A N 1
ATOM 4223 C CA . ARG A 1 543 ? 6.11531 -22.84811 -8.24472 1.000 24.34729 543 ARG A CA 1
ATOM 4224 C C . ARG A 1 543 ? 5.08229 -21.75105 -8.02875 1.000 25.33004 543 ARG A C 1
ATOM 4225 O O . ARG A 1 543 ? 4.09751 -21.93550 -7.29466 1.000 22.64265 543 ARG A O 1
ATOM 4233 N N . ILE A 1 544 ? 5.28235 -20.60524 -8.67348 1.000 22.30770 544 ILE A N 1
ATOM 4234 C CA . ILE A 1 544 ? 4.30564 -19.52536 -8.58796 1.000 22.72184 544 ILE A CA 1
ATOM 4235 C C . ILE A 1 544 ? 2.91853 -20.01910 -9.00293 1.000 25.45556 544 ILE A C 1
ATOM 4236 O O . ILE A 1 544 ? 1.89674 -19.65846 -8.39734 1.000 28.29277 544 ILE A O 1
ATOM 4241 N N . GLU A 1 545 ? 2.85885 -20.84987 -10.03376 1.000 22.51035 545 GLU A N 1
ATOM 4242 C CA . GLU A 1 545 ? 1.59213 -21.37635 -10.52444 1.000 27.63832 545 GLU A CA 1
ATOM 4243 C C . GLU A 1 545 ? 1.07101 -22.55063 -9.70531 1.000 30.83760 545 GLU A C 1
ATOM 4244 O O . GLU A 1 545 ? 0.00143 -23.07108 -10.02759 1.000 30.04559 545 GLU A O 1
ATOM 4250 N N . GLY A 1 546 ? 1.79612 -22.99010 -8.67820 1.000 25.65333 546 GLY A N 1
ATOM 4251 C CA . GLY A 1 546 ? 1.38739 -24.16580 -7.92270 1.000 27.06706 546 GLY A CA 1
ATOM 4252 C C . GLY A 1 546 ? 1.50793 -25.47218 -8.67133 1.000 30.04123 546 GLY A C 1
ATOM 4253 O O . GLY A 1 546 ? 0.88212 -26.45470 -8.27705 1.000 30.79466 546 GLY A O 1
ATOM 4254 N N . LYS A 1 547 ? 2.31188 -25.52093 -9.73896 1.000 25.56266 547 LYS A N 1
ATOM 4255 C CA . LYS A 1 547 ? 2.47463 -26.72975 -10.52546 1.000 27.42301 547 LYS A CA 1
ATOM 4256 C C . LYS A 1 547 ? 3.85218 -27.37385 -10.41193 1.000 30.85660 547 LYS A C 1
ATOM 4257 O O . LYS A 1 547 ? 4.04182 -28.47116 -10.94178 1.000 39.37647 547 LYS A O 1
ATOM 4263 N N . GLY A 1 548 ? 4.81230 -26.74215 -9.74634 1.000 27.82122 548 GLY A N 1
ATOM 4264 C CA . GLY A 1 548 ? 6.16217 -27.27350 -9.64976 1.000 24.19825 548 GLY A CA 1
ATOM 4265 C C . GLY A 1 548 ? 6.36312 -28.06609 -8.37022 1.000 26.74316 548 GLY A C 1
ATOM 4266 O O . GLY A 1 548 ? 5.89645 -27.67286 -7.29970 1.000 27.89001 548 GLY A O 1
ATOM 4267 N N A GLN A 1 549 ? 7.05684 -29.19001 -8.49197 0.500 25.58946 549 GLN A N 1
ATOM 4268 N N B GLN A 1 549 ? 7.08171 -29.17438 -8.48995 0.500 25.58197 549 GLN A N 1
ATOM 4269 C CA A GLN A 1 549 ? 7.36929 -30.00068 -7.32798 0.500 27.98738 549 GLN A CA 1
ATOM 4270 C CA B GLN A 1 549 ? 7.38672 -30.00819 -7.34003 0.500 27.99413 549 GLN A CA 1
ATOM 4271 C C A GLN A 1 549 ? 8.67350 -29.52297 -6.69580 0.500 27.57568 549 GLN A C 1
ATOM 4272 C C B GLN A 1 549 ? 8.72154 -29.59744 -6.73109 0.500 27.61713 549 GLN A C 1
ATOM 4273 O O A GLN A 1 549 ? 9.44895 -28.77628 -7.29152 0.500 27.71618 549 GLN A O 1
ATOM 4274 O O B GLN A 1 549 ? 9.56603 -28.97872 -7.38006 0.500 27.45880 549 GLN A O 1
ATOM 4285 N N . GLY A 1 550 ? 8.91071 -29.96516 -5.47051 1.000 24.78146 550 GLY A N 1
ATOM 4286 C CA . GLY A 1 550 ? 10.15048 -29.64762 -4.78842 1.000 24.44360 550 GLY A CA 1
ATOM 4287 C C . GLY A 1 550 ? 10.27399 -30.53138 -3.57172 1.000 30.53422 550 GLY A C 1
ATOM 4288 O O . GLY A 1 550 ? 9.29428 -31.13539 -3.12288 1.000 35.08963 550 GLY A O 1
ATOM 4289 N N . GLU A 1 551 ? 11.48992 -30.60924 -3.04447 1.000 26.97460 551 GLU A N 1
ATOM 4290 C CA . GLU A 1 551 ? 11.78338 -31.39840 -1.85976 1.000 28.19773 551 GLU A CA 1
ATOM 4291 C C . GLU A 1 551 ? 12.19701 -30.48940 -0.71089 1.000 29.68528 551 GLU A C 1
ATOM 4292 O O . GLU A 1 551 ? 12.96575 -29.54703 -0.90049 1.000 25.35816 551 GLU A O 1
ATOM 4298 N N . ASP A 1 552 ? 11.72346 -30.80404 0.48681 1.000 27.78673 552 ASP A N 1
ATOM 4299 C CA . ASP A 1 552 ? 12.01029 -29.97767 1.64848 1.000 29.97762 552 ASP A CA 1
ATOM 4300 C C . ASP A 1 552 ? 13.36761 -30.36680 2.21332 1.000 29.33606 552 ASP A C 1
ATOM 4301 O O . ASP A 1 552 ? 13.66732 -31.55394 2.35489 1.000 30.39259 552 ASP A O 1
ATOM 4306 N N . HIS A 1 553 ? 14.20402 -29.37386 2.49703 1.000 24.71734 553 HIS A N 1
ATOM 4307 C CA . HIS A 1 553 ? 15.50734 -29.62511 3.10345 1.000 28.28952 553 HIS A CA 1
ATOM 4308 C C . HIS A 1 553 ? 15.73611 -28.55247 4.16186 1.000 29.79301 553 HIS A C 1
ATOM 4309 O O . HIS A 1 553 ? 14.84012 -27.76276 4.47182 1.000 26.91838 553 HIS A O 1
ATOM 4316 N N . VAL A 1 554 ? 16.95358 -28.50700 4.70313 1.000 28.95251 554 VAL A N 1
ATOM 4317 C CA . VAL A 1 554 ? 17.21505 -27.70349 5.89437 1.000 26.10574 554 VAL A CA 1
ATOM 4318 C C . VAL A 1 554 ? 16.81721 -26.24177 5.67923 1.000 24.30743 554 VAL A C 1
ATOM 4319 O O . VAL A 1 554 ? 16.18001 -25.62677 6.54001 1.000 30.66912 554 VAL A O 1
ATOM 4323 N N . THR A 1 555 ? 17.19479 -25.65453 4.54469 1.000 23.36410 555 THR A N 1
ATOM 4324 C CA . THR A 1 555 ? 17.01388 -24.21735 4.35710 1.000 24.13000 555 THR A CA 1
ATOM 4325 C C . THR A 1 555 ? 15.77734 -23.86099 3.54024 1.000 28.66300 555 THR A C 1
ATOM 4326 O O . THR A 1 555 ? 15.47398 -22.67378 3.39658 1.000 25.39721 555 THR A O 1
ATOM 4330 N N . GLY A 1 556 ? 15.06383 -24.83921 3.00631 1.000 22.84843 556 GLY A N 1
ATOM 4331 C CA . GLY A 1 556 ? 13.88187 -24.51756 2.22728 1.000 23.78451 556 GLY A CA 1
ATOM 4332 C C . GLY A 1 556 ? 13.54585 -25.65299 1.27846 1.000 27.63549 556 GLY A C 1
ATOM 4333 O O . GLY A 1 556 ? 13.85461 -26.81185 1.54705 1.000 28.74895 556 GLY A O 1
ATOM 4334 N N . ILE A 1 557 ? 12.90228 -25.29161 0.17540 1.000 26.64446 557 ILE A N 1
ATOM 4335 C CA . ILE A 1 557 ? 12.41779 -26.25206 -0.80821 1.000 24.51305 557 ILE A CA 1
ATOM 4336 C C . ILE A 1 557 ? 13.23868 -26.08684 -2.07861 1.000 23.51064 557 ILE A C 1
ATOM 4337 O O . ILE A 1 557 ? 13.42666 -24.96110 -2.55857 1.000 27.96798 557 ILE A O 1
ATOM 4342 N N . SER A 1 558 ? 13.71573 -27.19794 -2.62526 1.000 22.02633 558 SER A N 1
ATOM 4343 C CA . SER A 1 558 ? 14.56302 -27.17353 -3.81006 1.000 25.06479 558 SER A CA 1
ATOM 4344 C C . SER A 1 558 ? 14.04454 -28.16010 -4.84792 1.000 23.81412 558 SER A C 1
ATOM 4345 O O . SER A 1 558 ? 13.44036 -29.18158 -4.49515 1.000 26.00640 558 SER A O 1
ATOM 4348 N N . PRO A 1 559 ? 14.24082 -27.86993 -6.13512 1.000 23.79746 559 PRO A N 1
ATOM 4349 C CA . PRO A 1 559 ? 13.78819 -28.79745 -7.17539 1.000 25.29686 559 PRO A CA 1
ATOM 4350 C C . PRO A 1 559 ? 14.62209 -30.06340 -7.19385 1.000 26.66892 559 PRO A C 1
ATOM 4351 O O . PRO A 1 559 ? 15.80196 -30.05870 -6.84116 1.000 24.12766 559 PRO A O 1
ATOM 4355 N N . SER A 1 560 ? 13.98776 -31.15606 -7.62190 1.000 29.68680 560 SER A N 1
ATOM 4356 C CA . SER A 1 560 ? 14.71581 -32.34397 -8.04278 1.000 33.00315 560 SER A CA 1
ATOM 4357 C C . SER A 1 560 ? 15.15101 -32.18967 -9.49568 1.000 31.53437 560 SER A C 1
ATOM 4358 O O . SER A 1 560 ? 14.67409 -31.31150 -10.22535 1.000 29.03632 560 SER A O 1
ATOM 4361 N N . TYR A 1 561 ? 16.06819 -33.06310 -9.91213 1.000 28.52996 561 TYR A N 1
ATOM 4362 C CA . TYR A 1 561 ? 16.55761 -33.02853 -11.28748 1.000 31.62712 561 TYR A CA 1
ATOM 4363 C C . TYR A 1 561 ? 15.40470 -33.01583 -12.28317 1.000 31.17440 561 TYR A C 1
ATOM 4364 O O . TYR A 1 561 ? 15.37822 -32.20703 -13.21663 1.000 29.35644 561 TYR A O 1
ATOM 4373 N N . GLU A 1 562 ? 14.42144 -33.89321 -12.06969 1.000 29.05791 562 GLU A N 1
ATOM 4374 C CA . GLU A 1 562 ? 13.28667 -34.07315 -12.96967 1.000 33.27835 562 GLU A CA 1
ATOM 4375 C C . GLU A 1 562 ? 12.34262 -32.87700 -13.00522 1.000 32.40297 562 GLU A C 1
ATOM 4376 O O . GLU A 1 562 ? 11.46011 -32.83302 -13.87260 1.000 33.02030 562 GLU A O 1
ATOM 4382 N N . ASP A 1 563 ? 12.48312 -31.92696 -12.08188 1.000 29.20111 563 ASP A N 1
ATOM 4383 C CA . ASP A 1 563 ? 11.60955 -30.76423 -12.03314 1.000 26.64646 563 ASP A CA 1
ATOM 4384 C C . ASP A 1 563 ? 12.08520 -29.63092 -12.93564 1.000 30.13496 563 ASP A C 1
ATOM 4385 O O . ASP A 1 563 ? 11.37232 -28.62995 -13.08965 1.000 27.32915 563 ASP A O 1
ATOM 4390 N N . LEU A 1 564 ? 13.25309 -29.76938 -13.54670 1.000 28.79870 564 LEU A N 1
ATOM 4391 C CA . LEU A 1 564 ? 13.77720 -28.75940 -14.44821 1.000 27.32085 564 LEU A CA 1
ATOM 4392 C C . LEU A 1 564 ? 13.78203 -29.28562 -15.87631 1.000 27.37599 564 LEU A C 1
ATOM 4393 O O . LEU A 1 564 ? 13.82250 -30.49560 -16.12014 1.000 30.52283 564 LEU A O 1
ATOM 4398 N N . ASN A 1 565 ? 13.74631 -28.34885 -16.81608 1.000 26.80747 565 ASN A N 1
ATOM 4399 C CA . ASN A 1 565 ? 13.78837 -28.64433 -18.24636 1.000 28.26647 565 ASN A CA 1
ATOM 4400 C C . ASN A 1 565 ? 15.24540 -28.63752 -18.70853 1.000 30.80267 565 ASN A C 1
ATOM 4401 O O . ASN A 1 565 ? 15.90897 -27.59044 -18.68928 1.000 30.68975 565 ASN A O 1
ATOM 4406 N N . TRP A 1 566 ? 15.74459 -29.80361 -19.12619 1.000 26.88143 566 TRP A N 1
ATOM 4407 C CA . TRP A 1 566 ? 17.13328 -29.95130 -19.54091 1.000 27.90313 566 TRP A CA 1
ATOM 4408 C C . TRP A 1 566 ? 17.30210 -30.02226 -21.05264 1.000 29.94375 566 TRP A C 1
ATOM 4409 O O . TRP A 1 566 ? 18.42946 -30.21123 -21.52849 1.000 29.40131 566 TRP A O 1
ATOM 4420 N N . THR A 1 567 ? 16.22250 -29.86712 -21.81241 1.000 28.91312 567 THR A N 1
ATOM 4421 C CA . THR A 1 567 ? 16.30856 -29.85961 -23.26978 1.000 30.37448 567 THR A CA 1
ATOM 4422 C C . THR A 1 567 ? 17.30017 -28.80844 -23.74928 1.000 35.33845 567 THR A C 1
ATOM 4423 O O . THR A 1 567 ? 17.16508 -27.62459 -23.42883 1.000 35.49426 567 THR A O 1
ATOM 4427 N N . GLY A 1 568 ? 18.30712 -29.24444 -24.50557 1.000 32.58750 568 GLY A N 1
ATOM 4428 C CA . GLY A 1 568 ? 19.28036 -28.33611 -25.07052 1.000 32.48436 568 GLY A CA 1
ATOM 4429 C C . GLY A 1 568 ? 20.52026 -28.09821 -24.23630 1.000 33.18108 568 GLY A C 1
ATOM 4430 O O . GLY A 1 568 ? 21.39691 -27.33498 -24.66792 1.000 36.63068 568 GLY A O 1
ATOM 4431 N N . LEU A 1 569 ? 20.63016 -28.71262 -23.06013 1.000 31.13321 569 LEU A N 1
ATOM 4432 C CA . LEU A 1 569 ? 21.78788 -28.52476 -22.18808 1.000 31.62452 569 LEU A CA 1
ATOM 4433 C C . LEU A 1 569 ? 22.27008 -29.87835 -21.67961 1.000 32.76034 569 LEU A C 1
ATOM 4434 O O . LEU A 1 569 ? 21.49925 -30.62945 -21.06959 1.000 34.29029 569 LEU A O 1
ATOM 4439 N N . ASP A 1 570 ? 23.54684 -30.18425 -21.90677 1.000 37.16466 570 ASP A N 1
ATOM 4440 C CA . ASP A 1 570 ? 24.11601 -31.43061 -21.40205 1.000 37.55837 570 ASP A CA 1
ATOM 4441 C C . ASP A 1 570 ? 24.62345 -31.17384 -19.98841 1.000 36.70718 570 A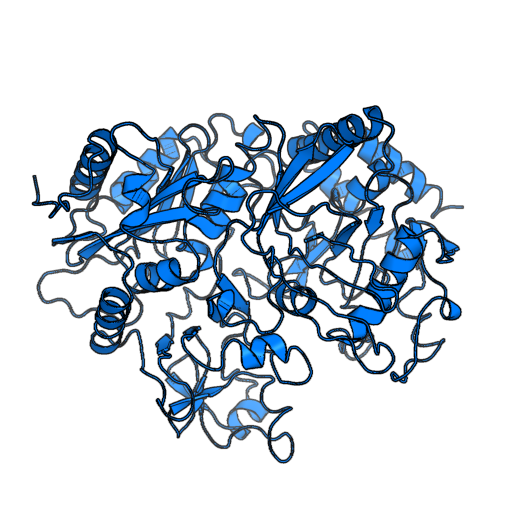SP A C 1
ATOM 4442 O O . ASP A 1 570 ? 25.74054 -30.69382 -19.78392 1.000 42.17691 570 ASP A O 1
ATOM 4447 N N . PHE A 1 571 ? 23.78115 -31.48196 -19.01155 1.000 30.15580 571 PHE A N 1
ATOM 4448 C CA . PHE A 1 571 ? 24.07881 -31.26548 -17.60082 1.000 34.28195 571 PHE A CA 1
ATOM 4449 C C . PHE A 1 571 ? 23.40731 -32.42675 -16.88669 1.000 33.51681 571 PHE A C 1
ATOM 4450 O O . PHE A 1 571 ? 22.18113 -32.54869 -16.93399 1.000 35.27073 571 PHE A O 1
ATOM 4458 N N . SER A 1 572 ? 24.20082 -33.28911 -16.26718 1.000 31.06677 572 SER A N 1
ATOM 4459 C CA . SER A 1 572 ? 23.70839 -34.57603 -15.80880 1.000 34.34881 572 SER A CA 1
ATOM 4460 C C . SER A 1 572 ? 23.05184 -34.45949 -14.44201 1.000 32.01572 572 SER A C 1
ATOM 4461 O O . SER A 1 572 ? 23.20989 -33.46327 -13.73249 1.000 29.31905 572 SER A O 1
ATOM 4464 N N . ALA A 1 573 ? 22.34885 -35.53353 -14.05616 1.000 31.25881 573 ALA A N 1
ATOM 4465 C CA . ALA A 1 573 ? 21.80929 -35.62617 -12.70195 1.000 30.50032 573 ALA A CA 1
ATOM 4466 C C . ALA A 1 573 ? 22.91410 -35.57260 -11.65537 1.000 33.15295 573 ALA A C 1
ATOM 4467 O O . ALA A 1 573 ? 22.71073 -35.02132 -10.56843 1.000 32.52355 573 ALA A O 1
ATOM 4469 N N . ASP A 1 574 ? 24.09374 -36.12571 -11.96185 1.000 30.81168 574 ASP A N 1
ATOM 4470 C CA . ASP A 1 574 ? 25.20318 -36.03447 -11.01286 1.000 36.07415 574 ASP A CA 1
ATOM 4471 C C . ASP A 1 574 ? 25.69653 -34.59863 -10.86656 1.000 30.42838 574 ASP A C 1
ATOM 4472 O O . ASP A 1 574 ? 26.00295 -34.15646 -9.75409 1.000 34.18191 574 ASP A O 1
ATOM 4477 N N . GLN A 1 575 ? 25.79373 -33.85206 -11.97007 1.000 31.08968 575 GLN A N 1
ATOM 4478 C CA . GLN A 1 575 ? 26.22486 -32.46081 -11.85239 1.000 32.69399 575 GLN A CA 1
ATOM 4479 C C . GLN A 1 575 ? 25.20911 -31.64302 -11.06618 1.000 26.52904 575 GLN A C 1
ATOM 4480 O O . GLN A 1 575 ? 25.58789 -30.77461 -10.27030 1.000 25.80376 575 GLN A O 1
ATOM 4486 N N . PHE A 1 576 ? 23.91675 -31.92409 -11.27009 1.000 28.46567 576 PHE A N 1
ATOM 4487 C CA . PHE A 1 576 ? 22.85608 -31.25119 -10.51954 1.000 27.76464 576 PHE A CA 1
ATOM 4488 C C . PHE A 1 576 ? 22.94769 -31.56257 -9.03223 1.000 32.41198 576 PHE A C 1
ATOM 4489 O O . PHE A 1 576 ? 22.78548 -30.66698 -8.19494 1.000 30.41642 576 PHE A O 1
ATOM 4497 N N A ASN A 1 577 ? 23.20898 -32.82746 -8.68319 0.500 30.92174 577 ASN A N 1
ATOM 4498 N N B ASN A 1 577 ? 23.20196 -32.82900 -8.68356 0.500 30.91904 577 ASN A N 1
ATOM 4499 C CA A ASN A 1 577 ? 23.36880 -33.18900 -7.27721 0.500 34.09242 577 ASN A CA 1
ATOM 4500 C CA B ASN A 1 577 ? 23.36289 -33.18858 -7.27778 0.500 34.09294 577 ASN A CA 1
ATOM 4501 C C A ASN A 1 577 ? 24.48891 -32.38946 -6.62334 0.500 33.03745 577 ASN A C 1
ATOM 4502 C C B ASN A 1 577 ? 24.48350 -32.38476 -6.62540 0.500 33.03640 577 ASN A C 1
ATOM 4503 O O A ASN A 1 577 ? 24.39113 -32.01705 -5.44817 0.500 35.38762 577 ASN A O 1
ATOM 4504 O O B ASN A 1 577 ? 24.38365 -32.00891 -5.45151 0.500 35.38563 577 ASN A O 1
ATOM 4513 N N . THR A 1 578 ? 25.55778 -32.10789 -7.37136 1.000 30.28858 578 THR A N 1
ATOM 4514 C CA . THR A 1 578 ? 26.67735 -31.35078 -6.81541 1.000 28.53748 578 THR A CA 1
ATOM 4515 C C . THR A 1 578 ? 26.26455 -29.93626 -6.40124 1.000 32.65888 578 THR A C 1
ATOM 4516 O O . THR A 1 578 ? 26.65247 -29.45667 -5.32968 1.000 29.38217 578 THR A O 1
ATOM 4520 N N . VAL A 1 579 ? 25.49632 -29.23715 -7.24518 1.000 30.34176 579 VAL A N 1
ATOM 4521 C CA . VAL A 1 579 ? 25.16653 -27.84153 -6.95596 1.000 31.41711 579 VAL A CA 1
ATOM 4522 C C . VAL A 1 579 ? 23.85698 -27.68331 -6.18843 1.000 29.11109 579 VAL A C 1
ATOM 4523 O O . VAL A 1 579 ? 23.47428 -26.54762 -5.87676 1.000 28.51700 579 VAL A O 1
ATOM 4527 N N . THR A 1 580 ? 23.15462 -28.78035 -5.86796 1.000 27.26178 580 THR A N 1
ATOM 4528 C CA . THR A 1 580 ? 21.94231 -28.70456 -5.05894 1.000 28.09318 580 THR A CA 1
ATOM 4529 C C . THR A 1 580 ? 22.01805 -29.46411 -3.73742 1.000 30.27707 580 THR A C 1
ATOM 4530 O O . THR A 1 580 ? 21.13602 -29.27518 -2.89233 1.000 34.28342 580 THR A O 1
ATOM 4534 N N . SER A 1 581 ? 23.03872 -30.28671 -3.51477 1.000 29.12797 581 SER A N 1
ATOM 4535 C CA . SER A 1 581 ? 23.14215 -30.99800 -2.24206 1.000 30.70422 581 SER A CA 1
ATOM 4536 C C . SER A 1 581 ? 23.30712 -30.01972 -1.08281 1.000 35.03165 581 SER A C 1
ATOM 4537 O O . SER A 1 581 ? 24.04932 -29.04056 -1.17643 1.000 32.95768 581 SER A O 1
ATOM 4540 N N . ILE A 1 582 ? 22.58860 -30.27687 0.00738 1.000 31.00637 582 ILE A N 1
ATOM 4541 C CA . ILE A 1 582 ? 22.75490 -29.53207 1.25122 1.000 26.12840 582 ILE A CA 1
ATOM 4542 C C . ILE A 1 582 ? 23.81204 -30.24831 2.08394 1.000 29.08478 582 ILE A C 1
ATOM 4543 O O . ILE A 1 582 ? 23.59967 -31.37809 2.53472 1.000 27.46183 582 ILE A O 1
ATOM 4548 N N . ASP A 1 583 ? 24.94297 -29.59594 2.30184 1.000 27.24116 583 ASP A N 1
ATOM 4549 C CA . ASP A 1 583 ? 26.03373 -30.18499 3.06527 1.000 23.73581 583 ASP A CA 1
ATOM 4550 C C . ASP A 1 583 ? 25.92820 -29.72336 4.51375 1.000 24.52139 583 ASP A C 1
ATOM 4551 O O . ASP A 1 583 ? 26.02680 -28.52236 4.79772 1.000 25.37762 583 ASP A O 1
ATOM 4556 N N . LYS A 1 584 ? 25.72462 -30.67822 5.42684 1.000 25.48150 584 LYS A N 1
ATOM 4557 C CA . LYS A 1 584 ? 25.51664 -30.32843 6.82906 1.000 25.83167 584 LYS A CA 1
ATOM 4558 C C . LYS A 1 584 ? 26.70306 -29.55799 7.40474 1.000 24.83877 584 LYS A C 1
ATOM 4559 O O . LYS A 1 584 ? 26.51789 -28.53477 8.07728 1.000 24.76573 584 LYS A O 1
ATOM 4565 N N . ALA A 1 585 ? 27.93374 -30.03554 7.16212 1.000 23.77017 585 ALA A N 1
ATOM 4566 C CA . ALA A 1 585 ? 29.09884 -29.37446 7.74876 1.000 24.36187 585 ALA A CA 1
ATOM 4567 C C . ALA A 1 585 ? 29.22959 -27.93417 7.25520 1.000 22.43643 585 ALA A C 1
ATOM 4568 O O . ALA A 1 585 ? 29.51244 -27.01878 8.04242 1.000 25.05696 585 ALA A O 1
ATOM 4570 N N . ALA A 1 586 ? 29.00810 -27.71386 5.95873 1.000 20.03146 586 ALA A N 1
ATOM 4571 C CA . ALA A 1 586 ? 29.13164 -26.36514 5.41607 1.000 24.22594 586 ALA A CA 1
ATOM 4572 C C . ALA A 1 586 ? 28.07205 -25.43573 5.99903 1.000 22.36333 586 ALA A C 1
ATOM 4573 O O . ALA A 1 586 ? 28.36475 -24.26727 6.29020 1.000 23.17868 586 ALA A O 1
ATOM 4575 N N . TRP A 1 587 ? 26.83498 -25.93397 6.18758 1.000 21.30345 587 TRP A N 1
ATOM 4576 C CA . TRP A 1 587 ? 25.78880 -25.07237 6.74072 1.000 17.45348 587 TRP A CA 1
ATOM 4577 C C . TRP A 1 587 ? 25.98221 -24.82937 8.23167 1.000 19.98167 587 TRP A C 1
ATOM 4578 O O . TRP A 1 587 ? 25.62590 -23.75329 8.72294 1.000 23.54076 587 TRP A O 1
ATOM 4589 N N . LEU A 1 588 ? 26.57541 -25.77604 8.96191 1.000 22.28176 588 LEU A N 1
ATOM 4590 C CA . LEU A 1 588 ? 26.90106 -25.49989 10.36064 1.000 25.61354 588 LEU A CA 1
ATOM 4591 C C . LEU A 1 588 ? 27.88136 -24.33387 10.47044 1.000 23.62362 588 LEU A C 1
ATOM 4592 O O . LEU A 1 588 ? 27.70380 -23.43245 11.30199 1.000 23.79881 588 LEU A O 1
ATOM 4597 N N A LYS A 1 589 ? 28.92361 -24.34249 9.63568 0.500 21.33247 589 LYS A N 1
ATOM 4598 N N B LYS A 1 589 ? 28.92084 -24.32514 9.62759 0.500 21.33346 589 LYS A N 1
ATOM 4599 C CA A LYS A 1 589 ? 29.86397 -23.22872 9.59141 0.500 22.85665 589 LYS A CA 1
ATOM 4600 C CA B LYS A 1 589 ? 29.86059 -23.20603 9.61734 0.500 22.84830 589 LYS A CA 1
ATOM 4601 C C A LYS A 1 589 ? 29.17239 -21.93070 9.18647 0.500 22.34248 589 LYS A C 1
ATOM 4602 C C B LYS A 1 589 ? 29.18277 -21.91316 9.17623 0.500 22.34469 589 LYS A C 1
ATOM 4603 O O A LYS A 1 589 ? 29.41269 -20.87406 9.78383 0.500 23.54575 589 LYS A O 1
ATOM 4604 O O B LYS A 1 589 ? 29.44970 -20.84005 9.73163 0.500 23.54855 589 LYS A O 1
ATOM 4615 N N . GLU A 1 590 ? 28.30391 -21.99645 8.17283 1.000 19.34920 590 GLU A N 1
ATOM 4616 C CA . GLU A 1 590 ? 27.58631 -20.81282 7.70305 1.000 24.17616 590 GLU A CA 1
ATOM 4617 C C . GLU A 1 590 ? 26.71498 -20.20944 8.80125 1.000 20.10788 590 GLU A C 1
ATOM 4618 O O . GLU A 1 590 ? 26.69676 -18.98947 8.98269 1.000 21.11984 590 GLU A O 1
ATOM 4624 N N . LEU A 1 591 ? 26.02260 -21.05259 9.57962 1.000 20.42756 591 LEU A N 1
ATOM 4625 C CA . LEU A 1 591 ? 25.17535 -20.53005 10.64334 1.000 22.75193 591 LEU A CA 1
ATOM 4626 C C . LEU A 1 591 ? 25.98765 -19.81994 11.71282 1.000 23.75481 591 LEU A C 1
ATOM 4627 O O . LEU A 1 591 ? 25.49363 -18.87352 12.33051 1.000 23.08308 591 LEU A O 1
ATOM 4632 N N A GLU A 1 592 ? 27.21942 -20.26639 11.96775 0.500 24.25590 592 GLU A N 1
ATOM 4633 N N B GLU A 1 592 ? 27.22792 -20.25367 11.94784 0.500 24.26812 592 GLU A N 1
ATOM 4634 C CA A GLU A 1 592 ? 28.06327 -19.52766 12.90530 0.500 26.93345 592 GLU A CA 1
ATOM 4635 C CA B GLU A 1 592 ? 28.07724 -19.53714 12.89786 0.500 26.92956 592 GLU A CA 1
ATOM 4636 C C A GLU A 1 592 ? 28.43045 -18.15173 12.35608 0.500 24.81348 592 GLU A C 1
ATOM 4637 C C B GLU A 1 592 ? 28.51445 -18.17894 12.36111 0.500 24.80778 592 GLU A C 1
ATOM 4638 O O A GLU A 1 592 ? 28.51606 -17.17816 13.11553 0.500 27.44413 592 GLU A O 1
ATOM 4639 O O B GLU A 1 592 ? 28.73554 -17.24673 13.14392 0.500 27.65383 592 GLU A O 1
ATOM 4650 N N . LEU A 1 593 ? 28.64117 -18.04014 11.03997 1.000 20.94730 593 LEU A N 1
ATOM 4651 C CA . LEU A 1 593 ? 28.85778 -16.71782 10.46425 1.000 23.20362 593 LEU A CA 1
ATOM 4652 C C . LEU A 1 593 ? 27.59435 -15.85605 10.55355 1.000 27.51097 593 LEU A C 1
ATOM 4653 O O . LEU A 1 593 ? 27.69769 -14.62986 10.68294 1.000 21.94956 593 LEU A O 1
ATOM 4658 N N . HIS A 1 594 ? 26.39600 -16.46563 10.49666 1.000 24.13360 594 HIS A N 1
ATOM 4659 C CA . HIS A 1 594 ? 25.17147 -15.69661 10.75170 1.000 25.88989 594 HIS A CA 1
ATOM 4660 C C . HIS A 1 594 ? 25.14114 -15.17520 12.18195 1.000 25.05179 594 HIS A C 1
ATOM 4661 O O . HIS A 1 594 ? 24.72672 -14.03463 12.43016 1.000 24.99647 594 HIS A O 1
ATOM 4668 N N . ALA A 1 595 ? 25.57093 -16.00332 13.13827 1.000 25.74064 595 ALA A N 1
ATOM 4669 C CA . ALA A 1 595 ? 25.59576 -15.57766 14.53636 1.000 26.44318 595 ALA A CA 1
ATOM 4670 C C . ALA A 1 595 ? 26.51239 -14.37537 14.73395 1.000 26.80332 595 ALA A C 1
ATOM 4671 O O . ALA A 1 595 ? 26.18660 -13.45834 15.49838 1.000 26.53151 595 ALA A O 1
ATOM 4673 N N . GLU A 1 596 ? 27.65571 -14.35127 14.04099 1.000 25.92868 596 GLU A N 1
ATOM 4674 C CA . GLU A 1 596 ? 28.54670 -13.19879 14.13474 1.000 27.15639 596 GLU A CA 1
ATOM 4675 C C . GLU A 1 596 ? 27.87568 -11.93657 13.60799 1.000 25.54890 596 GLU A C 1
ATOM 4676 O O . GLU A 1 596 ? 28.00174 -10.86335 14.20991 1.000 26.59200 596 GLU A O 1
ATOM 4682 N N . LEU A 1 597 ? 27.18267 -12.03592 12.46524 1.000 24.98980 597 LEU A N 1
ATOM 4683 C CA . LEU A 1 597 ? 26.40831 -10.90044 11.96273 1.000 24.54740 597 LEU A CA 1
ATOM 4684 C C . LEU A 1 597 ? 25.37972 -10.43867 12.99135 1.000 24.26264 597 LEU A C 1
ATOM 4685 O O . LEU A 1 597 ? 25.23747 -9.23670 13.25558 1.000 27.58499 597 LEU A O 1
ATOM 4690 N N . PHE A 1 598 ? 24.63830 -11.38647 13.57361 1.000 23.83545 598 PHE A N 1
ATOM 4691 C CA . PHE A 1 598 ? 23.59428 -11.00226 14.51479 1.000 29.47785 598 PHE A CA 1
ATOM 4692 C C . PHE A 1 598 ? 24.17699 -10.35941 15.75762 1.000 30.42364 598 PHE A C 1
ATOM 4693 O O . PHE A 1 598 ? 23.52644 -9.50547 16.37231 1.000 31.26985 598 PHE A O 1
ATOM 4701 N N . LYS A 1 599 ? 25.38197 -10.76648 16.15363 1.000 26.67134 599 LYS A N 1
ATOM 4702 C CA . LYS A 1 599 ? 26.05222 -10.08402 17.25348 1.000 32.72597 599 LYS A CA 1
ATOM 4703 C C . LYS A 1 599 ? 26.34855 -8.63740 16.88071 1.000 31.32562 599 LYS A C 1
ATOM 4704 O O . LYS A 1 599 ? 26.08246 -7.71570 17.66149 1.000 32.29325 599 LYS A O 1
ATOM 4710 N N A GLN A 1 600 ? 26.87171 -8.41970 15.67337 0.500 28.86770 600 GLN A N 1
ATOM 4711 N N B GLN A 1 600 ? 26.91118 -8.42018 15.68658 0.500 28.88461 600 GLN A N 1
ATOM 4712 C CA A GLN A 1 600 ? 27.20688 -7.06963 15.23951 0.500 30.50664 600 GLN A CA 1
ATOM 4713 C CA B GLN A 1 600 ? 27.19166 -7.06052 15.23457 0.500 30.50542 600 GLN A CA 1
ATOM 4714 C C A GLN A 1 600 ? 25.95925 -6.21201 15.06424 0.500 32.00309 600 GLN A C 1
ATOM 4715 C C B GLN A 1 600 ? 25.91625 -6.23393 15.18819 0.500 31.98904 600 GLN A C 1
ATOM 4716 O O A GLN A 1 600 ? 26.00435 -5.00010 15.30224 0.500 30.86607 600 GLN A O 1
ATOM 4717 O O B GLN A 1 600 ? 25.89188 -5.08099 15.63471 0.500 30.92326 600 GLN A O 1
ATOM 4728 N N . LEU A 1 601 ? 24.83766 -6.81990 14.67476 1.000 30.12908 601 LEU A N 1
ATOM 4729 C CA . LEU A 1 601 ? 23.58873 -6.10896 14.44161 1.000 30.41258 601 LEU A CA 1
ATOM 4730 C C . LEU A 1 601 ? 22.59392 -6.28189 15.58995 1.000 28.17715 601 LEU A C 1
ATOM 4731 O O . LEU A 1 601 ? 21.38182 -6.18509 15.37681 1.000 33.01847 601 LEU A O 1
ATOM 4736 N N . GLU A 1 602 ? 23.08575 -6.50812 16.81051 1.000 31.88879 602 GLU A N 1
ATOM 4737 C CA . GLU A 1 602 ? 22.19508 -6.82590 17.92620 1.000 34.71715 602 GLU A CA 1
ATOM 4738 C C . GLU A 1 602 ? 21.16851 -5.71920 18.17149 1.000 36.09165 602 GLU A C 1
ATOM 4739 O O . GLU A 1 602 ? 20.01624 -6.00329 18.52185 1.000 32.97159 602 GLU A O 1
ATOM 4745 N N . HIS A 1 603 ? 21.55776 -4.45567 17.98090 1.000 33.01951 603 HIS A N 1
ATOM 4746 C CA . HIS A 1 603 ? 20.66220 -3.33546 18.26540 1.000 39.10622 603 HIS A CA 1
ATOM 4747 C C . HIS A 1 603 ? 19.47243 -3.35909 17.30889 1.000 36.51739 603 HIS A C 1
ATOM 4748 O O . HIS A 1 603 ? 19.64489 -3.24002 16.09094 1.000 32.34944 603 HIS A O 1
ATOM 4755 N N . HIS A 1 604 ? 18.26728 -3.52922 17.86165 1.000 35.44333 604 HIS A N 1
ATOM 4756 C CA . HIS A 1 604 ? 17.01158 -3.57000 17.11010 1.000 34.54495 604 HIS A CA 1
ATOM 4757 C C . HIS A 1 604 ? 16.88182 -4.79449 16.20518 1.000 31.46425 604 HIS A C 1
ATOM 4758 O O . HIS A 1 604 ? 16.02502 -4.81327 15.31256 1.000 33.14703 604 HIS A O 1
ATOM 4765 N N . LEU A 1 605 ? 17.68228 -5.83438 16.40973 1.000 30.01829 605 LEU A N 1
ATOM 4766 C CA . LEU A 1 605 ? 17.57135 -7.01255 15.55667 1.000 30.23493 605 LEU A CA 1
ATOM 4767 C C . LEU A 1 605 ? 16.22860 -7.69078 15.80103 1.000 29.82283 605 LEU A C 1
ATOM 4768 O O . LEU A 1 605 ? 15.89484 -7.98561 16.94916 1.000 34.04356 605 LEU A O 1
ATOM 4773 N N . PRO A 1 606 ? 15.42112 -7.91255 14.76608 1.000 26.39019 606 PRO A N 1
ATOM 4774 C CA . PRO A 1 606 ? 14.12785 -8.56807 14.97298 1.000 28.86370 606 PRO A CA 1
ATOM 4775 C C . PRO A 1 606 ? 14.31677 -9.94558 15.58174 1.000 31.48500 606 PRO A C 1
ATOM 4776 O O . PRO A 1 606 ? 15.14896 -10.73669 15.13411 1.000 30.50963 606 PRO A O 1
ATOM 4780 N N . LYS A 1 607 ? 13.55021 -10.21782 16.63621 1.000 30.59315 607 LYS A N 1
ATOM 4781 C CA . LYS A 1 607 ? 13.69094 -11.49310 17.31614 1.000 34.41218 607 LYS A CA 1
ATOM 4782 C C . LYS A 1 607 ? 13.33454 -12.65427 16.39581 1.000 34.28310 607 LYS A C 1
ATOM 4783 O O . LYS A 1 607 ? 13.80653 -13.77263 16.61974 1.000 33.49858 607 LYS A O 1
ATOM 4789 N N . GLU A 1 608 ? 12.53485 -12.40004 15.34846 1.000 34.15534 608 GLU A N 1
ATOM 4790 C CA . GLU A 1 608 ? 12.15530 -13.45024 14.40949 1.000 34.29689 608 GLU A CA 1
ATOM 4791 C C . GLU A 1 608 ? 13.36503 -14.06412 13.71934 1.000 31.93263 608 GLU A C 1
ATOM 4792 O O . GLU A 1 608 ? 13.32440 -15.23691 13.33775 1.000 33.01759 608 GLU A O 1
ATOM 4798 N N . LEU A 1 609 ? 14.45925 -13.30914 13.56947 1.000 34.39557 609 LEU A N 1
ATOM 4799 C CA . LEU A 1 609 ? 15.62985 -13.85828 12.88759 1.000 36.29152 609 LEU A CA 1
ATOM 4800 C C . LEU A 1 609 ? 16.36336 -14.87607 13.75713 1.000 30.99231 609 LEU A C 1
ATOM 4801 O O . LEU A 1 609 ? 16.77931 -15.93043 13.26568 1.000 29.82414 609 LEU A O 1
ATOM 4806 N N . GLY A 1 610 ? 16.54080 -14.58171 15.04494 1.000 34.62835 610 GLY A N 1
ATOM 4807 C CA . GLY A 1 610 ? 17.10032 -15.58278 15.94009 1.000 31.87217 610 GLY A CA 1
ATOM 4808 C C . GLY A 1 610 ? 16.24758 -16.83919 16.02102 1.000 28.93937 610 GLY A C 1
ATOM 4809 O O . GLY A 1 610 ? 16.77396 -17.95531 16.09961 1.000 29.25606 610 GLY A O 1
ATOM 4810 N N . GLU A 1 611 ? 14.92234 -16.67855 16.00171 1.000 28.22791 611 GLU A N 1
ATOM 4811 C CA . GLU A 1 611 ? 14.03154 -17.83944 16.04229 1.000 25.80042 611 GLU A CA 1
ATOM 4812 C C . GLU A 1 611 ? 14.18991 -18.69776 14.79191 1.000 27.75991 611 GLU A C 1
ATOM 4813 O O . GLU A 1 611 ? 14.29977 -19.92553 14.87636 1.000 28.21227 611 GLU A O 1
ATOM 4819 N N . THR A 1 612 ? 14.22358 -18.06377 13.61542 1.000 26.95128 612 THR A N 1
ATOM 4820 C CA . THR A 1 612 ? 14.45893 -18.81307 12.38421 1.000 25.81579 612 THR A CA 1
ATOM 4821 C C . THR A 1 612 ? 15.81094 -19.51623 12.41121 1.000 27.16344 612 THR A C 1
ATOM 4822 O O . THR A 1 612 ? 15.92421 -20.67592 11.99351 1.000 24.46068 612 THR A O 1
ATOM 4826 N N . LYS A 1 613 ? 16.85482 -18.82475 12.88446 1.000 24.38946 613 LYS A N 1
ATOM 4827 C CA . LYS A 1 613 ? 18.16487 -19.45316 12.97348 1.000 25.66408 613 LYS A CA 1
ATOM 4828 C C . LYS A 1 613 ? 18.10879 -20.69134 13.86518 1.000 26.59051 613 LYS A C 1
ATOM 4829 O O . LYS A 1 613 ? 18.69207 -21.72701 13.53549 1.000 24.59566 613 LYS A O 1
ATOM 4835 N N . ALA A 1 614 ? 17.37595 -20.61736 14.98146 1.000 24.84894 614 ALA A N 1
ATOM 4836 C CA . ALA A 1 614 ? 17.30772 -21.76604 15.88906 1.000 26.85174 614 ALA A CA 1
ATOM 4837 C C . ALA A 1 614 ? 16.65100 -22.96920 15.22183 1.000 27.31570 614 ALA A C 1
ATOM 4838 O O . ALA A 1 614 ? 17.05364 -24.11539 15.46010 1.000 28.62955 614 ALA A O 1
ATOM 4840 N N . GLU A 1 615 ? 15.63139 -22.73030 14.38653 1.000 21.95448 615 GLU A N 1
ATOM 4841 C CA . GLU A 1 615 ? 14.99411 -23.81814 13.65559 1.000 26.92636 615 GLU A CA 1
ATOM 4842 C C . GLU A 1 615 ? 15.94332 -24.44256 12.64257 1.000 29.34683 615 GLU A C 1
ATOM 4843 O O . GLU A 1 615 ? 15.96482 -25.66664 12.47919 1.000 28.41617 615 GLU A O 1
ATOM 4849 N N . ILE A 1 616 ? 16.73793 -23.62835 11.94396 1.000 24.22557 616 ILE A N 1
ATOM 4850 C CA . ILE A 1 616 ? 17.67821 -24.20417 10.98922 1.000 26.35429 616 ILE A CA 1
ATOM 4851 C C . ILE A 1 616 ? 18.70517 -25.05771 11.72413 1.000 25.11470 616 ILE A C 1
ATOM 4852 O O . ILE A 1 616 ? 19.07824 -26.14602 11.26522 1.000 28.16164 616 ILE A O 1
ATOM 4857 N N . GLU A 1 617 ? 19.16305 -24.58245 12.88862 1.000 28.65165 617 GLU A N 1
ATOM 4858 C CA . GLU A 1 617 ? 20.12213 -25.34614 13.68750 1.000 24.95820 617 GLU A CA 1
ATOM 4859 C C . GLU A 1 617 ? 19.55568 -26.70136 14.09394 1.000 30.16480 617 GLU A C 1
ATOM 4860 O O . GLU A 1 617 ? 20.25977 -27.71730 14.03398 1.000 28.73921 617 GLU A O 1
ATOM 4866 N N . ARG A 1 618 ? 18.28195 -26.74100 14.49750 1.000 25.31853 618 ARG A N 1
ATOM 4867 C CA . ARG A 1 618 ? 17.65298 -28.01696 14.82351 1.000 27.37029 618 ARG A CA 1
ATOM 4868 C C . ARG A 1 618 ? 17.65142 -28.95056 13.62033 1.000 31.70665 618 ARG A C 1
ATOM 4869 O O . ARG A 1 618 ? 18.02036 -30.12356 13.73832 1.000 34.08648 618 ARG A O 1
ATOM 4877 N N A ARG A 1 619 ? 17.26499 -28.43066 12.44896 0.500 28.98053 619 ARG A N 1
ATOM 4878 N N B ARG A 1 619 ? 17.22174 -28.45617 12.45375 0.500 28.98276 619 ARG A N 1
ATOM 4879 C CA A ARG A 1 619 ? 17.20257 -29.24645 11.23968 0.500 30.47014 619 ARG A CA 1
ATOM 4880 C CA B ARG A 1 619 ? 17.22924 -29.29601 11.25734 0.500 30.46838 619 ARG A CA 1
ATOM 4881 C C A ARG A 1 619 ? 18.57943 -29.77369 10.83915 0.500 32.44529 619 ARG A C 1
ATOM 4882 C C B ARG A 1 619 ? 18.61601 -29.86857 11.00118 0.500 32.41420 619 ARG A C 1
ATOM 4883 O O A ARG A 1 619 ? 18.67515 -30.84251 10.22506 0.500 30.89852 619 ARG A O 1
ATOM 4884 O O B ARG A 1 619 ? 18.75882 -31.05024 10.66273 0.500 30.60477 619 ARG A O 1
ATOM 4899 N N . LEU A 1 620 ? 19.65268 -29.05056 11.18410 1.000 25.91797 620 LEU A N 1
ATOM 4900 C CA . LEU A 1 620 ? 21.01068 -29.50530 10.90470 1.000 29.41121 620 LEU A CA 1
ATOM 4901 C C . LEU A 1 620 ? 21.47715 -30.56157 11.89321 1.000 38.05461 620 LEU A C 1
ATOM 4902 O O . LEU A 1 620 ? 22.27748 -31.43069 11.53353 1.000 40.11408 620 LEU A O 1
ATOM 4907 N N . ALA A 1 621 ? 21.02914 -30.48465 13.14165 1.000 35.61690 621 ALA A N 1
ATOM 4908 C CA . ALA A 1 621 ? 21.39719 -31.47824 14.14032 1.000 38.37505 621 ALA A CA 1
ATOM 4909 C C . ALA A 1 621 ? 20.46151 -32.68476 14.15743 1.000 40.14505 621 ALA A C 1
ATOM 4910 O O . ALA A 1 621 ? 20.73560 -33.64819 14.87997 1.000 47.30915 621 ALA A O 1
ATOM 4912 N N . ALA A 1 622 ? 19.37998 -32.66371 13.37765 1.000 39.79051 622 ALA A N 1
ATOM 4913 C CA . ALA A 1 622 ? 18.38614 -33.73916 13.38175 1.000 41.47639 622 ALA A CA 1
ATOM 4914 C C . ALA A 1 622 ? 18.98606 -35.06445 12.92936 1.000 50.92177 622 ALA A C 1
ATOM 4915 O O . ALA A 1 622 ? 20.09604 -35.10128 12.39983 1.000 57.00726 622 ALA A O 1
#

InterPro domains:
  IPR008209 Phosphoenolpyruvate carboxykinase, GTP-utilising [MF_00452] (13-621)
  IPR008209 Phosphoenolpyruvate carboxykinase, GTP-utilising [NF003253] (4-621)
  IPR008209 Phosphoenolpyruvate carboxykinase, GTP-utilising [PIRSF001348] (11-621)
  IPR008209 Phosphoenolpyruvate carboxykinase, GTP-utilising [PTHR11561] (17-621)
  IPR008209 Phosphoenolpyruvate carboxykinase, GTP-utilising [cd00819] (22-609)
  IPR008210 Phosphoenolpyruvate carboxykinase, N-terminal [G3DSA:3.40.449.10] (25-255)
  IPR008210 Phosphoenolpyruvate carboxykinase, N-terminal [SSF68923] (12-247)
  IPR013035 Phosphoenolpyruvate carboxykinase, C-terminal [G3DSA:3.90.228.20] (256-619)
  IPR018091 Phosphoenolpyruvate carboxykinase, GTP-utilising, conserved site [PS00505] (272-280)
  IPR035077 Phosphoenolpyruvate carboxykinase, C-terminal P-loop domain [PF00821] (248-618)
  IPR035078 Phosphoenolpyruvate carboxykinase, GTP-utilising, N-terminal [PF17297] (25-244)

Secondary structure (DSSP, 8-state):
-------TT---HHHHHHHHHHHHHH--SEEEE----HHHHHHHHHHHHHHTSEEEPPTTTSTT-EEE---TTSSSB-GGGEEE--SSGGGT-TTSB---HHHHHHHHHHHHTTTTTTSEEEEEEEEESSTT-TT-EEEEEEES-HHHHHHHHHHSEESTHHHHHHTTT---EEEEEE-S----TTPPPPSS---SS-EEEEETTTTEEEEES--SHHHH-TIIIIIIIIIHHHHHHHHT-EEES-EEEEEE-TTS-EEEEEEE--TTSSHHHHHT----TT-TT-EEEEEESS-EEEEE-TTS-EEEE---SEEEEE-TT-STTT-HHHHHHTTSS-EEES-EEETTS-EE-TTGGGGSGGGPPPS-EE-TTS-EE-HHHHHHH---SS-TT-EEEEEGGG-TTB-TTTT-TT-EE--EEEE----SSS--SEEE-SSHHHHHHHHHH-EEE--TTBSS-TT-EEE-GGG-TTT--S-HHHHHHHHHHHHHHHHTTTPPPPEEEEE-S--B-TTS-BSS--GGGGHHHHHHHHHHHTT----EEETTEEE--GGGS--TT----HHHHHHHH---HHHHHHHHHHHHHHHHHT-TT--HHHHHHHHHHHHHHH-

Organism: Polaromonas naphthalenivorans (strain CJ2) (NCBI:txid365044)

Sequence (615 aa):
GLNLNTPAYVKNAKLIAWVADMVALCKPDTVYWCDGSDAEYQRLCQQQLVDAGTFKKLNEAKRPNSYLACSDPSDVARVEDRTYICSAKEENAGPTNNWMEPSEMRATLQPLFDGCMRGRTMYVVPFSMGPLGSPIAHIGIELSDSPYVAVNMKIMTRMGKAVFEVLLGTEGDFVPCVVHTVGAPLAEGEQDVTWPCNKTKYIVHYPETREIWSYGSGYGGNALLGKKCFALRIASNNMGRRDEGWLAEHMLILGVTTNPEGKKYHVVAAAFPSACGKTNFSMLVPPAGFDGWSVTTIIGDDIAWIKPAADGKLYAINPEAGYFGVAPGTNMLTNPNCMLSVRRGNTIFTNVALTDDGDVWWEGMEQQDAPGKALPDHLIDWQGKDWTPQIAKETGAKAAHPNSRFTVAATNNPALDSAWDDPKGVAIDAFIFGGRRSTTVPLVTEARSWVEGVYMMMAATMGSETTAAATGQAGVVRRDPFAMLPFMGYNMSDYFQHWLDLGKKLAASGATLPKIYTTTNWFRRKGTDGKFVWPGYGENMRVLAWMIDRIEGKGQQGEDHVTGISPSYEDLNWTGLDFSADQFNNTVTSIDKAAWLKKELEELHAELFKQQLEHHLPKELGETKAEIERRRLAA

Foldseek 3Di:
DDDQVDDPLQQAVVVVVVVVVLCQFQVAPYEAEFALDPVVLVVLQVVLVVLVQWDAFDCVQANAEIEGFADPLFQFAALVQEAQAECDPQFAALLGHYDPVVVVCVVCSVLSRNQNAPFYWYWKKFKQAPALDPPIAIAIETERDSLLRSLCSFWTVIRSSNSVNCDHPRDHQYHYEYQSAHADVPGRDDSHRFASDWHFYAHLVRNYTYTHGHPHCVRRNCCAQPPQFQNVQVVCLVVAKHKAFWWKKWKAAQVGDIAIEIEFEAAPFDQVLVQQFDADFPRPNMAMFGLGRTIWIWHADLLLFIFIARRIFWDWDFPAQDECVQHVLVVQQSSYPKYKYQFKADPNRDTDFHNHLCVPVVSDDDQWIQASVRDIDGVVCCVVPVDTSGDRRITMIGGLVSGPRHDPCSNPSRGDTHQAYEYEAADQDFAFAKFWAPDQLLLLLCQQQHWYFADPNYDDDTGHIDGQRSSCSSRHNTHVQSVSVSSVVSNVVSVVSVDDDRIYMYGYQHHADPVRDTLHPDRSCCVQVVVLSVCVSVVNADFDAALSHTHHQPVRTRCRPHPADSVSNCRRHPRDLVSVVVSLVSVVVVCVSSVVNHPVSNVVSSVSSVVRSVD

Solvent-accessible surface area: 23340 Å² total; per-residue (Å²): 129,85,102,22,81,47,28,91,76,9,125,1,74,166,0,48,55,40,0,43,88,25,8,68,26,0,74,7,71,73,7,70,12,1,37,14,39,101,62,1,14,72,128,8,0,92,84,5,43,110,62,38,13,3,99,87,4,53,92,95,99,20,62,32,0,7,5,0,40,10,44,82,33,1,15,2,14,10,42,121,80,18,32,4,0,2,58,125,106,78,57,0,11,77,29,25,62,70,36,75,16,76,99,0,97,72,46,5,90,87,51,0,62,3,3,0,124,28,26,38,0,12,0,0,0,1,0,1,0,19,73,49,18,136,32,23,48,15,2,0,0,0,0,5,8,28,9,1,0,1,1,0,55,14,2,6,37,26,0,111,50,1,6,156,71,8,25,82,142,29,127,38,7,20,0,2,0,0,4,4,23,66,32,68,168,86,93,160,53,92,70,16,23,24,40,155,56,13,29,2,0,0,4,12,110,70,87,32,0,33,0,14,0,0,3,12,2,7,4,0,1,0,0,10,12,0,1,0,0,11,3,0,4,20,5,0,74,100,101,25,30,4,1,1,1,0,0,0,0,0,1,31,7,69,132,54,111,88,27,26,0,0,0,0,3,10,17,31,1,21,14,23,35,4,0,2,6,67,27,27,64,33,8,145,50,46,52,9,31,0,3,0,7,16,0,0,10,1,98,25,42,109,82,5,108,1,61,1,15,8,0,3,14,3,3,14,1,39,0,34,27,4,5,90,141,18,2,25,14,2,28,59,1,0,144,9,81,0,0,0,7,4,1,0,31,29,109,83,19,21,1,11,1,40,12,33,29,79,67,30,126,80,127,58,62,34,128,57,0,44,11,27,86,52,127,92,2,38,45,116,61,21,161,104,99,51,36,99,0,1,25,58,3,1,25,3,1,0,31,1,96,42,5,77,13,37,2,112,26,34,60,50,51,169,15,11,22,8,42,0,0,0,1,5,6,60,14,23,82,13,13,2,0,0,4,7,8,64,55,26,52,29,0,0,5,24,0,0,4,16,2,4,22,32,26,34,2,16,75,67,144,60,50,67,63,71,29,3,0,0,0,0,35,17,0,0,1,4,3,0,0,38,2,0,62,28,0,7,64,8,1,147,114,2,51,91,58,69,35,127,38,18,60,4,0,21,2,3,16,26,41,88,31,158,96,40,140,101,41,4,59,6,94,15,30,7,0,1,0,0,10,2,0,1,50,36,43,48,70,160,16,133,30,117,89,34,24,14,0,33,7,7,32,54,143,33,13,53,35,89,58,35,148,9,48,51,115,73,8,89,72,1,18,48,45,78,109,72,25,22,79,144,5,4,96,65,4,29,93,8,19,138,119,2,103,64,106,41,6,134,39,0,36,100,12,28,36,58,8,69,145,78,5,78,118

Nearest PDB structures (foldseek):
  4r43-assembly1_A  TM=9.589E-01  e=3.725E-95  Mycobacterium tuberculosis H37Rv
  4wl8-assembly1_A  TM=9.605E-01  e=6.977E-93  Mycobacterium tuberculosis H37Ra
  5i67-assembly1_A  TM=9.575E-01  e=8.500E-92  Mycobacterium tuberculosis H37Ra
  4ox2-assembly2_B  TM=9.511E-01  e=1.148E-83  Rattus norvegicus
  5v9h-assembly2_B  TM=9.555E-01  e=1.320E-82  Rattus norvegicus

=== Feature glossary ===
Key to the feature types in this record:

Secondary structure (8-state, DSSP). Secondary structure is the local, repeating backbone conformation. DSSP classifies it into eight states by reading the hydrogen-bond network: three helix types (H, G, I), two β types (E, B), two non-regular types (T, S), and unstructured coil (-).

Backbone torsions (φ/ψ). Backbone dihedral angles. Every residue except chain termini has a φ (preceding-C → N → Cα → C) and a ψ (N → Cα → C → next-N). They are reported in degrees following the IUPAC sign convention. Secondary structure is essentially a statement about which (φ, ψ) basin each residue occupies.

Predicted aligned error. Predicted Aligned Error (PAE) is an AlphaFold confidence matrix: entry (i, j) is the expected error in the position of residue j, in ångströms, when the prediction is superimposed on the true structure at residue i. Low PAE within a block of residues means that block is internally rigid and well-predicted; high PAE between two blocks means their relative placement is uncertain even if each block individually is confident.

B-factor. B-factor (Debye–Waller factor) reflects atomic displacement in the crystal lattice. It is an experimental observable (units Å²), not a prediction; low values mean the atom is pinned down, high values mean it moves or is heterogeneous across the crystal.

Secondary structure (3-state, P-SEA). Three-state secondary structure (P-SEA) collapses the eight DSSP classes into helix (a), strand (b), and coil (c). P-SEA assigns these from Cα geometry alone — distances and angles — without requiring backbone oxygens, so it works on any Cα trace.

Sequence. Primary structure: the covalent order of the twenty standard amino acids along the backbone. Two proteins with the same sequence will (almost always) fold to the same structure; two with 30% identity often share a fold but not the details.

pLDDT. pLDDT is the predicted lDDT-Cα score: AlphaFold's confidence that the local environment of each residue (all inter-atomic distances within 15 Å) is correctly placed. It is a per-residue number between 0 and 100, with higher meaning more reliable.

InterPro / GO / CATH / organism. Functional annotations link the protein to curated databases. InterPro entries identify conserved domains and families by matching the sequence against member-database signatures (Pfam, PROSITE, CDD, …). Gene Ontology (GO) terms describe molecular function, biological process, and cellular component in a controlled vocabulary. CATH places the structure in a hierarchical fold classification (Class/Architecture/Topology/Homologous-superfamily). The organism is the source species.

Contact-map, Ramachandran, and PAE plots. Three diagnostic plots accompany the record. The Cα contact map visualizes the tertiary structure as a 2D adjacency matrix (8 Å cutoff, sequence-local contacts suppressed). The Ramachandran plot shows the distribution of backbone (φ, ψ) torsions, with points in the α and β basins reflecting secondary structure content. The PAE plot shows AlphaFold's inter-residue confidence as a color matrix.

mmCIF coordinates. The mmCIF table is the protein's shape written out atom by atom. For each backbone N, Cα, C, and carbonyl O, it records an (x, y, z) coordinate triple in Å plus the residue type, chain letter, and residue number.

Radius of gyration, Cα contacts, bounding box. Three whole-structure scalars: the radius of gyration (RMS distance of Cα from centroid, in Å), the count of Cα–Cα contacts (pairs closer than 8 Å and separated by more than four residues in sequence — i.e. tertiary, not local, contacts), and the bounding-box dimensions. Together they distinguish compact globular folds from extended fibres or disordered chains.

Foldseek 3Di. The Foldseek 3Di string encodes local tertiary geometry as a 20-letter alphabet — one character per residue — derived from the relative positions of nearby Cα atoms. Unlike the amino-acid sequence, 3Di is a direct function of the 3D structure, so two proteins with the same fold have similar 3Di strings even at low sequence identity.

Rendered structure images. Six rendered views show the 3D structure from the faces of a cube — i.e. along ±x, ±y, ±z. Rendering representation is drawn randomly per protein from cartoon (secondary-structure ribbons), sticks (backbone bonds), or molecular surface; coloring is either N→C rainbow (blue at the N-terminus through red at the C-terminus) or one color per chain.

Nearest PDB structures. The Foldseek neighbor list gives the closest experimentally determined structures in the PDB, ranked by structural alignment. TM-score near 1 means near-identical fold; near 0.3 means only rough topology match. This is how one finds what a novel AlphaFold prediction most resembles in the solved-structure universe.

Solvent-accessible surface area. SASA measures how much of the protein is reachable by solvent. It is computed by rolling a water-sized probe over the atomic surface and summing the exposed area (Å²). Per-residue SASA distinguishes core (buried, low SASA) from surface (exposed, high SASA) residues; total SASA is a whole-molecule size measure.